Protein AF-A0A8T4TZQ3-F1 (afdb_monomer_lite)

Structure (mmCIF, N/CA/C/O backbone):
data_AF-A0A8T4TZQ3-F1
#
_entry.id   AF-A0A8T4TZQ3-F1
#
loop_
_atom_site.group_PDB
_atom_site.id
_atom_site.type_symbol
_atom_site.label_atom_id
_atom_site.label_alt_id
_atom_site.label_comp_id
_atom_site.label_asym_id
_atom_site.label_entity_id
_atom_site.label_seq_id
_atom_site.pdbx_PDB_ins_code
_atom_site.Cartn_x
_atom_site.Cartn_y
_atom_site.Cartn_z
_atom_site.occupancy
_atom_site.B_iso_or_equiv
_atom_site.auth_seq_id
_atom_site.auth_comp_id
_atom_site.auth_asym_id
_atom_site.auth_atom_id
_atom_site.pdbx_PDB_model_num
ATOM 1 N N . PRO A 1 1 ? 50.669 -21.403 -40.593 1.00 35.91 1 PRO A N 1
ATOM 2 C CA . PRO A 1 1 ? 50.041 -20.097 -40.924 1.00 35.91 1 PRO A CA 1
ATOM 3 C C . PRO A 1 1 ? 48.871 -20.315 -41.895 1.00 35.91 1 PRO A C 1
ATOM 5 O O . PRO A 1 1 ? 49.103 -20.762 -43.007 1.00 35.91 1 PRO A O 1
ATOM 8 N N . ARG A 1 2 ? 47.616 -20.097 -41.473 1.00 33.03 2 ARG A N 1
ATOM 9 C CA . ARG A 1 2 ? 46.496 -20.094 -42.430 1.00 33.03 2 ARG A CA 1
ATOM 10 C C . ARG A 1 2 ? 46.676 -18.881 -43.340 1.00 33.03 2 ARG A C 1
ATOM 12 O O . ARG A 1 2 ? 46.690 -17.764 -42.825 1.00 33.03 2 ARG A O 1
ATOM 19 N N . GLU A 1 3 ? 46.855 -19.112 -44.636 1.00 37.16 3 GLU A N 1
ATOM 20 C CA . GLU A 1 3 ? 46.852 -18.054 -45.644 1.00 37.16 3 GLU A CA 1
ATOM 21 C C . GLU A 1 3 ? 45.552 -17.257 -45.533 1.00 37.16 3 GLU A C 1
ATOM 23 O O . GLU A 1 3 ? 44.443 -17.796 -45.561 1.00 37.16 3 GLU A O 1
ATOM 28 N N . ASP A 1 4 ? 45.695 -15.958 -45.302 1.00 42.22 4 ASP A N 1
ATOM 29 C CA . ASP A 1 4 ? 44.576 -15.045 -45.142 1.00 42.22 4 ASP A CA 1
ATOM 30 C C . ASP A 1 4 ? 44.099 -14.588 -46.526 1.00 42.22 4 ASP A C 1
ATOM 32 O O . ASP A 1 4 ? 44.435 -13.496 -46.980 1.00 42.22 4 ASP A O 1
ATOM 36 N N . ASN A 1 5 ? 43.310 -15.435 -47.194 1.00 44.22 5 ASN A N 1
ATOM 37 C CA . ASN A 1 5 ? 42.717 -15.186 -48.518 1.00 44.22 5 ASN A CA 1
ATOM 38 C C . ASN A 1 5 ? 41.572 -14.149 -48.512 1.00 44.22 5 ASN A C 1
ATOM 40 O O . ASN A 1 5 ? 40.726 -14.134 -49.409 1.00 44.22 5 ASN A O 1
ATOM 44 N N . ARG A 1 6 ? 41.498 -13.266 -47.507 1.00 51.53 6 ARG A N 1
ATOM 45 C CA . ARG A 1 6 ? 40.484 -12.203 -47.459 1.00 51.53 6 ARG A CA 1
ATOM 46 C C . ARG A 1 6 ? 40.785 -11.137 -48.515 1.00 51.53 6 ARG A C 1
ATOM 48 O O . ARG A 1 6 ? 41.588 -10.232 -48.291 1.00 51.53 6 ARG A O 1
ATOM 55 N N . LYS A 1 7 ? 40.104 -11.233 -49.659 1.00 57.78 7 LYS A N 1
ATOM 56 C CA . LYS A 1 7 ? 40.056 -10.193 -50.694 1.00 57.78 7 LYS A CA 1
ATOM 57 C C . LYS A 1 7 ? 39.200 -9.027 -50.185 1.00 57.78 7 LYS A C 1
ATOM 59 O O . LYS A 1 7 ? 38.038 -9.215 -49.836 1.00 57.78 7 LYS A O 1
ATOM 64 N N . GLY A 1 8 ? 39.788 -7.838 -50.087 1.00 58.69 8 GLY A N 1
ATOM 65 C CA . GLY A 1 8 ? 39.043 -6.610 -49.812 1.00 58.69 8 GLY A CA 1
ATOM 66 C C . GLY A 1 8 ? 38.418 -6.094 -51.102 1.00 58.69 8 GLY A C 1
ATOM 67 O O . GLY A 1 8 ? 39.100 -6.039 -52.120 1.00 58.69 8 GLY A O 1
ATOM 68 N N . LEU A 1 9 ? 37.139 -5.727 -51.063 1.00 65.12 9 LEU A N 1
ATOM 69 C CA . LEU A 1 9 ? 36.456 -5.085 -52.182 1.00 65.12 9 LEU A CA 1
ATOM 70 C C . LEU A 1 9 ? 36.387 -3.582 -51.892 1.00 65.12 9 LEU A C 1
ATOM 72 O O . LEU A 1 9 ? 35.891 -3.183 -50.837 1.00 65.12 9 LEU A O 1
ATOM 76 N N . ILE A 1 10 ? 36.916 -2.759 -52.795 1.00 73.69 10 ILE A N 1
ATOM 77 C CA . ILE A 1 10 ? 36.795 -1.299 -52.726 1.00 73.69 10 ILE A CA 1
ATOM 78 C C . ILE A 1 10 ? 35.750 -0.902 -53.763 1.00 73.69 10 ILE A C 1
ATOM 80 O O . ILE A 1 10 ? 35.893 -1.225 -54.937 1.00 73.69 10 ILE A O 1
ATOM 84 N N . TYR A 1 11 ? 34.685 -0.242 -53.314 1.00 71.88 11 TYR A N 1
ATOM 85 C CA . TYR A 1 11 ? 33.579 0.182 -54.166 1.00 71.88 11 TYR A CA 1
ATOM 86 C C . TYR A 1 11 ? 33.310 1.669 -53.951 1.00 71.88 11 TYR A C 1
ATOM 88 O O . TYR A 1 11 ? 33.131 2.112 -52.813 1.00 71.88 11 TYR A O 1
ATOM 96 N N . TYR A 1 12 ? 33.279 2.435 -55.039 1.00 82.88 12 TYR A N 1
ATOM 97 C CA . TYR A 1 12 ? 33.049 3.876 -55.021 1.00 82.88 12 TYR A CA 1
ATOM 98 C C . TYR A 1 12 ? 31.604 4.153 -55.439 1.00 82.88 12 TYR A C 1
ATOM 100 O O . TYR A 1 12 ? 31.274 4.138 -56.618 1.00 82.88 12 TYR A O 1
ATOM 108 N N . SER A 1 13 ? 30.719 4.371 -54.465 1.00 86.75 13 SER A N 1
ATOM 109 C CA . SER A 1 13 ? 29.323 4.724 -54.733 1.00 86.75 13 SER A CA 1
ATOM 110 C C . SER A 1 13 ? 28.786 5.678 -53.681 1.00 86.75 13 SER A C 1
ATOM 112 O O . SER A 1 13 ? 28.643 5.326 -52.507 1.00 86.75 13 SER A O 1
ATOM 114 N N . THR A 1 14 ? 28.454 6.887 -54.128 1.00 85.31 14 THR A N 1
ATOM 115 C CA . THR A 1 14 ? 27.827 7.917 -53.297 1.00 85.31 14 THR A CA 1
ATOM 116 C C . THR A 1 14 ? 26.458 7.458 -52.808 1.00 85.31 14 THR A C 1
ATOM 118 O O . THR A 1 14 ? 26.158 7.611 -51.630 1.00 85.31 14 THR A O 1
ATOM 121 N N . ALA A 1 15 ? 25.665 6.808 -53.667 1.00 87.88 15 ALA A N 1
ATOM 122 C CA . ALA A 1 15 ? 24.360 6.264 -53.297 1.00 87.88 15 ALA A CA 1
ATOM 123 C C . ALA A 1 15 ? 24.472 5.236 -52.158 1.00 87.88 15 ALA A C 1
ATOM 125 O O . ALA A 1 15 ? 23.798 5.369 -51.136 1.00 87.88 15 ALA A O 1
ATOM 126 N N . LEU A 1 16 ? 25.386 4.262 -52.277 1.00 84.38 16 LEU A N 1
ATOM 127 C CA . LEU A 1 16 ? 25.615 3.270 -51.223 1.00 84.38 16 LEU A CA 1
ATOM 128 C C . LEU A 1 16 ? 26.116 3.929 -49.932 1.00 84.38 16 LEU A C 1
ATOM 130 O O . LEU A 1 16 ? 25.643 3.598 -48.848 1.00 84.38 16 LEU A O 1
ATOM 134 N N . ALA A 1 17 ? 27.048 4.879 -50.027 1.00 82.00 17 ALA A N 1
ATOM 135 C CA . ALA A 1 17 ? 27.550 5.601 -48.862 1.00 82.00 17 ALA A CA 1
ATOM 136 C C . ALA A 1 17 ? 26.440 6.389 -48.143 1.00 82.00 17 ALA A C 1
ATOM 138 O O . ALA A 1 17 ? 26.387 6.371 -46.912 1.00 82.00 17 ALA A O 1
ATOM 139 N N . THR A 1 18 ? 25.535 7.027 -48.892 1.00 84.19 18 THR A N 1
ATOM 140 C CA . THR A 1 18 ? 24.366 7.736 -48.354 1.00 84.19 18 THR A CA 1
ATOM 141 C C . THR A 1 18 ? 23.415 6.776 -47.651 1.00 84.19 18 THR A C 1
ATOM 143 O O . THR A 1 18 ? 23.051 7.027 -46.503 1.00 84.19 18 THR A O 1
ATOM 146 N N . VAL A 1 19 ? 23.081 5.640 -48.272 1.00 85.75 19 VAL A N 1
ATOM 147 C CA . VAL A 1 19 ? 22.228 4.608 -47.656 1.00 85.75 19 VAL A CA 1
ATOM 148 C C . VAL A 1 19 ? 22.853 4.077 -46.366 1.00 85.75 19 VAL A C 1
ATOM 150 O O . VAL A 1 19 ? 22.190 4.037 -45.334 1.00 85.75 19 VAL A O 1
ATOM 153 N N . LEU A 1 20 ? 24.143 3.728 -46.371 1.00 83.19 20 LEU A N 1
ATOM 154 C CA . LEU A 1 20 ? 24.830 3.244 -45.169 1.00 83.19 20 LEU A CA 1
ATOM 155 C C . LEU A 1 20 ? 24.836 4.302 -44.052 1.00 83.19 20 LEU A C 1
ATOM 157 O O . LEU A 1 20 ? 24.671 3.958 -42.883 1.00 83.19 20 LEU A O 1
ATOM 161 N N . ASN A 1 21 ? 24.991 5.581 -44.400 1.00 81.25 21 ASN A N 1
ATOM 162 C CA . ASN A 1 21 ? 24.940 6.678 -43.436 1.00 81.25 21 ASN A CA 1
ATOM 163 C C . ASN A 1 21 ? 23.531 6.862 -42.843 1.00 81.25 21 ASN A C 1
ATOM 165 O O . ASN A 1 21 ? 23.400 7.002 -41.629 1.00 81.25 21 ASN A O 1
ATOM 169 N N . LEU A 1 22 ? 22.479 6.791 -43.669 1.00 81.00 22 LEU A N 1
ATOM 170 C CA . LEU A 1 22 ? 21.080 6.813 -43.215 1.00 81.00 22 LEU A CA 1
ATOM 171 C C . LEU A 1 22 ? 20.757 5.621 -42.305 1.00 81.00 22 LEU A C 1
ATOM 173 O O . LEU A 1 22 ? 20.064 5.769 -41.302 1.00 81.00 22 LEU A O 1
ATOM 177 N N . LEU A 1 23 ? 21.348 4.459 -42.589 1.00 80.56 23 LEU A N 1
ATOM 178 C CA . LEU A 1 23 ? 21.296 3.278 -41.727 1.00 80.56 23 LEU A CA 1
ATOM 179 C C . LEU A 1 23 ? 22.177 3.405 -40.470 1.00 80.56 23 LEU A C 1
ATOM 181 O O . LEU A 1 23 ? 22.345 2.430 -39.747 1.00 80.56 23 LEU A O 1
ATOM 185 N N . GLY A 1 24 ? 22.746 4.578 -40.177 1.00 78.38 24 GLY A N 1
ATOM 186 C CA . GLY A 1 24 ? 23.497 4.849 -38.950 1.00 78.38 24 GLY A CA 1
ATOM 187 C C . GLY A 1 24 ? 24.903 4.246 -38.913 1.00 78.38 24 GLY A C 1
ATOM 188 O O . GLY A 1 24 ? 25.486 4.117 -37.834 1.00 78.38 24 GLY A O 1
ATOM 189 N N . ILE A 1 25 ? 25.464 3.859 -40.063 1.00 83.12 25 ILE A N 1
ATOM 190 C CA . ILE A 1 25 ? 26.809 3.287 -40.148 1.00 83.12 25 ILE A CA 1
ATOM 191 C C . ILE A 1 25 ? 27.833 4.432 -40.237 1.00 83.12 25 ILE A C 1
ATOM 193 O O . ILE A 1 25 ? 27.887 5.130 -41.250 1.00 83.12 25 ILE A O 1
ATOM 197 N N . PRO A 1 26 ? 28.696 4.620 -39.220 1.00 78.38 26 PRO A N 1
ATOM 198 C CA . PRO A 1 26 ? 29.586 5.775 -39.157 1.00 78.38 26 PRO A CA 1
ATOM 199 C C . PRO A 1 26 ? 30.719 5.700 -40.191 1.00 78.38 26 PRO A C 1
ATOM 201 O O . PRO A 1 26 ? 31.181 4.613 -40.557 1.00 78.38 26 PRO A O 1
ATOM 204 N N . LYS A 1 27 ? 31.212 6.867 -40.628 1.00 78.31 27 LYS A N 1
ATOM 205 C CA . LYS A 1 27 ? 32.416 6.986 -41.471 1.00 78.31 27 LYS A CA 1
ATOM 206 C C . LYS A 1 27 ? 33.679 6.614 -40.669 1.00 78.31 27 LYS A C 1
ATOM 208 O O . LYS A 1 27 ? 33.751 6.848 -39.465 1.00 78.31 27 LYS A O 1
ATOM 213 N N . GLY A 1 28 ? 34.690 6.047 -41.332 1.00 74.25 28 GLY A N 1
ATOM 214 C CA . GLY A 1 28 ? 35.988 5.718 -40.719 1.00 74.25 28 GLY A CA 1
ATOM 215 C C . GLY A 1 28 ? 36.063 4.338 -40.047 1.00 74.25 28 GLY A C 1
ATOM 216 O O . GLY A 1 28 ? 35.404 3.388 -40.468 1.00 74.25 28 GLY A O 1
ATOM 217 N N . ASN A 1 29 ? 36.912 4.190 -39.019 1.00 69.62 29 ASN A N 1
ATOM 218 C CA . ASN A 1 29 ? 37.154 2.902 -38.353 1.00 69.62 29 ASN A CA 1
ATOM 219 C C . ASN A 1 29 ? 35.990 2.515 -37.420 1.00 69.62 29 ASN A C 1
ATOM 221 O O . ASN A 1 29 ? 35.967 2.835 -36.231 1.00 69.62 29 ASN A O 1
ATOM 225 N N . LYS A 1 30 ? 35.033 1.772 -37.977 1.00 77.06 30 LYS A N 1
ATOM 226 C CA . LYS A 1 30 ? 33.741 1.433 -37.355 1.00 77.06 30 LYS A CA 1
ATOM 227 C C . LYS A 1 30 ? 33.852 0.524 -36.128 1.00 77.06 30 LYS A C 1
ATOM 229 O O . LYS A 1 30 ? 32.970 0.544 -35.273 1.00 77.06 30 LYS A O 1
ATOM 234 N N . SER A 1 31 ? 34.938 -0.243 -36.005 1.00 71.69 31 SER A N 1
ATOM 235 C CA . SER A 1 31 ? 35.091 -1.327 -35.017 1.00 71.69 31 SER A CA 1
ATOM 236 C C . SER A 1 31 ? 34.930 -0.907 -33.545 1.00 71.69 31 SER A C 1
ATOM 238 O O . SER A 1 31 ? 34.678 -1.761 -32.691 1.00 71.69 31 SER A O 1
ATOM 240 N N . LYS A 1 32 ? 35.065 0.391 -33.235 1.00 73.38 32 LYS A N 1
ATOM 241 C CA . LYS A 1 32 ? 34.940 0.951 -31.876 1.00 73.38 32 LYS A CA 1
ATOM 242 C C . LYS A 1 32 ? 33.757 1.899 -31.673 1.00 73.38 32 LYS A C 1
ATOM 244 O O . LYS A 1 32 ? 33.433 2.186 -30.527 1.00 73.38 32 LYS A O 1
ATOM 249 N N . ILE A 1 33 ? 33.142 2.385 -32.750 1.00 82.12 33 ILE A N 1
ATOM 250 C CA . ILE A 1 33 ? 32.121 3.447 -32.699 1.00 82.12 33 ILE A CA 1
ATOM 251 C C . ILE A 1 33 ? 30.751 3.001 -33.214 1.00 82.12 33 ILE A C 1
ATOM 253 O O . ILE A 1 33 ? 29.761 3.672 -32.948 1.00 82.12 33 ILE A O 1
ATOM 257 N N . LEU A 1 34 ? 30.672 1.866 -33.917 1.00 86.38 34 LEU A N 1
ATOM 258 C CA . LEU A 1 34 ? 29.414 1.335 -34.440 1.00 86.38 34 LEU A CA 1
ATOM 259 C C . LEU A 1 34 ? 28.403 1.092 -33.311 1.00 86.38 34 LEU A C 1
ATOM 261 O O . LEU A 1 34 ? 28.714 0.422 -32.328 1.00 86.38 34 LEU A O 1
ATOM 265 N N . ARG A 1 35 ? 27.188 1.605 -33.480 1.00 89.31 35 ARG A N 1
ATOM 266 C CA . ARG A 1 35 ? 26.029 1.345 -32.619 1.00 89.31 35 ARG A CA 1
ATOM 267 C C . ARG A 1 35 ? 24.954 0.642 -33.435 1.00 89.31 35 ARG A C 1
ATOM 269 O O . ARG A 1 35 ? 24.981 0.704 -34.663 1.00 89.31 35 ARG A O 1
ATOM 276 N N . VAL A 1 36 ? 24.022 -0.027 -32.764 1.00 91.00 36 VAL A N 1
ATOM 277 C CA . VAL A 1 36 ? 22.799 -0.463 -33.448 1.00 91.00 36 VAL A CA 1
ATOM 278 C C . VAL A 1 36 ? 22.034 0.794 -33.886 1.00 91.00 36 VAL A C 1
ATOM 280 O O . VAL A 1 36 ? 21.900 1.720 -33.078 1.00 91.00 36 VAL A O 1
ATOM 283 N N . PRO A 1 37 ? 21.539 0.862 -35.133 1.00 89.69 37 PRO A N 1
ATOM 284 C CA . PRO A 1 37 ? 20.762 2.007 -35.596 1.00 89.69 37 PRO A CA 1
ATOM 285 C C . PRO A 1 37 ? 19.535 2.221 -34.708 1.00 89.69 37 PRO A C 1
ATOM 287 O O . PRO A 1 37 ? 18.824 1.272 -34.383 1.00 89.69 37 PRO A O 1
ATOM 290 N N . LYS A 1 38 ? 19.281 3.468 -34.293 1.00 85.75 38 LYS A N 1
ATOM 291 C CA . LYS A 1 38 ? 18.265 3.772 -33.269 1.00 85.75 38 LYS A CA 1
ATOM 292 C C . LYS A 1 38 ? 16.871 3.250 -33.630 1.00 85.75 38 LYS A C 1
ATOM 294 O O . LYS A 1 38 ? 16.188 2.752 -32.743 1.00 85.75 38 LYS A O 1
ATOM 299 N N . PHE A 1 39 ? 16.478 3.331 -34.903 1.00 86.31 39 PHE A N 1
ATOM 300 C CA . PHE A 1 39 ? 15.152 2.903 -35.353 1.00 86.31 39 PHE A CA 1
ATOM 301 C C . PHE A 1 39 ? 14.904 1.407 -35.101 1.00 86.31 39 PHE A C 1
ATOM 303 O O . PHE A 1 39 ? 13.829 1.057 -34.632 1.00 86.31 39 PHE A O 1
ATOM 310 N N . ILE A 1 40 ? 15.929 0.548 -35.228 1.00 91.38 40 ILE A N 1
ATOM 311 C CA . ILE A 1 40 ? 15.830 -0.905 -34.981 1.00 91.38 40 ILE A CA 1
ATOM 312 C C . ILE A 1 40 ? 15.310 -1.217 -33.570 1.00 91.38 40 ILE A C 1
ATOM 314 O O . ILE A 1 40 ? 14.603 -2.201 -33.374 1.00 91.38 40 ILE A O 1
ATOM 318 N N . PHE A 1 41 ? 15.601 -0.377 -32.571 1.00 88.38 41 PHE A N 1
ATOM 319 C CA . PHE A 1 41 ? 15.095 -0.585 -31.210 1.00 88.38 41 PHE A CA 1
ATOM 320 C C . PHE A 1 41 ? 13.580 -0.434 -31.077 1.00 88.38 41 PHE A C 1
ATOM 322 O O . PHE A 1 41 ? 13.040 -0.892 -30.068 1.00 88.38 41 PHE A O 1
ATOM 329 N N . PHE A 1 42 ? 12.907 0.171 -32.055 1.00 86.00 42 PHE A N 1
ATOM 330 C CA . PHE A 1 42 ? 11.467 0.439 -32.065 1.00 86.00 42 PHE A CA 1
ATOM 331 C C . PHE A 1 42 ? 10.697 -0.430 -33.061 1.00 86.00 42 PHE A C 1
ATOM 333 O O . PHE A 1 42 ? 9.473 -0.450 -33.017 1.00 86.00 42 PHE A O 1
ATOM 340 N N . GLU A 1 43 ? 11.401 -1.207 -33.878 1.00 93.19 43 GLU A N 1
ATOM 341 C CA . GLU A 1 43 ? 10.791 -2.078 -34.878 1.00 93.19 43 GLU A CA 1
ATOM 342 C C . GLU A 1 43 ? 10.071 -3.293 -34.267 1.00 93.19 43 GLU A C 1
ATOM 344 O O . GLU A 1 43 ? 10.149 -3.577 -33.057 1.00 93.19 43 GLU A O 1
ATOM 349 N N . SER A 1 44 ? 9.360 -4.018 -35.132 1.00 94.19 44 SER A N 1
ATOM 350 C CA . SER A 1 44 ? 8.701 -5.281 -34.803 1.00 94.19 44 SER A CA 1
ATOM 351 C C . SER A 1 44 ? 9.713 -6.369 -34.405 1.00 94.19 44 SER A C 1
ATOM 353 O O . SER A 1 44 ? 10.921 -6.263 -34.652 1.00 94.19 44 SER A O 1
ATOM 355 N N . LYS A 1 45 ? 9.234 -7.442 -33.761 1.00 93.94 45 LYS A N 1
ATOM 356 C CA . LYS A 1 45 ? 10.109 -8.554 -33.352 1.00 93.94 45 LYS A CA 1
ATOM 357 C C . LYS A 1 45 ? 10.750 -9.237 -34.560 1.00 93.94 45 LYS A C 1
ATOM 359 O O . LYS A 1 45 ? 11.897 -9.659 -34.473 1.00 93.94 45 LYS A O 1
ATOM 364 N N . GLU A 1 46 ? 10.038 -9.294 -35.677 1.00 95.56 46 GLU A N 1
ATOM 365 C CA . GLU A 1 46 ? 10.471 -9.904 -36.932 1.00 95.56 46 GLU A CA 1
ATOM 366 C C . GLU A 1 46 ? 11.654 -9.134 -37.531 1.00 95.56 46 GLU A C 1
ATOM 368 O O . GLU A 1 46 ? 12.674 -9.733 -37.870 1.00 95.56 46 GLU A O 1
ATOM 373 N N . VAL A 1 47 ? 11.573 -7.799 -37.579 1.00 95.69 47 VAL A N 1
ATOM 374 C CA . VAL A 1 47 ? 12.659 -6.941 -38.085 1.00 95.69 47 VAL A CA 1
ATOM 375 C C . VAL A 1 47 ? 13.886 -7.007 -37.172 1.00 95.69 47 VAL A C 1
ATOM 377 O O . VAL A 1 47 ? 15.015 -7.146 -37.648 1.00 95.69 47 VAL A O 1
ATOM 380 N N . ILE A 1 48 ? 13.684 -6.963 -35.850 1.00 96.75 48 ILE A N 1
ATOM 381 C CA . ILE A 1 48 ? 14.775 -7.111 -34.875 1.00 96.75 48 ILE A CA 1
ATOM 382 C C . ILE A 1 48 ? 15.443 -8.483 -35.013 1.00 96.75 48 ILE A C 1
ATOM 384 O O . ILE A 1 48 ? 16.674 -8.578 -35.008 1.00 96.75 48 ILE A O 1
ATOM 388 N N . GLY A 1 49 ? 14.638 -9.536 -35.146 1.00 96.75 49 GLY A N 1
ATOM 389 C CA . GLY A 1 49 ? 15.092 -10.899 -35.379 1.00 96.75 49 GLY A CA 1
ATOM 390 C C . GLY A 1 49 ? 15.940 -11.001 -36.642 1.00 96.75 49 GLY A C 1
ATOM 391 O O . GLY A 1 49 ? 17.080 -11.458 -36.569 1.00 96.75 49 GLY A O 1
ATOM 392 N N . ALA A 1 50 ? 15.451 -10.482 -37.771 1.00 96.12 50 ALA A N 1
ATOM 393 C CA . ALA A 1 50 ? 16.180 -10.461 -39.037 1.00 96.12 50 ALA A CA 1
ATOM 394 C C . ALA A 1 50 ? 17.515 -9.700 -38.939 1.00 96.12 50 ALA A C 1
ATOM 396 O O . ALA A 1 50 ? 18.542 -10.187 -39.416 1.00 96.12 50 ALA A O 1
ATOM 397 N N . PHE A 1 51 ? 17.536 -8.547 -38.259 1.00 95.19 51 PHE A N 1
ATOM 398 C CA . PHE A 1 51 ? 18.759 -7.775 -38.023 1.00 95.19 51 PHE A CA 1
ATOM 399 C C . PHE A 1 51 ? 19.807 -8.580 -37.234 1.00 95.19 51 PHE A C 1
ATOM 401 O O . PHE A 1 51 ? 20.969 -8.678 -37.641 1.00 95.19 51 PHE A O 1
ATOM 408 N N . ILE A 1 52 ? 19.403 -9.197 -36.118 1.00 96.56 52 ILE A N 1
ATOM 409 C CA . ILE A 1 52 ? 20.297 -10.027 -35.297 1.00 96.56 52 ILE A CA 1
ATOM 410 C C . ILE A 1 52 ? 20.727 -11.286 -36.060 1.00 96.56 52 ILE A C 1
ATOM 412 O O . ILE A 1 52 ? 21.891 -11.681 -35.972 1.00 96.56 52 ILE A O 1
ATOM 416 N N . GLY A 1 53 ? 19.817 -11.906 -36.813 1.00 96.06 53 GLY A N 1
ATOM 417 C CA . GLY A 1 53 ? 20.071 -13.073 -37.654 1.00 96.06 53 GLY A CA 1
ATOM 418 C C . GLY A 1 53 ? 21.127 -12.800 -38.718 1.00 96.06 53 GLY A C 1
ATOM 419 O O . GLY A 1 53 ? 22.097 -13.549 -38.827 1.00 96.06 53 GLY A O 1
ATOM 420 N N . GLY A 1 54 ? 21.008 -11.677 -39.432 1.00 94.50 54 GLY A N 1
ATOM 421 C CA . GLY A 1 54 ? 22.011 -11.220 -40.395 1.00 94.50 54 GLY A CA 1
ATOM 422 C C . GLY A 1 54 ? 23.382 -11.008 -39.750 1.00 94.50 54 GLY A C 1
ATOM 423 O O . GLY A 1 54 ? 24.390 -11.518 -40.245 1.00 94.50 54 GLY A O 1
ATOM 424 N N . LEU A 1 55 ? 23.425 -10.345 -38.589 1.00 92.19 55 LEU A N 1
ATOM 425 C CA . LEU A 1 55 ? 24.668 -10.155 -37.838 1.00 92.19 55 LEU A CA 1
ATOM 426 C C . LEU A 1 55 ? 25.281 -11.488 -37.383 1.00 92.19 55 LEU A C 1
ATOM 428 O O . LEU A 1 55 ? 26.494 -11.679 -37.470 1.00 92.19 55 LEU A O 1
ATOM 432 N N . PHE A 1 56 ? 24.462 -12.422 -36.901 1.00 95.06 56 PHE A N 1
ATOM 433 C CA . PHE A 1 56 ? 24.915 -13.754 -36.517 1.00 95.06 56 PHE A CA 1
ATOM 434 C C . PHE A 1 56 ? 25.459 -14.536 -37.724 1.00 95.06 56 PHE A C 1
ATOM 436 O O . PHE A 1 56 ? 26.502 -15.188 -37.636 1.00 95.06 56 PHE A O 1
ATOM 443 N N . ASN A 1 57 ? 24.796 -14.440 -38.873 1.00 92.56 57 ASN A N 1
ATOM 444 C CA . ASN A 1 57 ? 25.238 -15.096 -40.098 1.00 92.56 57 ASN A CA 1
ATOM 445 C C . ASN A 1 57 ? 26.568 -14.529 -40.605 1.00 92.56 57 ASN A C 1
ATOM 447 O O . ASN A 1 57 ? 27.364 -15.295 -41.142 1.00 92.56 57 ASN A O 1
ATOM 451 N N . ALA A 1 58 ? 26.874 -13.260 -40.342 1.00 88.38 58 ALA A N 1
ATOM 452 C CA . ALA A 1 58 ? 28.197 -12.694 -40.590 1.00 88.38 58 ALA A CA 1
ATOM 453 C C . ALA A 1 58 ? 29.218 -13.126 -39.515 1.00 88.38 58 ALA A C 1
ATOM 455 O O . ALA A 1 58 ? 30.088 -13.960 -39.773 1.00 88.38 58 ALA A O 1
ATOM 456 N N . ASP A 1 59 ? 29.059 -12.635 -38.283 1.00 84.75 59 ASP A N 1
ATOM 457 C CA . ASP A 1 59 ? 30.096 -12.644 -37.236 1.00 84.75 59 ASP A CA 1
ATOM 458 C C . ASP A 1 59 ? 29.808 -13.599 -36.062 1.00 84.75 59 ASP A C 1
ATOM 460 O O . ASP A 1 59 ? 30.607 -13.741 -35.128 1.00 84.75 59 ASP A O 1
ATOM 464 N N . GLY A 1 60 ? 28.648 -14.251 -36.076 1.00 90.81 60 GLY A N 1
ATOM 465 C CA . GLY A 1 60 ? 28.217 -15.192 -35.052 1.00 90.81 60 GLY A CA 1
ATOM 466 C C . GLY A 1 60 ? 28.673 -16.630 -35.293 1.00 90.81 60 GLY A C 1
ATOM 467 O O . GLY A 1 60 ? 28.984 -17.054 -36.413 1.00 90.81 60 GLY A O 1
ATOM 468 N N . ASN A 1 61 ? 28.685 -17.398 -34.202 1.00 92.44 61 ASN A N 1
ATOM 469 C CA . ASN A 1 61 ? 28.954 -18.830 -34.189 1.00 92.44 61 ASN A CA 1
ATOM 470 C C . ASN A 1 61 ? 28.039 -19.562 -33.193 1.00 92.44 61 ASN A C 1
ATOM 472 O O . ASN A 1 61 ? 27.769 -19.057 -32.100 1.00 92.44 61 ASN A O 1
ATOM 476 N N . ALA A 1 62 ? 27.610 -20.777 -33.533 1.00 90.81 62 ALA A N 1
ATOM 477 C CA . ALA A 1 62 ? 26.873 -21.657 -32.633 1.00 90.81 62 ALA A CA 1
ATOM 478 C C . ALA A 1 62 ? 27.772 -22.816 -32.177 1.00 90.81 62 ALA A C 1
ATOM 480 O O . ALA A 1 62 ? 28.260 -23.616 -32.970 1.00 90.81 62 ALA A O 1
ATOM 481 N N . GLY A 1 63 ? 28.007 -22.900 -30.868 1.00 85.31 63 GLY A N 1
ATOM 482 C CA . GLY A 1 63 ? 28.687 -24.033 -30.249 1.00 85.31 63 GLY A CA 1
ATOM 483 C C . GLY A 1 63 ? 27.727 -25.186 -29.951 1.00 85.31 63 GLY A C 1
ATOM 484 O O . GLY A 1 63 ? 26.535 -25.124 -30.231 1.00 85.31 63 GLY A O 1
ATOM 485 N N . LYS A 1 64 ? 28.231 -26.231 -29.282 1.00 79.75 64 LYS A N 1
ATOM 486 C CA . LYS A 1 64 ? 27.423 -27.402 -28.883 1.00 79.75 64 LYS A CA 1
ATOM 487 C C . LYS A 1 64 ? 26.200 -27.049 -28.025 1.00 79.75 64 LYS A C 1
ATOM 489 O O . LYS A 1 64 ? 25.212 -27.766 -28.094 1.00 79.75 64 LYS A O 1
ATOM 494 N N . ASN A 1 65 ? 26.296 -25.995 -27.209 1.00 75.75 65 ASN A N 1
ATOM 495 C CA . ASN A 1 65 ? 25.337 -25.691 -26.140 1.00 75.75 65 ASN A CA 1
ATOM 496 C C . ASN A 1 65 ? 24.914 -24.212 -26.082 1.00 75.75 65 ASN A C 1
ATOM 498 O O . ASN A 1 65 ? 24.365 -23.758 -25.078 1.00 75.75 65 ASN A O 1
ATOM 502 N N . GLY A 1 66 ? 25.219 -23.423 -27.110 1.00 86.00 66 GLY A N 1
ATOM 503 C CA . GLY A 1 66 ? 24.891 -22.005 -27.085 1.00 86.00 66 GLY A CA 1
ATOM 504 C C . GLY A 1 66 ? 25.329 -21.250 -28.324 1.00 86.00 66 GLY A C 1
ATOM 505 O O . GLY A 1 66 ? 26.067 -21.758 -29.165 1.00 86.00 66 GLY A O 1
ATOM 506 N N . ILE A 1 67 ? 24.863 -20.012 -28.394 1.00 92.00 67 ILE A N 1
ATOM 507 C CA . ILE A 1 67 ? 25.045 -19.091 -29.511 1.00 92.00 67 ILE A CA 1
ATOM 508 C C . ILE A 1 67 ? 25.932 -17.943 -29.037 1.00 92.00 67 ILE A C 1
ATOM 510 O O . ILE A 1 67 ? 25.818 -17.473 -27.897 1.00 92.00 67 ILE A O 1
ATOM 514 N N . HIS A 1 68 ? 26.880 -17.541 -29.879 1.00 92.69 68 HIS A N 1
ATOM 515 C CA . HIS A 1 68 ? 27.930 -16.591 -29.538 1.00 92.69 68 HIS A CA 1
ATOM 516 C C . HIS A 1 68 ? 28.085 -15.542 -30.636 1.00 92.69 68 HIS A C 1
ATOM 518 O O . HIS A 1 68 ? 28.292 -15.888 -31.796 1.00 92.69 68 HIS A O 1
ATOM 524 N N . ILE A 1 69 ? 28.036 -14.267 -30.256 1.00 94.00 69 ILE A N 1
ATOM 525 C CA . ILE A 1 69 ? 28.373 -13.132 -31.125 1.00 94.00 69 ILE A CA 1
ATOM 526 C C . ILE A 1 69 ? 29.511 -12.372 -30.449 1.00 94.00 69 ILE A C 1
ATOM 528 O O . ILE A 1 69 ? 29.444 -12.092 -29.252 1.00 94.00 69 ILE A O 1
ATOM 532 N N . HIS A 1 70 ? 30.575 -12.061 -31.184 1.00 90.31 70 HIS A N 1
ATOM 533 C CA . HIS A 1 70 ? 31.746 -11.376 -30.643 1.00 90.31 70 HIS A CA 1
ATOM 534 C C . HIS A 1 70 ? 31.940 -10.011 -31.297 1.00 90.31 70 HIS A C 1
ATOM 536 O O . HIS A 1 70 ? 31.838 -9.878 -32.507 1.00 90.31 70 HIS A O 1
ATOM 542 N N . THR A 1 71 ? 32.273 -8.999 -30.498 1.00 89.25 71 THR A N 1
ATOM 543 C CA . THR A 1 71 ? 32.570 -7.647 -30.986 1.00 89.25 71 THR A CA 1
ATOM 544 C C . THR A 1 71 ? 33.682 -6.996 -30.164 1.00 89.25 71 THR A C 1
ATOM 546 O O . THR A 1 71 ? 33.866 -7.302 -28.985 1.00 89.25 71 THR A O 1
ATOM 549 N N . SER A 1 72 ? 34.446 -6.089 -30.771 1.00 86.81 72 SER A N 1
ATOM 550 C CA . SER A 1 72 ? 35.402 -5.224 -30.064 1.00 86.81 72 SER A CA 1
ATOM 551 C C . SER A 1 72 ? 34.740 -4.022 -29.385 1.00 86.81 72 SER A C 1
ATOM 553 O O . SER A 1 72 ? 35.391 -3.328 -28.603 1.00 86.81 72 SER A O 1
ATOM 555 N N . ASN A 1 73 ? 33.460 -3.761 -29.669 1.00 88.81 73 ASN A N 1
ATOM 556 C CA . ASN A 1 73 ? 32.737 -2.607 -29.152 1.00 88.81 73 ASN A CA 1
ATOM 557 C C . ASN A 1 73 ? 31.827 -2.989 -27.973 1.00 88.81 73 ASN A C 1
ATOM 559 O O . ASN A 1 73 ? 30.847 -3.722 -28.122 1.00 88.81 73 ASN A O 1
ATOM 563 N N . LYS A 1 74 ? 32.135 -2.436 -26.795 1.00 89.56 74 LYS A N 1
ATOM 564 C CA . LYS A 1 74 ? 31.361 -2.653 -25.568 1.00 89.56 74 LYS A CA 1
ATOM 565 C C . LYS A 1 74 ? 29.921 -2.171 -25.707 1.00 89.56 74 LYS A C 1
ATOM 567 O O . LYS A 1 74 ? 29.009 -2.894 -25.319 1.00 89.56 74 LYS A O 1
ATOM 572 N N . GLU A 1 75 ? 29.714 -0.976 -26.245 1.00 89.50 75 GLU A N 1
ATOM 573 C CA . GLU A 1 75 ? 28.381 -0.377 -26.328 1.00 89.50 75 GLU A CA 1
ATOM 574 C C . GLU A 1 75 ? 27.518 -1.109 -27.358 1.00 89.50 75 GLU A C 1
ATOM 576 O O . GLU A 1 75 ? 26.380 -1.447 -27.053 1.00 89.50 75 GLU A O 1
ATOM 581 N N . PHE A 1 76 ? 28.095 -1.517 -28.493 1.00 91.75 76 PHE A N 1
ATOM 582 C CA . PHE A 1 76 ? 27.403 -2.384 -29.454 1.00 91.75 76 PHE A CA 1
ATOM 583 C C . PHE A 1 76 ? 26.978 -3.724 -28.833 1.00 91.75 76 PHE A C 1
ATOM 585 O O . PHE A 1 76 ? 25.880 -4.212 -29.081 1.00 91.75 76 PHE A O 1
ATOM 592 N N . SER A 1 77 ? 27.814 -4.318 -27.971 1.00 92.75 77 SER A N 1
ATOM 593 C CA . SER A 1 77 ? 27.435 -5.559 -27.283 1.00 92.75 77 SER A CA 1
ATOM 594 C C . SER A 1 77 ? 26.249 -5.379 -26.330 1.00 92.75 77 SER A C 1
ATOM 596 O O . SER A 1 77 ? 25.421 -6.284 -26.211 1.00 92.75 77 SER A O 1
ATOM 598 N N . LYS A 1 78 ? 26.132 -4.207 -25.689 1.00 91.50 78 LYS A N 1
ATOM 599 C CA . LYS A 1 78 ? 24.970 -3.869 -24.861 1.00 91.50 78 LYS A CA 1
ATOM 600 C C . LYS A 1 78 ? 23.733 -3.658 -25.724 1.00 91.50 78 LYS A C 1
ATOM 602 O O . LYS A 1 78 ? 22.691 -4.202 -25.386 1.00 91.50 78 LYS A O 1
ATOM 607 N N . ASP A 1 79 ? 23.853 -2.931 -26.834 1.00 93.19 79 ASP A N 1
ATOM 608 C CA . ASP A 1 79 ? 22.756 -2.713 -27.784 1.00 93.19 79 ASP A CA 1
ATOM 609 C C . ASP A 1 79 ? 22.135 -4.043 -28.245 1.00 93.19 79 ASP A C 1
ATOM 611 O O . ASP A 1 79 ? 20.921 -4.225 -28.192 1.00 93.19 79 ASP A O 1
ATOM 615 N N . LEU A 1 80 ? 22.972 -5.018 -28.612 1.00 94.50 80 LEU A N 1
ATOM 616 C CA . LEU A 1 80 ? 22.506 -6.351 -29.003 1.00 94.50 80 LEU A CA 1
ATOM 617 C C . LEU A 1 80 ? 21.847 -7.109 -27.850 1.00 94.50 80 LEU A C 1
ATOM 619 O O . LEU A 1 80 ? 20.829 -7.766 -28.052 1.00 94.50 80 LEU A O 1
ATOM 623 N N . GLN A 1 81 ? 22.392 -7.011 -26.633 1.00 92.94 81 GLN A N 1
ATOM 624 C CA . GLN A 1 81 ? 21.757 -7.599 -25.451 1.00 92.94 81 GLN A CA 1
ATOM 625 C C . GLN A 1 81 ? 20.359 -7.005 -25.209 1.00 92.94 81 GLN A C 1
ATOM 627 O O . GLN A 1 81 ? 19.446 -7.739 -24.829 1.00 92.94 81 GLN A O 1
ATOM 632 N N . TRP A 1 82 ? 20.174 -5.706 -25.456 1.00 90.75 82 TRP A N 1
ATOM 633 C CA . TRP A 1 82 ? 18.876 -5.037 -25.363 1.00 90.75 82 TRP A CA 1
ATOM 634 C C . TRP A 1 82 ? 17.883 -5.520 -26.417 1.00 90.75 82 TRP A C 1
ATOM 636 O O . TRP A 1 82 ? 16.744 -5.835 -26.067 1.00 90.75 82 TRP A O 1
ATOM 646 N N . LEU A 1 83 ? 18.307 -5.631 -27.678 1.00 95.25 83 LEU A N 1
ATOM 647 C CA . LEU A 1 83 ? 17.453 -6.161 -28.740 1.00 95.25 83 LEU A CA 1
ATOM 648 C C . LEU A 1 83 ? 17.041 -7.615 -28.471 1.00 95.25 83 LEU A C 1
ATOM 650 O O . LEU A 1 83 ? 15.861 -7.944 -28.553 1.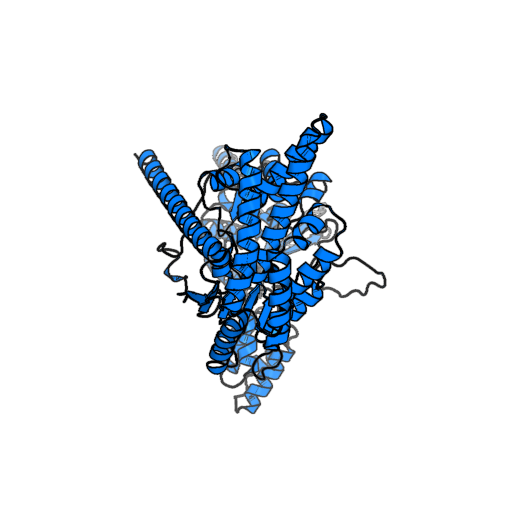00 95.25 83 LEU A O 1
ATOM 654 N N . LEU A 1 84 ? 17.982 -8.468 -28.050 1.00 94.75 84 LEU A N 1
ATOM 655 C CA . LEU A 1 84 ? 17.682 -9.844 -27.634 1.00 94.75 84 LEU A CA 1
ATOM 656 C C . LEU A 1 84 ? 16.645 -9.868 -26.505 1.00 94.75 84 LEU A C 1
ATOM 658 O O . LEU A 1 84 ? 15.701 -10.653 -26.544 1.00 94.75 84 LEU A O 1
ATOM 662 N N . LYS A 1 85 ? 16.750 -8.952 -25.537 1.00 89.62 85 LYS A N 1
ATOM 663 C CA . LYS A 1 85 ? 15.775 -8.845 -24.450 1.00 89.62 85 LYS A CA 1
ATOM 664 C C . LYS A 1 85 ? 14.381 -8.429 -24.939 1.00 89.62 85 LYS A C 1
ATOM 666 O O . LYS A 1 85 ? 13.401 -8.929 -24.392 1.00 89.62 85 LYS A O 1
ATOM 671 N N . ARG A 1 86 ? 14.266 -7.579 -25.972 1.00 91.38 86 ARG A N 1
ATOM 672 C CA . ARG A 1 86 ? 12.974 -7.270 -26.627 1.00 91.38 86 ARG A CA 1
ATOM 673 C C . ARG A 1 86 ? 12.339 -8.499 -27.285 1.00 91.38 86 ARG A C 1
ATOM 675 O O . ARG A 1 86 ? 11.115 -8.606 -27.300 1.00 91.38 86 ARG A O 1
ATOM 682 N N . LEU A 1 87 ? 13.157 -9.435 -27.764 1.00 92.75 87 LEU A N 1
ATOM 683 C CA . LEU A 1 87 ? 12.709 -10.738 -28.268 1.00 92.75 87 LEU A CA 1
ATOM 684 C C . LEU A 1 87 ? 12.387 -11.746 -27.150 1.00 92.75 87 LEU A C 1
ATOM 686 O O . LEU A 1 87 ? 11.999 -12.870 -27.435 1.00 92.75 87 LEU A O 1
ATOM 690 N N . GLY A 1 88 ? 12.546 -11.376 -25.873 1.00 87.00 88 GLY A N 1
ATOM 691 C CA . GLY A 1 88 ? 12.390 -12.303 -24.748 1.00 87.00 88 GLY A CA 1
ATOM 692 C C . GLY A 1 88 ? 13.585 -13.242 -24.543 1.00 87.00 88 GLY A C 1
ATOM 693 O O . GLY A 1 88 ? 13.504 -14.145 -23.713 1.00 87.00 88 GLY A O 1
ATOM 694 N N . ILE A 1 89 ? 14.698 -13.010 -25.249 1.00 90.00 89 ILE A N 1
ATOM 695 C CA . ILE A 1 89 ? 15.915 -13.823 -25.206 1.00 90.00 89 ILE A CA 1
ATOM 696 C C . ILE A 1 89 ? 16.885 -13.241 -24.179 1.00 90.00 89 ILE A C 1
ATOM 698 O O . ILE A 1 89 ? 17.381 -12.116 -24.303 1.00 90.00 89 ILE A O 1
ATOM 702 N N . ILE A 1 90 ? 17.221 -14.028 -23.163 1.00 85.44 90 ILE A N 1
ATOM 703 C CA . ILE A 1 90 ? 18.199 -13.637 -22.152 1.00 85.44 90 ILE A CA 1
ATOM 704 C C . ILE A 1 90 ? 19.607 -13.973 -22.649 1.00 85.44 90 ILE A C 1
ATOM 706 O O . ILE A 1 90 ? 19.937 -15.118 -22.958 1.00 85.44 90 ILE A O 1
ATOM 710 N N . SER A 1 91 ? 20.484 -12.969 -22.659 1.00 88.88 91 SER A N 1
ATOM 711 C CA . SER A 1 91 ? 21.886 -13.121 -23.054 1.00 88.88 91 SER A CA 1
ATOM 712 C C . SER A 1 91 ? 22.852 -12.547 -22.019 1.00 88.88 91 SER A C 1
ATOM 714 O O . SER A 1 91 ? 22.497 -11.694 -21.201 1.00 88.88 91 SER A O 1
ATOM 716 N N . PHE A 1 92 ? 24.100 -13.013 -22.051 1.00 86.50 92 PHE A N 1
ATOM 717 C CA . PHE A 1 92 ? 25.168 -12.588 -21.146 1.00 86.50 92 PHE A CA 1
ATOM 718 C C . PHE A 1 92 ? 26.343 -12.017 -21.921 1.00 86.50 92 PHE A C 1
ATOM 720 O O . PHE A 1 92 ? 26.816 -12.640 -22.867 1.00 86.50 92 PHE A O 1
ATOM 727 N N . ILE A 1 93 ? 26.873 -10.888 -21.461 1.00 88.81 93 ILE A N 1
ATOM 728 C CA . ILE A 1 93 ? 28.099 -10.316 -22.010 1.00 88.81 93 ILE A CA 1
ATOM 729 C C . ILE A 1 93 ? 29.281 -10.804 -21.171 1.00 88.81 93 ILE A C 1
ATOM 731 O O . ILE A 1 93 ? 29.319 -10.599 -19.957 1.00 88.81 93 ILE A O 1
ATOM 735 N N . SER A 1 94 ? 30.250 -11.450 -21.813 1.00 88.50 94 SER A N 1
ATOM 736 C CA . SER A 1 94 ? 31.583 -11.661 -21.250 1.00 88.50 94 SER A CA 1
ATOM 737 C C . SER A 1 94 ? 32.565 -10.667 -21.857 1.00 88.50 94 SER A C 1
ATOM 739 O O . SER A 1 94 ? 32.371 -10.197 -22.978 1.00 88.50 94 SER A O 1
ATOM 741 N N . SER A 1 95 ? 33.633 -10.353 -21.131 1.00 88.69 95 SER A N 1
ATOM 742 C CA . SER A 1 95 ? 34.760 -9.593 -21.660 1.00 88.69 95 SER A CA 1
ATOM 743 C C . SER A 1 95 ? 36.046 -10.383 -21.462 1.00 88.69 95 SER A C 1
ATOM 745 O O . SER A 1 95 ? 36.260 -11.011 -20.425 1.00 88.69 95 SER A O 1
ATOM 747 N N . ARG A 1 96 ? 36.918 -10.362 -22.469 1.00 86.19 96 ARG A N 1
ATOM 748 C CA . ARG A 1 96 ? 38.285 -10.877 -22.363 1.00 86.19 96 ARG A CA 1
ATOM 749 C C . ARG A 1 96 ? 39.253 -9.946 -23.073 1.00 86.19 96 ARG A C 1
ATOM 751 O O . ARG A 1 96 ? 38.935 -9.410 -24.134 1.00 86.19 96 ARG A O 1
ATOM 758 N N . LYS A 1 97 ? 40.440 -9.770 -22.502 1.00 81.00 97 LYS A N 1
ATOM 759 C CA . LYS A 1 97 ? 41.540 -9.067 -23.165 1.00 81.00 97 LYS A CA 1
ATOM 760 C C . LYS A 1 97 ? 42.181 -10.040 -24.153 1.00 81.00 97 LYS A C 1
ATOM 762 O O . LYS A 1 97 ? 42.489 -11.168 -23.778 1.00 81.00 97 LYS A O 1
ATOM 767 N N . GLN A 1 98 ? 42.297 -9.659 -25.422 1.00 72.12 98 GLN A N 1
ATOM 768 C CA . GLN A 1 98 ? 42.943 -10.523 -26.407 1.00 72.12 98 GLN A CA 1
ATOM 769 C C . GLN A 1 98 ? 44.469 -10.429 -26.271 1.00 72.12 98 GLN A C 1
ATOM 771 O O . GLN A 1 98 ? 45.025 -9.344 -26.105 1.00 72.12 98 GLN A O 1
ATOM 776 N N . ASN A 1 99 ? 45.144 -11.576 -26.345 1.00 62.75 99 ASN A N 1
ATOM 777 C CA . ASN A 1 99 ? 46.604 -11.625 -26.369 1.00 62.75 99 ASN A CA 1
ATOM 778 C C . ASN A 1 99 ? 47.134 -11.143 -27.730 1.00 62.75 99 ASN A C 1
ATOM 780 O O . ASN A 1 99 ? 46.405 -11.123 -28.727 1.00 62.75 99 ASN A O 1
ATOM 784 N N . ARG A 1 100 ? 48.404 -10.723 -27.759 1.00 63.81 100 ARG A N 1
ATOM 785 C CA . ARG A 1 100 ? 49.083 -10.251 -28.975 1.00 63.81 100 ARG A CA 1
ATOM 786 C C . ARG A 1 100 ? 49.020 -11.340 -30.050 1.00 63.81 100 ARG A C 1
ATOM 788 O O . ARG A 1 100 ? 49.332 -12.493 -29.776 1.00 63.81 100 ARG A O 1
ATOM 795 N N . SER A 1 101 ? 48.623 -10.965 -31.263 1.00 56.72 101 SER A N 1
ATOM 796 C CA . SER A 1 101 ? 48.660 -11.849 -32.432 1.00 56.72 101 SER A CA 1
ATOM 797 C C . SER A 1 101 ? 49.518 -11.211 -33.512 1.00 56.72 101 SER A C 1
ATOM 799 O O . SER A 1 101 ? 49.345 -10.020 -33.789 1.00 56.72 101 SER A O 1
ATOM 801 N N . ILE A 1 102 ? 50.380 -11.998 -34.145 1.00 52.25 102 ILE A N 1
ATOM 802 C CA . ILE A 1 102 ? 51.132 -11.566 -35.320 1.00 52.25 102 ILE A CA 1
ATOM 803 C C . ILE A 1 102 ? 50.228 -11.763 -36.537 1.00 52.25 102 ILE A C 1
ATOM 805 O O . ILE A 1 102 ? 49.762 -12.869 -36.802 1.00 52.25 102 ILE A O 1
ATOM 809 N N . ILE A 1 103 ? 49.937 -10.675 -37.245 1.00 55.28 103 ILE A N 1
ATOM 810 C CA . ILE A 1 103 ? 49.266 -10.704 -38.549 1.00 55.28 103 ILE A CA 1
ATOM 811 C C . ILE A 1 103 ? 50.188 -9.954 -39.505 1.00 55.28 103 ILE A C 1
ATOM 813 O O . ILE A 1 103 ? 50.529 -8.806 -39.223 1.00 55.28 103 ILE A O 1
ATOM 817 N N . ARG A 1 104 ? 50.606 -10.591 -40.609 1.00 47.47 104 ARG A N 1
ATOM 818 C CA . ARG A 1 104 ? 51.529 -10.003 -41.605 1.00 47.47 104 ARG A CA 1
ATOM 819 C C . ARG A 1 104 ? 52.807 -9.414 -40.972 1.00 47.47 104 ARG A C 1
ATOM 821 O O . ARG A 1 104 ? 53.109 -8.244 -41.178 1.00 47.47 104 ARG A O 1
ATOM 828 N N . ASN A 1 105 ? 53.495 -10.180 -40.119 1.00 52.47 105 ASN A N 1
ATOM 829 C CA . ASN A 1 105 ? 54.697 -9.750 -39.376 1.00 52.47 105 ASN A CA 1
ATOM 830 C C . ASN A 1 105 ? 54.552 -8.474 -38.515 1.00 52.47 105 ASN A C 1
ATOM 832 O O . ASN A 1 105 ? 55.542 -7.966 -37.999 1.00 52.47 105 ASN A O 1
ATOM 836 N N . LYS A 1 106 ? 53.330 -7.976 -38.274 1.00 45.00 106 LYS A N 1
ATOM 837 C CA . LYS A 1 106 ? 53.063 -6.865 -37.350 1.00 45.00 106 LYS A CA 1
ATOM 838 C C . LYS A 1 106 ? 52.381 -7.368 -36.081 1.00 45.00 106 LYS A C 1
ATOM 840 O O . LYS A 1 106 ? 51.404 -8.121 -36.129 1.00 45.00 106 LYS A O 1
ATOM 845 N N . ILE A 1 107 ? 52.884 -6.924 -34.927 1.00 54.56 107 ILE A N 1
ATOM 846 C CA . ILE A 1 107 ? 52.266 -7.181 -33.621 1.00 54.56 107 ILE A CA 1
ATOM 847 C C . ILE A 1 107 ? 50.979 -6.360 -33.538 1.00 54.56 107 ILE A C 1
ATOM 849 O O . ILE A 1 107 ? 51.006 -5.152 -33.306 1.00 54.56 107 ILE A O 1
ATOM 853 N N . VAL A 1 108 ? 49.829 -7.015 -33.683 1.00 59.41 108 VAL A N 1
ATOM 854 C CA . VAL A 1 108 ? 48.537 -6.351 -33.495 1.00 59.41 108 VAL A CA 1
ATOM 855 C C . VAL A 1 108 ? 48.159 -6.445 -32.017 1.00 59.41 108 VAL A C 1
ATOM 857 O O . VAL A 1 108 ? 47.829 -7.522 -31.511 1.00 59.41 108 VAL A O 1
ATOM 860 N N . LYS A 1 109 ? 48.198 -5.309 -31.302 1.00 51.34 109 LYS A N 1
ATOM 861 C CA . LYS A 1 109 ? 47.591 -5.179 -29.966 1.00 51.34 109 LYS A CA 1
ATOM 862 C C . LYS A 1 109 ? 46.081 -5.349 -30.120 1.00 51.34 109 LYS A C 1
ATOM 864 O O . LYS A 1 109 ? 45.392 -4.436 -30.570 1.00 51.34 109 LYS A O 1
ATOM 869 N N . ARG A 1 110 ? 45.551 -6.514 -29.759 1.00 62.59 110 ARG A N 1
ATOM 870 C CA . ARG A 1 110 ? 44.110 -6.742 -29.795 1.00 62.59 110 ARG A CA 1
ATOM 871 C C . ARG A 1 110 ? 43.480 -6.289 -28.474 1.00 62.59 110 ARG A C 1
ATOM 873 O O . ARG A 1 110 ? 43.927 -6.667 -27.397 1.00 62.59 110 ARG A O 1
ATOM 880 N N . GLY A 1 111 ? 42.499 -5.392 -28.566 1.00 72.62 111 GLY A N 1
ATOM 881 C CA . GLY A 1 111 ? 41.837 -4.774 -27.417 1.00 72.62 111 GLY A CA 1
ATOM 882 C C . GLY A 1 111 ? 40.917 -5.727 -26.646 1.00 72.62 111 GLY A C 1
ATOM 883 O O . GLY A 1 111 ? 41.072 -6.949 -26.655 1.00 72.62 111 GLY A O 1
ATOM 884 N N . TRP A 1 112 ? 39.934 -5.152 -25.957 1.00 82.94 112 TRP A N 1
ATOM 885 C CA . TRP A 1 112 ? 38.877 -5.926 -25.312 1.00 82.94 112 TRP A CA 1
ATOM 886 C C . TRP A 1 112 ? 37.962 -6.563 -26.359 1.00 82.94 112 TRP A C 1
ATOM 888 O O . TRP A 1 112 ? 37.500 -5.886 -27.275 1.00 82.94 112 TRP A O 1
ATOM 898 N N . LEU A 1 113 ? 37.685 -7.856 -26.199 1.00 86.75 113 LEU A N 1
ATOM 899 C CA . LEU A 1 113 ? 36.645 -8.561 -26.935 1.00 86.75 113 LEU A CA 1
ATOM 900 C C . LEU A 1 113 ? 35.463 -8.810 -26.004 1.00 86.75 113 LEU A C 1
ATOM 902 O O . LEU A 1 113 ? 35.631 -9.398 -24.932 1.00 86.75 113 LEU A O 1
ATOM 906 N N . TYR A 1 114 ? 34.281 -8.411 -26.449 1.00 90.75 114 TYR A N 1
ATOM 907 C CA . TYR A 1 114 ? 33.015 -8.620 -25.768 1.00 90.75 114 TYR A CA 1
ATOM 908 C C . TYR A 1 114 ? 32.252 -9.738 -26.478 1.00 90.75 114 TYR A C 1
ATOM 910 O O . TYR A 1 114 ? 32.079 -9.705 -27.695 1.00 90.75 114 TYR A O 1
ATOM 918 N N . GLY A 1 115 ? 31.859 -10.772 -25.739 1.00 90.62 115 GLY A N 1
ATOM 919 C CA . GLY A 1 115 ? 31.077 -11.892 -26.259 1.00 90.62 115 GLY A CA 1
ATOM 920 C C . GLY A 1 115 ? 29.660 -11.854 -25.720 1.00 90.62 115 GLY A C 1
ATOM 921 O O . GLY A 1 115 ? 29.486 -11.945 -24.509 1.00 90.62 115 GLY A O 1
ATOM 922 N N . ILE A 1 116 ? 28.667 -11.756 -26.600 1.00 93.75 116 ILE A N 1
ATOM 923 C CA . ILE A 1 116 ? 27.261 -11.983 -26.267 1.00 93.75 116 ILE A CA 1
ATOM 924 C C . ILE A 1 116 ? 27.006 -13.487 -26.347 1.00 93.75 116 ILE A C 1
ATOM 926 O O . ILE A 1 116 ? 27.220 -14.110 -27.386 1.00 93.75 116 ILE A O 1
ATOM 930 N N . HIS A 1 117 ? 26.577 -14.074 -25.236 1.00 91.19 117 HIS A N 1
ATOM 931 C CA . HIS A 1 117 ? 26.314 -15.500 -25.102 1.00 91.19 117 HIS A CA 1
ATOM 932 C C . HIS A 1 117 ? 24.834 -15.740 -24.832 1.00 91.19 117 HIS A C 1
ATOM 934 O O . HIS A 1 117 ? 24.299 -15.239 -23.843 1.00 91.19 117 HIS A O 1
ATOM 940 N N . ILE A 1 118 ? 24.208 -16.560 -25.668 1.00 89.94 118 ILE A N 1
ATOM 941 C CA . ILE A 1 118 ? 22.853 -17.073 -25.468 1.00 89.94 118 ILE A CA 1
ATOM 942 C C . ILE A 1 118 ? 22.984 -18.562 -25.161 1.00 89.94 118 ILE A C 1
ATOM 944 O O . ILE A 1 118 ? 23.686 -19.300 -25.856 1.00 89.94 118 ILE A O 1
ATOM 948 N N . SER A 1 119 ? 22.368 -18.994 -24.069 1.00 81.06 119 SER A N 1
ATOM 949 C CA . SER A 1 119 ? 22.439 -20.372 -23.588 1.00 81.06 119 SER A CA 1
ATOM 950 C C . SER A 1 119 ? 21.191 -20.699 -22.790 1.00 81.06 119 SER A C 1
ATOM 952 O O . SER A 1 119 ? 20.663 -19.816 -22.123 1.00 81.06 119 SER A O 1
ATOM 954 N N . GLY A 1 120 ? 20.816 -21.973 -22.747 1.00 75.19 120 GLY A N 1
ATOM 955 C CA . GLY A 1 120 ? 19.534 -22.394 -22.193 1.00 75.19 120 GLY A CA 1
ATOM 956 C C . GLY A 1 120 ? 18.538 -22.636 -23.318 1.00 75.19 120 GLY A C 1
ATOM 957 O O . GLY A 1 120 ? 18.500 -21.894 -24.293 1.00 75.19 120 GLY A O 1
ATOM 958 N N . ARG A 1 121 ? 17.777 -23.725 -23.203 1.00 75.94 121 ARG A N 1
ATOM 959 C CA . ARG A 1 121 ? 16.959 -24.243 -24.302 1.00 75.94 121 ARG A CA 1
ATOM 960 C C . ARG A 1 121 ? 15.932 -23.229 -24.803 1.00 75.94 121 ARG A C 1
ATOM 962 O O . ARG A 1 121 ? 15.957 -22.926 -25.984 1.00 75.94 121 ARG A O 1
ATOM 969 N N . LYS A 1 122 ? 15.151 -22.640 -23.892 1.00 78.50 122 LYS A N 1
ATOM 970 C CA . LYS A 1 122 ? 14.159 -21.607 -24.223 1.00 78.50 122 LYS A CA 1
ATOM 971 C C . LYS A 1 122 ? 14.781 -20.442 -24.998 1.00 78.50 122 LYS A C 1
ATOM 973 O O . LYS A 1 122 ? 14.317 -20.112 -26.075 1.00 78.50 122 LYS A O 1
ATOM 978 N N . ASP A 1 123 ? 15.853 -19.850 -24.472 1.00 85.75 123 ASP A N 1
ATOM 979 C CA . ASP A 1 123 ? 16.508 -18.696 -25.101 1.00 85.75 123 ASP A CA 1
ATOM 980 C C . ASP A 1 123 ? 17.105 -19.043 -26.479 1.00 85.75 123 ASP A C 1
ATOM 982 O O . ASP A 1 123 ? 17.111 -18.215 -27.386 1.00 85.75 123 ASP A O 1
ATOM 986 N N . ILE A 1 124 ? 17.609 -20.273 -26.645 1.00 87.94 124 ILE A N 1
ATOM 987 C CA . ILE A 1 124 ? 18.114 -20.774 -27.928 1.00 87.94 124 ILE A CA 1
ATOM 988 C C . ILE A 1 124 ? 16.964 -20.998 -28.918 1.00 87.94 124 ILE A C 1
ATOM 990 O O . ILE A 1 124 ? 17.097 -20.615 -30.073 1.00 87.94 124 ILE A O 1
ATOM 994 N N . GLU A 1 125 ? 15.856 -21.604 -28.493 1.00 87.31 125 GLU A N 1
ATOM 995 C CA . GLU A 1 125 ? 14.675 -21.841 -29.335 1.00 87.31 125 GLU A CA 1
ATOM 996 C C . GLU A 1 125 ? 14.050 -20.518 -29.798 1.00 87.31 125 GLU A C 1
ATOM 998 O O . GLU A 1 125 ? 13.822 -20.347 -30.992 1.00 87.31 125 GLU A O 1
ATOM 1003 N N . GLU A 1 126 ? 13.893 -19.547 -28.895 1.00 91.56 126 GLU A N 1
ATOM 1004 C CA . GLU A 1 126 ? 13.452 -18.184 -29.228 1.00 91.56 126 GLU A CA 1
ATOM 1005 C C . GLU A 1 126 ? 14.409 -17.515 -30.227 1.00 91.56 126 GLU A C 1
ATOM 1007 O O . GLU A 1 126 ? 13.968 -16.900 -31.194 1.00 91.56 126 GLU A O 1
ATOM 1012 N N . PHE A 1 127 ? 15.729 -17.675 -30.059 1.00 95.00 127 PHE A N 1
ATOM 1013 C CA . PHE A 1 127 ? 16.694 -17.158 -31.033 1.00 95.00 127 PHE A CA 1
ATOM 1014 C C . PHE A 1 127 ? 16.554 -17.826 -32.404 1.00 95.00 127 PHE A C 1
ATOM 1016 O O . PHE A 1 127 ? 16.596 -17.143 -33.420 1.00 95.00 127 PHE A O 1
ATOM 1023 N N . LEU A 1 128 ? 16.408 -19.151 -32.457 1.00 93.38 128 LEU A N 1
ATOM 1024 C CA . LEU A 1 128 ? 16.238 -19.873 -33.720 1.00 93.38 128 LEU A CA 1
ATOM 1025 C C . LEU A 1 128 ? 14.947 -19.457 -34.433 1.00 93.38 128 LEU A C 1
ATOM 1027 O O . LEU A 1 128 ? 14.952 -19.334 -35.654 1.00 93.38 128 LEU A O 1
ATOM 1031 N N . MET A 1 129 ? 13.880 -19.218 -33.669 1.00 94.75 129 MET A N 1
ATOM 1032 C CA . MET A 1 129 ? 12.579 -18.793 -34.175 1.00 94.75 129 MET A CA 1
ATOM 1033 C C . MET A 1 129 ? 12.619 -17.363 -34.721 1.00 94.75 129 MET A C 1
ATOM 1035 O O . MET A 1 129 ? 12.297 -17.151 -35.885 1.00 94.75 129 MET A O 1
ATOM 1039 N N . TRP A 1 130 ? 13.047 -16.389 -33.911 1.00 96.81 130 TRP A N 1
ATOM 1040 C CA . TRP A 1 130 ? 13.025 -14.978 -34.307 1.00 96.81 130 TRP A CA 1
ATOM 1041 C C . TRP A 1 130 ? 14.150 -14.609 -35.274 1.00 96.81 130 TRP A C 1
ATOM 1043 O O . TRP A 1 130 ? 13.932 -13.834 -36.200 1.00 96.81 130 TRP A O 1
ATOM 1053 N N . CYS A 1 131 ? 15.361 -15.133 -35.068 1.00 95.88 131 CYS A N 1
ATOM 1054 C CA . CYS A 1 131 ? 16.532 -14.727 -35.847 1.00 95.88 131 CYS A CA 1
ATOM 1055 C C . CYS A 1 131 ? 16.766 -15.582 -37.097 1.00 95.88 131 CYS A C 1
ATOM 1057 O O . CYS A 1 131 ? 17.609 -15.208 -37.908 1.00 95.88 131 CYS A O 1
ATOM 1059 N N . ASN A 1 132 ? 16.086 -16.730 -37.226 1.00 93.50 132 ASN A N 1
ATOM 1060 C CA . ASN A 1 132 ? 16.207 -17.682 -38.339 1.00 93.50 132 ASN A CA 1
ATOM 1061 C C . ASN A 1 132 ? 17.649 -17.811 -38.895 1.00 93.50 132 ASN A C 1
ATOM 1063 O O . ASN A 1 132 ? 17.905 -17.509 -40.066 1.00 93.50 132 ASN A O 1
ATOM 1067 N N . PRO A 1 133 ? 18.632 -18.177 -38.049 1.00 93.00 133 PRO A N 1
ATOM 1068 C CA . PRO A 1 133 ? 20.035 -18.186 -38.443 1.00 93.00 133 PRO A CA 1
ATOM 1069 C C . PRO A 1 133 ? 20.332 -19.282 -39.472 1.00 93.00 133 PRO A C 1
ATOM 1071 O O . PRO A 1 133 ? 19.599 -20.267 -39.588 1.00 93.00 133 PRO A O 1
ATOM 1074 N N . ASP A 1 134 ? 21.466 -19.162 -40.165 1.00 92.12 134 ASP A N 1
ATOM 1075 C CA . ASP A 1 134 ? 21.932 -20.188 -41.098 1.00 92.12 134 ASP A CA 1
ATOM 1076 C C . ASP A 1 134 ? 22.033 -21.558 -40.401 1.00 92.12 134 ASP A C 1
ATOM 1078 O O . ASP A 1 134 ? 22.847 -21.792 -39.496 1.00 92.12 134 ASP A O 1
ATOM 1082 N N . LYS A 1 135 ? 21.204 -22.496 -40.871 1.00 88.62 135 LYS A N 1
ATOM 1083 C CA . LYS A 1 135 ? 21.108 -23.861 -40.348 1.00 88.62 135 LYS A CA 1
ATOM 1084 C C . LYS A 1 135 ? 22.445 -24.601 -40.410 1.00 88.62 135 LYS A C 1
ATOM 1086 O O . LYS A 1 135 ? 22.691 -25.438 -39.541 1.00 88.62 135 LYS A O 1
ATOM 1091 N N . LYS A 1 136 ? 23.324 -24.291 -41.374 1.00 89.12 136 LYS A N 1
ATOM 1092 C CA . LYS A 1 136 ? 24.665 -24.894 -41.470 1.00 89.12 136 LYS A CA 1
ATOM 1093 C C . LYS A 1 136 ? 25.539 -24.475 -40.289 1.00 89.12 136 LYS A C 1
ATOM 1095 O O . LYS A 1 136 ? 26.129 -25.336 -39.638 1.00 89.12 136 LYS A O 1
ATOM 1100 N N . LYS A 1 137 ? 25.549 -23.181 -39.938 1.00 89.12 137 LYS A N 1
ATOM 1101 C CA . LYS A 1 137 ? 26.257 -22.671 -38.748 1.00 89.12 137 LYS A CA 1
ATOM 1102 C C . LYS A 1 137 ? 25.711 -23.263 -37.448 1.00 89.12 137 LYS A C 1
ATOM 1104 O O . LYS A 1 137 ? 26.473 -23.481 -36.510 1.00 89.12 137 LYS A O 1
ATOM 1109 N N . CYS A 1 138 ? 24.412 -23.552 -37.390 1.00 89.56 138 CYS A N 1
ATOM 1110 C CA . CYS A 1 138 ? 23.744 -24.091 -36.204 1.00 89.56 138 CYS A CA 1
ATOM 1111 C C . CYS A 1 138 ? 23.634 -25.625 -36.164 1.00 89.56 138 CYS A C 1
ATOM 1113 O O . CYS A 1 138 ? 23.044 -26.150 -35.221 1.00 89.56 138 CYS A O 1
ATOM 1115 N N . HIS A 1 139 ? 24.201 -26.364 -37.123 1.00 87.94 139 HIS A N 1
ATOM 1116 C CA . HIS A 1 139 ? 23.960 -27.804 -37.284 1.00 87.94 139 HIS A CA 1
ATOM 1117 C C . HIS A 1 139 ? 24.214 -28.621 -36.004 1.00 87.94 139 HIS A C 1
ATOM 1119 O O . HIS A 1 139 ? 23.326 -29.323 -35.517 1.00 87.94 139 HIS A O 1
ATOM 1125 N N . THR A 1 140 ? 25.397 -28.469 -35.402 1.00 84.75 140 THR A N 1
ATOM 1126 C CA . THR A 1 140 ? 25.781 -29.162 -34.160 1.00 84.75 140 THR A CA 1
ATOM 1127 C C . THR A 1 140 ? 24.868 -28.800 -32.987 1.00 84.75 140 THR A C 1
ATOM 1129 O O . THR A 1 140 ? 24.542 -29.653 -32.161 1.00 84.75 140 THR A O 1
ATOM 1132 N N . LEU A 1 141 ? 24.440 -27.537 -32.906 1.00 85.88 141 LEU A N 1
ATOM 1133 C CA . LEU A 1 141 ? 23.522 -27.066 -31.871 1.00 85.88 141 LEU A CA 1
ATOM 1134 C C . LEU A 1 141 ? 22.139 -27.705 -32.045 1.00 85.88 141 LEU A C 1
ATOM 1136 O O . LEU A 1 141 ? 21.599 -28.248 -31.087 1.00 85.88 141 LEU A O 1
ATOM 1140 N N . LEU A 1 142 ? 21.603 -27.708 -33.269 1.00 85.75 142 LEU A N 1
ATOM 1141 C CA . LEU A 1 142 ? 20.308 -28.307 -33.604 1.00 85.75 142 LEU A CA 1
ATOM 1142 C C . LEU A 1 142 ? 20.289 -29.816 -33.328 1.00 85.75 142 LEU A C 1
ATOM 1144 O O . LEU A 1 142 ? 19.331 -30.324 -32.750 1.00 85.75 142 LEU A O 1
ATOM 1148 N N . GLN A 1 143 ? 21.359 -30.535 -33.681 1.00 82.25 143 GLN A N 1
ATOM 1149 C CA . GLN A 1 143 ? 21.493 -31.956 -33.347 1.00 82.25 143 GLN A CA 1
ATOM 1150 C C . GLN A 1 143 ? 21.505 -32.198 -31.834 1.00 82.25 143 GLN A C 1
ATOM 1152 O O . GLN A 1 143 ? 20.897 -33.156 -31.360 1.00 82.25 143 GLN A O 1
ATOM 1157 N N . ASN A 1 144 ? 22.173 -31.336 -31.065 1.00 74.62 144 ASN A N 1
ATOM 1158 C CA . ASN A 1 144 ? 22.192 -31.458 -29.610 1.00 74.62 144 ASN A CA 1
ATOM 1159 C C . ASN A 1 144 ? 20.848 -31.091 -28.971 1.00 74.62 144 ASN A C 1
ATOM 1161 O O . ASN A 1 144 ? 20.467 -31.741 -28.007 1.00 74.62 144 ASN A O 1
ATOM 1165 N N . LEU A 1 145 ? 20.097 -30.131 -29.519 1.00 73.94 145 LEU A N 1
ATOM 1166 C CA . LEU A 1 145 ? 18.745 -29.802 -29.042 1.00 73.94 145 LEU A CA 1
ATOM 1167 C C . LEU A 1 145 ? 17.754 -30.965 -29.218 1.00 73.94 145 LEU A C 1
ATOM 1169 O O . LEU A 1 145 ? 16.835 -31.109 -28.411 1.00 73.94 145 LEU A O 1
ATOM 1173 N N . LYS A 1 146 ? 17.958 -31.815 -30.237 1.00 72.06 146 LYS A N 1
ATOM 1174 C CA . LYS A 1 146 ? 17.178 -33.050 -30.446 1.00 72.06 146 LYS A CA 1
ATOM 1175 C C . LYS A 1 146 ? 17.483 -34.134 -29.409 1.00 72.06 146 LYS A C 1
ATOM 1177 O O . LYS A 1 146 ? 16.643 -34.994 -29.160 1.00 72.06 146 LYS A O 1
ATOM 1182 N N . LYS A 1 147 ? 18.671 -34.122 -28.798 1.00 64.38 147 LYS A N 1
ATOM 1183 C CA . LYS A 1 147 ? 19.040 -35.090 -27.759 1.00 64.38 147 LYS A CA 1
ATOM 1184 C C . LYS A 1 147 ? 18.427 -34.644 -26.428 1.00 64.38 147 LYS A C 1
ATOM 1186 O O . LYS A 1 147 ? 18.638 -33.525 -25.978 1.00 64.38 147 LYS A O 1
ATOM 1191 N N . VAL A 1 148 ? 17.730 -35.552 -25.741 1.00 51.62 148 VAL A N 1
ATOM 1192 C CA . VAL A 1 148 ? 17.175 -35.320 -24.385 1.00 51.62 148 VAL A CA 1
ATOM 1193 C C . VAL A 1 148 ? 18.289 -35.111 -23.332 1.00 51.62 148 VAL A C 1
ATOM 1195 O O . VAL A 1 148 ? 18.036 -34.687 -22.205 1.00 51.62 148 VAL A O 1
ATOM 1198 N N . ARG A 1 149 ? 19.565 -35.332 -23.690 1.00 49.75 149 ARG A N 1
ATOM 1199 C CA . ARG A 1 149 ? 20.716 -34.970 -22.851 1.00 49.75 149 ARG A CA 1
ATOM 1200 C C . ARG A 1 149 ? 20.992 -33.464 -22.912 1.00 49.75 149 ARG A C 1
ATOM 1202 O O . ARG A 1 149 ? 21.579 -32.956 -23.858 1.00 49.75 149 ARG A O 1
ATOM 1209 N N . ILE A 1 150 ? 20.554 -32.818 -21.835 1.00 51.34 150 ILE A N 1
ATOM 1210 C CA . ILE A 1 150 ? 20.730 -31.433 -21.383 1.00 51.34 150 ILE A CA 1
ATOM 1211 C C . ILE A 1 150 ? 21.832 -30.639 -22.119 1.00 51.34 150 ILE A C 1
ATOM 1213 O O . ILE A 1 150 ? 23.014 -30.974 -21.989 1.00 51.34 150 ILE A O 1
ATOM 1217 N N . PRO A 1 151 ? 21.496 -29.504 -22.764 1.00 46.41 151 PRO A N 1
ATOM 1218 C CA . PRO A 1 151 ? 22.503 -28.540 -23.181 1.00 46.41 151 PRO A CA 1
ATOM 1219 C C . PRO A 1 151 ? 23.128 -27.872 -21.949 1.00 46.41 151 PRO A C 1
ATOM 1221 O O . PRO A 1 151 ? 22.428 -27.360 -21.071 1.00 46.41 151 PRO A O 1
ATOM 1224 N N . TYR A 1 152 ? 24.460 -27.851 -21.885 1.00 48.19 152 TYR A N 1
ATOM 1225 C CA . TYR A 1 152 ? 25.212 -27.093 -20.880 1.00 48.19 152 TYR A CA 1
ATOM 1226 C C . TYR A 1 152 ? 24.746 -25.630 -20.867 1.00 48.19 152 TYR A C 1
ATOM 1228 O O . TYR A 1 152 ? 24.865 -24.926 -21.869 1.00 48.19 152 TYR A O 1
ATOM 1236 N N . THR A 1 153 ? 24.228 -25.149 -19.737 1.00 51.50 153 THR A N 1
ATOM 1237 C CA . THR A 1 153 ? 23.743 -23.772 -19.627 1.00 51.50 153 THR A CA 1
ATOM 1238 C C . THR A 1 153 ? 24.698 -22.914 -18.809 1.00 51.50 153 THR A C 1
ATOM 1240 O O . THR A 1 153 ? 25.120 -23.291 -17.719 1.00 51.50 153 THR A O 1
ATOM 1243 N N . LYS A 1 154 ? 25.023 -21.724 -19.327 1.00 52.06 154 LYS A N 1
ATOM 1244 C CA . LYS A 1 154 ? 25.597 -20.633 -18.523 1.00 52.06 154 LYS A CA 1
ATOM 1245 C C . LYS A 1 154 ? 24.500 -19.753 -17.918 1.00 52.06 154 LYS A C 1
ATOM 1247 O O . LYS A 1 154 ? 24.816 -18.780 -17.230 1.00 52.06 154 LYS A O 1
ATOM 1252 N N . SER A 1 155 ? 23.224 -20.064 -18.181 1.00 54.00 155 SER A N 1
ATOM 1253 C CA . SER A 1 155 ? 22.104 -19.338 -17.598 1.00 54.00 155 SER A CA 1
ATOM 1254 C C . SER A 1 155 ? 22.163 -19.464 -16.087 1.00 54.00 155 SER A C 1
ATOM 1256 O O . SER A 1 155 ? 22.178 -20.556 -15.528 1.00 54.00 155 SER A O 1
ATOM 1258 N N . LYS A 1 156 ? 22.189 -18.312 -15.420 1.00 53.50 156 LYS A N 1
ATOM 1259 C CA . LYS A 1 156 ? 22.221 -18.222 -13.961 1.00 53.50 156 LYS A CA 1
ATOM 1260 C C . LYS A 1 156 ? 20.889 -18.581 -13.299 1.00 53.50 156 LYS A C 1
ATOM 1262 O O . LYS A 1 156 ? 20.810 -18.437 -12.094 1.00 53.50 156 LYS A O 1
ATOM 1267 N N . ASP A 1 157 ? 19.858 -18.973 -14.058 1.00 59.47 157 ASP A N 1
ATOM 1268 C CA . ASP A 1 157 ? 18.558 -19.379 -13.500 1.00 59.47 157 ASP A CA 1
ATOM 1269 C C . ASP A 1 157 ? 18.618 -20.827 -12.990 1.00 59.47 157 ASP A C 1
ATOM 1271 O O . ASP A 1 157 ? 18.160 -21.777 -13.629 1.00 59.47 157 ASP A O 1
ATOM 1275 N N . ILE A 1 158 ? 19.332 -20.975 -11.879 1.00 61.84 158 ILE A N 1
ATOM 1276 C CA . ILE A 1 158 ? 19.717 -22.239 -11.267 1.00 61.84 158 ILE A CA 1
ATOM 1277 C C . ILE A 1 158 ? 18.939 -22.391 -9.968 1.00 61.84 158 ILE A C 1
ATOM 1279 O O . ILE A 1 158 ? 19.132 -21.598 -9.048 1.00 61.84 158 ILE A O 1
ATOM 1283 N N . LEU A 1 159 ? 18.119 -23.434 -9.867 1.00 66.75 159 LEU A N 1
ATOM 1284 C CA . LEU A 1 159 ? 17.401 -23.740 -8.635 1.00 66.75 159 LEU A CA 1
ATOM 1285 C C . LEU A 1 159 ? 18.273 -24.634 -7.733 1.00 66.75 159 LEU A C 1
ATOM 1287 O O . LEU A 1 159 ? 18.703 -25.701 -8.187 1.00 66.75 159 LEU A O 1
ATOM 1291 N N . PRO A 1 160 ? 18.524 -24.257 -6.462 1.00 66.38 160 PRO A N 1
ATOM 1292 C CA . PRO A 1 160 ? 19.290 -25.063 -5.509 1.00 66.38 160 PRO A CA 1
ATOM 1293 C C . PRO A 1 160 ? 18.422 -26.181 -4.911 1.00 66.38 160 PRO A C 1
ATOM 1295 O O . PRO A 1 160 ? 18.282 -26.301 -3.699 1.00 66.38 160 PRO A O 1
ATOM 1298 N N . ILE A 1 161 ? 17.789 -26.988 -5.763 1.00 70.56 161 ILE A N 1
ATOM 1299 C CA . ILE A 1 161 ? 16.823 -28.006 -5.332 1.00 70.56 161 ILE A CA 1
ATOM 1300 C C . ILE A 1 161 ? 17.391 -29.422 -5.367 1.00 70.56 161 ILE A C 1
ATOM 1302 O O . ILE A 1 161 ? 16.623 -30.372 -5.365 1.00 70.56 161 ILE A O 1
ATOM 1306 N N . GLU A 1 162 ? 18.714 -29.587 -5.396 1.00 73.00 162 GLU A N 1
ATOM 1307 C CA . GLU A 1 162 ? 19.380 -30.898 -5.417 1.00 73.00 162 GLU A CA 1
ATOM 1308 C C . GLU A 1 162 ? 18.854 -31.813 -4.299 1.00 73.00 162 GLU A C 1
ATOM 1310 O O . GLU A 1 162 ? 18.331 -32.903 -4.546 1.00 73.00 162 GLU A O 1
ATOM 1315 N N . GLN A 1 163 ? 18.902 -31.316 -3.061 1.00 78.75 163 GLN A N 1
ATOM 1316 C CA . GLN A 1 163 ? 18.444 -32.049 -1.886 1.00 78.75 163 GLN A CA 1
ATOM 1317 C C . GLN A 1 163 ? 16.927 -32.264 -1.905 1.00 78.75 163 GLN A C 1
ATOM 1319 O O . GLN A 1 163 ? 16.464 -33.369 -1.626 1.00 78.75 163 GLN A O 1
ATOM 1324 N N . GLY A 1 164 ? 16.158 -31.249 -2.311 1.00 84.50 164 GLY A N 1
ATOM 1325 C CA . GLY A 1 164 ? 14.706 -31.356 -2.465 1.00 84.50 164 GLY A CA 1
ATOM 1326 C C . GLY A 1 164 ? 14.306 -32.411 -3.499 1.00 84.50 164 GLY A C 1
ATOM 1327 O O . GLY A 1 164 ? 13.435 -33.232 -3.235 1.00 84.50 164 GLY A O 1
ATOM 1328 N N . LEU A 1 165 ? 14.981 -32.450 -4.648 1.00 84.00 165 LEU A N 1
ATOM 1329 C CA . LEU A 1 165 ? 14.743 -33.408 -5.725 1.00 84.00 165 LEU A CA 1
ATOM 1330 C C . LEU A 1 165 ? 15.113 -34.832 -5.294 1.00 84.00 165 LEU A C 1
ATOM 1332 O O . LEU A 1 165 ? 14.380 -35.772 -5.594 1.00 84.00 165 LEU A O 1
ATOM 1336 N N . LYS A 1 166 ? 16.210 -34.993 -4.542 1.00 86.81 166 LYS A N 1
ATOM 1337 C CA . LYS A 1 166 ? 16.599 -36.278 -3.945 1.00 86.81 166 LYS A CA 1
ATOM 1338 C C . LYS A 1 166 ? 15.538 -36.782 -2.965 1.00 86.81 166 LYS A C 1
ATOM 1340 O O . LYS A 1 166 ? 15.190 -37.961 -3.004 1.00 86.81 166 LYS A O 1
ATOM 1345 N N . LEU A 1 167 ? 15.012 -35.906 -2.107 1.00 89.38 167 LEU A N 1
ATOM 1346 C CA . LEU A 1 167 ? 13.940 -36.247 -1.166 1.00 89.38 167 LEU A CA 1
ATOM 1347 C C . LEU A 1 167 ? 12.632 -36.579 -1.896 1.00 89.38 167 LEU A C 1
ATOM 1349 O O . LEU A 1 167 ? 12.029 -37.608 -1.603 1.00 89.38 167 LEU A O 1
ATOM 1353 N N . ALA A 1 168 ? 12.252 -35.784 -2.900 1.00 90.44 168 ALA A N 1
ATOM 1354 C CA . ALA A 1 168 ? 11.075 -36.036 -3.730 1.00 90.44 168 ALA A CA 1
ATOM 1355 C C . ALA A 1 168 ? 11.158 -37.385 -4.453 1.00 90.44 168 ALA A C 1
ATOM 1357 O O . ALA A 1 168 ? 10.190 -38.139 -4.492 1.00 90.44 168 ALA A O 1
ATOM 1358 N N . TYR A 1 169 ? 12.329 -37.734 -4.993 1.00 91.19 169 TYR A N 1
ATOM 1359 C CA . TYR A 1 169 ? 12.516 -39.019 -5.659 1.00 91.19 169 TYR A CA 1
ATOM 1360 C C . TYR A 1 169 ? 12.486 -40.202 -4.683 1.00 91.19 169 TYR A C 1
ATOM 1362 O O . TYR A 1 169 ? 11.900 -41.237 -4.998 1.00 91.19 169 TYR A O 1
ATOM 1370 N N . LYS A 1 170 ? 13.066 -40.053 -3.483 1.00 91.50 170 LYS A N 1
ATOM 1371 C CA . LYS A 1 170 ? 12.962 -41.065 -2.419 1.00 91.50 170 LYS A CA 1
ATOM 1372 C C . LYS A 1 170 ? 11.506 -41.308 -2.015 1.00 91.50 170 LYS A C 1
ATOM 1374 O O . LYS A 1 170 ? 11.089 -42.459 -1.936 1.00 91.50 170 LYS A O 1
ATOM 1379 N N . GLU A 1 171 ? 10.737 -40.241 -1.806 1.00 93.56 171 GLU A N 1
ATOM 1380 C CA . GLU A 1 171 ? 9.307 -40.311 -1.482 1.00 93.56 171 GLU A CA 1
ATOM 1381 C C . GLU A 1 171 ? 8.507 -40.979 -2.614 1.00 93.56 171 GLU A C 1
ATOM 1383 O O . GLU A 1 171 ? 7.755 -41.919 -2.374 1.00 93.56 171 GLU A O 1
ATOM 1388 N N . TYR A 1 172 ? 8.751 -40.572 -3.863 1.00 94.69 172 TYR A N 1
ATOM 1389 C CA . TYR A 1 172 ? 8.140 -41.165 -5.054 1.00 94.69 172 TYR A CA 1
ATOM 1390 C C . TYR A 1 172 ? 8.385 -42.681 -5.152 1.00 94.69 172 TYR A C 1
ATOM 1392 O O . TYR A 1 172 ? 7.458 -43.445 -5.424 1.00 94.69 172 TYR A O 1
ATOM 1400 N N . ARG A 1 173 ? 9.624 -43.133 -4.906 1.00 92.69 173 ARG A N 1
ATOM 1401 C CA . ARG A 1 173 ? 9.986 -44.561 -4.902 1.00 92.69 173 ARG A CA 1
ATOM 1402 C C . ARG A 1 173 ? 9.326 -45.314 -3.747 1.00 92.69 173 ARG A C 1
ATOM 1404 O O . ARG A 1 173 ? 8.835 -46.414 -3.976 1.00 92.69 173 ARG A O 1
ATOM 1411 N N . LYS A 1 174 ? 9.264 -44.716 -2.549 1.00 94.00 174 LYS A N 1
ATOM 1412 C CA . LYS A 1 174 ? 8.573 -45.293 -1.381 1.00 94.00 174 LYS A CA 1
ATOM 1413 C C . LYS A 1 174 ? 7.084 -45.528 -1.663 1.00 94.00 174 LYS A C 1
ATOM 1415 O O . LYS A 1 174 ? 6.544 -46.546 -1.256 1.00 94.00 174 LYS A O 1
ATOM 1420 N N . ASN A 1 175 ? 6.459 -44.651 -2.443 1.00 94.12 175 ASN A N 1
ATOM 1421 C CA . ASN A 1 175 ? 5.047 -44.740 -2.827 1.00 94.12 175 ASN A CA 1
ATOM 1422 C C . ASN A 1 175 ? 4.811 -45.596 -4.101 1.00 94.12 175 ASN A C 1
ATOM 1424 O O . ASN A 1 175 ? 3.851 -45.391 -4.853 1.00 94.12 175 ASN A O 1
ATOM 1428 N N . GLY A 1 176 ? 5.708 -46.548 -4.391 1.00 89.81 176 GLY A N 1
ATOM 1429 C CA . GLY A 1 176 ? 5.582 -47.500 -5.503 1.00 89.81 176 GLY A CA 1
ATOM 1430 C C . GLY A 1 176 ? 5.844 -46.902 -6.891 1.00 89.81 176 GLY A C 1
ATOM 1431 O O . GLY A 1 176 ? 5.260 -47.342 -7.881 1.00 89.81 176 GLY A O 1
ATOM 1432 N N . GLY A 1 177 ? 6.626 -45.827 -6.994 1.00 89.19 177 GLY A N 1
ATOM 1433 C CA . GLY A 1 177 ? 7.046 -45.252 -8.275 1.00 89.19 177 GLY A CA 1
ATOM 1434 C C . GLY A 1 177 ? 8.124 -46.086 -8.982 1.00 89.19 177 GLY A C 1
ATOM 1435 O O . GLY A 1 177 ? 8.980 -46.682 -8.328 1.00 89.19 177 GLY A O 1
ATOM 1436 N N . ILE A 1 178 ? 8.133 -46.112 -10.319 1.00 91.38 178 ILE A N 1
ATOM 1437 C CA . ILE A 1 178 ? 9.140 -46.840 -11.122 1.00 91.38 178 ILE A CA 1
ATOM 1438 C C . ILE A 1 178 ? 10.518 -46.155 -11.093 1.00 91.38 178 ILE A C 1
ATOM 1440 O O . ILE A 1 178 ? 10.663 -45.034 -10.619 1.00 91.38 178 ILE A O 1
ATOM 1444 N N . SER A 1 179 ? 11.579 -46.826 -11.542 1.00 87.56 179 SER A N 1
ATOM 1445 C CA . SER A 1 179 ? 12.912 -46.209 -11.536 1.00 87.56 179 SER A CA 1
ATOM 1446 C C . SER A 1 179 ? 13.027 -45.194 -12.673 1.00 87.56 179 SER A C 1
ATOM 1448 O O . SER A 1 179 ? 12.821 -45.533 -13.836 1.00 87.56 179 SER A O 1
ATOM 1450 N N . LEU A 1 180 ? 13.378 -43.950 -12.348 1.00 83.94 180 LEU A N 1
ATOM 1451 C CA . LEU A 1 180 ? 13.526 -42.858 -13.307 1.00 83.94 180 LEU A CA 1
ATOM 1452 C C . LEU A 1 180 ? 15.002 -42.446 -13.394 1.00 83.94 180 LEU A C 1
ATOM 1454 O O . LEU A 1 180 ? 15.475 -41.599 -12.632 1.00 83.94 180 LEU A O 1
ATOM 1458 N N . LYS A 1 181 ? 15.739 -43.026 -14.356 1.00 78.12 181 LYS A N 1
ATOM 1459 C CA . LYS A 1 181 ? 17.171 -42.730 -14.592 1.00 78.12 181 LYS A CA 1
ATOM 1460 C C . LYS A 1 181 ? 17.442 -41.231 -14.770 1.00 78.12 181 LYS A C 1
ATOM 1462 O O . LYS A 1 181 ? 18.457 -40.722 -14.310 1.00 78.12 181 LYS A O 1
ATOM 1467 N N . GLU A 1 182 ? 16.523 -40.515 -15.409 1.00 71.88 182 GLU A N 1
ATOM 1468 C CA . GLU A 1 182 ? 16.607 -39.067 -15.630 1.00 71.88 182 GLU A CA 1
ATOM 1469 C C . GLU A 1 182 ? 16.603 -38.273 -14.316 1.00 71.88 182 GLU A C 1
ATOM 1471 O O . GLU A 1 182 ? 17.405 -37.358 -14.154 1.00 71.88 182 GLU A O 1
ATOM 1476 N N . VAL A 1 183 ? 15.752 -38.662 -13.358 1.00 75.31 183 VAL A N 1
ATOM 1477 C CA . VAL A 1 183 ? 15.674 -38.039 -12.026 1.00 75.31 183 VAL A CA 1
ATOM 1478 C C . VAL A 1 183 ? 16.937 -38.359 -11.228 1.00 75.31 183 VAL A C 1
ATOM 1480 O O . VAL A 1 183 ? 17.520 -37.469 -10.611 1.00 75.31 183 VAL A O 1
ATOM 1483 N N . SER A 1 184 ? 17.390 -39.618 -11.292 1.00 73.81 184 SER A N 1
ATOM 1484 C CA . SER A 1 184 ? 18.601 -40.078 -10.606 1.00 73.81 184 SER A CA 1
ATOM 1485 C C . SER A 1 184 ? 19.858 -39.343 -11.071 1.00 73.81 184 SER A C 1
ATOM 1487 O O . SER A 1 184 ? 20.648 -38.869 -10.257 1.00 73.81 184 SER A O 1
ATOM 1489 N N . ASN A 1 185 ? 19.995 -39.145 -12.380 1.00 72.25 185 ASN A N 1
ATOM 1490 C CA . ASN A 1 185 ? 21.088 -38.367 -12.956 1.00 72.25 185 ASN A CA 1
ATOM 1491 C C . ASN A 1 185 ? 20.985 -36.868 -12.647 1.00 72.25 185 ASN A C 1
ATOM 1493 O O . ASN A 1 185 ? 21.999 -36.171 -12.673 1.00 72.25 185 ASN A O 1
ATOM 1497 N N . ALA A 1 186 ? 19.778 -36.355 -12.404 1.00 70.88 186 ALA A N 1
ATOM 1498 C CA . ALA A 1 186 ? 19.543 -34.937 -12.179 1.00 70.88 186 ALA A CA 1
ATOM 1499 C C . ALA A 1 186 ? 19.883 -34.504 -10.750 1.00 70.88 186 ALA A C 1
ATOM 1501 O O . ALA A 1 186 ? 20.592 -33.516 -10.597 1.00 70.88 186 ALA A O 1
ATOM 1502 N N . TYR A 1 187 ? 19.459 -35.230 -9.706 1.00 70.75 187 TYR A N 1
ATOM 1503 C CA . TYR A 1 187 ? 19.793 -34.822 -8.329 1.00 70.75 187 TYR A CA 1
ATOM 1504 C C . TYR A 1 187 ? 21.267 -35.045 -7.961 1.00 70.75 187 TYR A C 1
ATOM 1506 O O . TYR A 1 187 ? 21.687 -34.594 -6.909 1.00 70.75 187 TYR A O 1
ATOM 1514 N N . ASN A 1 188 ? 22.065 -35.722 -8.791 1.00 66.06 188 ASN A N 1
ATOM 1515 C CA . ASN A 1 188 ? 23.525 -35.770 -8.624 1.00 66.06 188 ASN A CA 1
ATOM 1516 C C . ASN A 1 188 ? 24.224 -34.530 -9.221 1.00 66.06 188 ASN A C 1
ATOM 1518 O O . ASN A 1 188 ? 25.449 -34.410 -9.173 1.00 66.06 188 ASN A O 1
ATOM 1522 N N . GLN A 1 189 ? 23.465 -33.610 -9.824 1.00 65.19 189 GLN A N 1
ATOM 1523 C CA . GLN A 1 189 ? 23.977 -32.347 -10.341 1.00 65.19 189 GLN A CA 1
ATOM 1524 C C . GLN A 1 189 ? 23.757 -31.251 -9.302 1.00 65.19 189 GLN A C 1
ATOM 1526 O O . GLN A 1 189 ? 22.629 -30.990 -8.894 1.00 65.19 189 GLN A O 1
ATOM 1531 N N . LYS A 1 190 ? 24.832 -30.528 -8.966 1.00 58.62 190 LYS A N 1
ATOM 1532 C CA . LYS A 1 190 ? 24.807 -29.419 -7.993 1.00 58.62 190 LYS A CA 1
ATOM 1533 C C . LYS A 1 190 ? 23.803 -28.308 -8.331 1.00 58.62 190 LYS A C 1
ATOM 1535 O O . LYS A 1 190 ? 23.449 -27.504 -7.475 1.00 58.62 190 LYS A O 1
ATOM 1540 N N . THR A 1 191 ? 23.410 -28.190 -9.601 1.00 57.91 191 THR A N 1
ATOM 1541 C CA . THR A 1 191 ? 22.620 -27.072 -10.127 1.00 57.91 191 THR A CA 1
ATOM 1542 C C . THR A 1 191 ? 21.804 -27.502 -11.341 1.00 57.91 191 THR A C 1
ATOM 1544 O O . THR A 1 191 ? 22.386 -27.980 -12.316 1.00 57.91 191 THR A O 1
ATOM 1547 N N . LEU A 1 192 ? 20.489 -27.265 -11.329 1.00 65.75 192 LEU A N 1
ATOM 1548 C CA . LEU A 1 192 ? 19.592 -27.575 -12.448 1.00 65.75 192 LEU A CA 1
ATOM 1549 C C . LEU A 1 192 ? 18.847 -26.324 -12.923 1.00 65.75 192 LEU A C 1
ATOM 1551 O O . LEU A 1 192 ? 18.485 -25.455 -12.128 1.00 65.75 192 LEU A O 1
ATOM 1555 N N . SER A 1 193 ? 18.619 -26.239 -14.236 1.00 66.75 193 SER A N 1
ATOM 1556 C CA . SER A 1 193 ? 17.823 -25.168 -14.835 1.00 66.75 193 SER A CA 1
ATOM 1557 C C . SER A 1 193 ? 16.329 -25.406 -14.612 1.00 66.75 193 SER A C 1
ATOM 1559 O O . SER A 1 193 ? 15.869 -26.551 -14.586 1.00 66.75 193 SER A O 1
ATOM 1561 N N . LYS A 1 194 ? 15.556 -24.318 -14.536 1.00 71.00 194 LYS A N 1
ATOM 1562 C CA . LYS A 1 194 ? 14.087 -24.344 -14.436 1.00 71.00 194 LYS A CA 1
ATOM 1563 C C . LYS A 1 194 ? 13.430 -25.239 -15.504 1.00 71.00 194 LYS A C 1
ATOM 1565 O O . LYS A 1 194 ? 12.537 -26.016 -15.188 1.00 71.00 194 LYS A O 1
ATOM 1570 N N . HIS A 1 195 ? 13.934 -25.196 -16.739 1.00 69.69 195 HIS A N 1
ATOM 1571 C CA . HIS A 1 195 ? 13.432 -26.007 -17.855 1.00 69.69 195 HIS A CA 1
ATOM 1572 C C . HIS A 1 195 ? 13.676 -27.518 -17.682 1.00 69.69 195 HIS A C 1
ATOM 1574 O O . HIS A 1 195 ? 12.784 -28.326 -17.923 1.00 69.69 195 HIS A O 1
ATOM 1580 N N . ASN A 1 196 ? 14.866 -27.936 -17.240 1.00 70.19 196 ASN A N 1
ATOM 1581 C CA . ASN A 1 196 ? 15.118 -29.366 -17.016 1.00 70.19 196 ASN A CA 1
ATOM 1582 C C . ASN A 1 196 ? 14.220 -29.903 -15.903 1.00 70.19 196 ASN A C 1
ATOM 1584 O O . ASN A 1 196 ? 13.668 -30.994 -15.997 1.00 70.19 196 ASN A O 1
ATOM 1588 N N . LEU A 1 197 ? 14.048 -29.104 -14.855 1.00 75.38 197 LEU A N 1
ATOM 1589 C CA . LEU A 1 197 ? 13.192 -29.461 -13.740 1.00 75.38 197 LEU A CA 1
ATOM 1590 C C . LEU A 1 197 ? 11.719 -29.549 -14.153 1.00 75.38 197 LEU A C 1
ATOM 1592 O O . LEU A 1 197 ? 11.031 -30.446 -13.674 1.00 75.38 197 LEU A O 1
ATOM 1596 N N . SER A 1 198 ? 11.252 -28.716 -15.092 1.00 76.75 198 SER A N 1
ATOM 1597 C CA . SER A 1 198 ? 9.884 -28.821 -15.619 1.00 76.75 198 SER A CA 1
ATOM 1598 C C . SER A 1 198 ? 9.632 -30.096 -16.425 1.00 76.75 198 SER A C 1
ATOM 1600 O O . SER A 1 198 ? 8.484 -30.493 -16.555 1.00 76.75 198 SER A O 1
ATOM 1602 N N . LEU A 1 199 ? 10.671 -30.768 -16.933 1.00 74.44 199 LEU A N 1
ATOM 1603 C CA . LEU A 1 199 ? 10.531 -32.074 -17.597 1.00 74.44 199 LEU A CA 1
ATOM 1604 C C . LEU A 1 199 ? 10.538 -33.244 -16.599 1.00 74.44 199 LEU A C 1
ATOM 1606 O O . LEU A 1 199 ? 9.945 -34.292 -16.850 1.00 74.44 199 LEU A O 1
ATOM 1610 N N . ILE A 1 200 ? 11.230 -33.072 -15.470 1.00 80.00 200 ILE A N 1
ATOM 1611 C CA . ILE A 1 200 ? 11.494 -34.135 -14.492 1.00 80.00 200 ILE A CA 1
ATOM 1612 C C . ILE A 1 200 ? 10.427 -34.161 -13.396 1.00 80.00 200 ILE A C 1
ATOM 1614 O O . ILE A 1 200 ? 9.890 -35.223 -13.084 1.00 80.00 200 ILE A O 1
ATOM 1618 N N . LEU A 1 201 ? 10.109 -33.007 -12.805 1.00 84.06 201 LEU A N 1
ATOM 1619 C CA . LEU A 1 201 ? 9.219 -32.930 -11.649 1.00 84.06 201 LEU A CA 1
ATOM 1620 C C . LEU A 1 201 ? 7.790 -33.427 -11.910 1.00 84.06 201 LEU A C 1
ATOM 1622 O O . LEU A 1 201 ? 7.267 -34.090 -11.013 1.00 84.06 201 LEU A O 1
ATOM 1626 N N . PRO A 1 202 ? 7.151 -33.203 -13.082 1.00 88.06 202 PRO A N 1
ATOM 1627 C CA . PRO A 1 202 ? 5.805 -33.727 -13.332 1.00 88.06 202 PRO A CA 1
ATOM 1628 C C . PRO A 1 202 ? 5.706 -35.245 -13.169 1.00 88.06 202 PRO A C 1
ATOM 1630 O O . PRO A 1 202 ? 4.693 -35.746 -12.692 1.00 88.06 202 PRO A O 1
ATOM 1633 N N . LYS A 1 203 ? 6.790 -35.978 -13.465 1.00 86.56 203 LYS A N 1
ATOM 1634 C CA . LYS A 1 203 ? 6.856 -37.437 -13.295 1.00 86.56 203 LYS A CA 1
ATOM 1635 C C . LYS A 1 203 ? 6.823 -37.870 -11.822 1.00 86.56 203 LYS A C 1
ATOM 1637 O O . LYS A 1 203 ? 6.493 -39.017 -11.540 1.00 86.56 203 LYS A O 1
ATOM 1642 N N . LEU A 1 204 ? 7.164 -36.970 -10.894 1.00 87.88 204 LEU A N 1
ATOM 1643 C CA . LEU A 1 204 ? 7.205 -37.232 -9.450 1.00 87.88 204 LEU A CA 1
ATOM 1644 C C . LEU A 1 204 ? 5.903 -36.848 -8.733 1.00 87.88 204 LEU A C 1
ATOM 1646 O O . LEU A 1 204 ? 5.587 -37.423 -7.695 1.00 87.88 204 LEU A O 1
ATOM 1650 N N . VAL A 1 205 ? 5.138 -35.902 -9.285 1.00 89.25 205 VAL A N 1
ATOM 1651 C CA . VAL A 1 205 ? 3.937 -35.297 -8.672 1.00 89.25 205 VAL A CA 1
ATOM 1652 C C . VAL A 1 205 ? 2.902 -36.310 -8.215 1.00 89.25 205 VAL A C 1
ATOM 1654 O O . VAL A 1 205 ? 2.310 -36.137 -7.152 1.00 89.25 205 VAL A O 1
ATOM 1657 N N . SER A 1 206 ? 2.661 -37.348 -9.015 1.00 89.31 206 SER A N 1
ATOM 1658 C CA . SER A 1 206 ? 1.606 -38.327 -8.743 1.00 89.31 206 SER A CA 1
ATOM 1659 C C . SER A 1 206 ? 1.825 -39.072 -7.428 1.00 89.31 206 SER A C 1
ATOM 1661 O O . SER A 1 206 ? 0.856 -39.480 -6.796 1.00 89.31 206 SER A O 1
ATOM 1663 N N . LYS A 1 207 ? 3.085 -39.218 -6.997 1.00 90.12 207 LYS A N 1
ATOM 1664 C CA . LYS A 1 207 ? 3.468 -40.045 -5.845 1.00 90.12 207 LYS A CA 1
ATOM 1665 C C . LYS A 1 207 ? 4.427 -39.353 -4.867 1.00 90.12 207 LYS A C 1
ATOM 1667 O O . LYS A 1 207 ? 4.949 -40.013 -3.977 1.00 90.12 207 LYS A O 1
ATOM 1672 N N . SER A 1 208 ? 4.677 -38.048 -4.993 1.00 92.38 208 SER A N 1
ATOM 1673 C CA . SER A 1 208 ? 5.514 -37.281 -4.057 1.00 92.38 208 SER A CA 1
ATOM 1674 C C . SER A 1 208 ? 4.896 -35.920 -3.746 1.00 92.38 208 SER A C 1
ATOM 1676 O O . SER A 1 208 ? 4.724 -35.079 -4.636 1.00 92.38 208 SER A O 1
ATOM 1678 N N . LYS A 1 209 ? 4.602 -35.678 -2.461 1.00 91.31 209 LYS A N 1
ATOM 1679 C CA . LYS A 1 209 ? 4.147 -34.372 -1.970 1.00 91.31 209 LYS A CA 1
ATOM 1680 C C . LYS A 1 209 ? 5.258 -33.333 -2.111 1.00 91.31 209 LYS A C 1
ATOM 1682 O O . LYS A 1 209 ? 4.990 -32.209 -2.527 1.00 91.31 209 LYS A O 1
ATOM 1687 N N . ILE A 1 210 ? 6.512 -33.720 -1.870 1.00 88.25 210 ILE A N 1
ATOM 1688 C CA . ILE A 1 210 ? 7.674 -32.843 -2.074 1.00 88.25 210 ILE A CA 1
ATOM 1689 C C . ILE A 1 210 ? 7.798 -32.465 -3.558 1.00 88.25 210 ILE A C 1
ATOM 1691 O O . ILE A 1 210 ? 8.030 -31.303 -3.884 1.00 88.25 210 ILE A O 1
ATOM 1695 N N . GLY A 1 211 ? 7.566 -33.410 -4.475 1.00 88.19 211 GLY A N 1
ATOM 1696 C CA . GLY A 1 211 ? 7.519 -33.154 -5.916 1.00 88.19 211 GLY A CA 1
ATOM 1697 C C . GLY A 1 211 ? 6.468 -32.107 -6.298 1.00 88.19 211 GLY A C 1
ATOM 1698 O O . GLY A 1 211 ? 6.765 -31.213 -7.092 1.00 88.19 211 GLY A O 1
ATOM 1699 N N . LYS A 1 212 ? 5.275 -32.163 -5.685 1.00 88.69 212 LYS A N 1
ATOM 1700 C CA . LYS A 1 212 ? 4.219 -31.146 -5.858 1.00 88.69 212 LYS A CA 1
ATOM 1701 C C . LYS A 1 212 ? 4.678 -29.754 -5.417 1.00 88.69 212 LYS A C 1
ATOM 1703 O O . LYS A 1 212 ? 4.482 -28.795 -6.161 1.00 88.69 212 LYS A O 1
ATOM 1708 N N . GLU A 1 213 ? 5.319 -29.636 -4.256 1.00 86.62 213 GLU A N 1
ATOM 1709 C CA . GLU A 1 213 ? 5.828 -28.346 -3.764 1.00 86.62 213 GLU A CA 1
ATOM 1710 C C . GLU A 1 213 ? 6.956 -27.790 -4.645 1.00 86.62 213 GLU A C 1
ATOM 1712 O O . GLU A 1 213 ? 6.967 -26.604 -4.979 1.00 86.62 213 GLU A O 1
ATOM 1717 N N . LEU A 1 214 ? 7.868 -28.646 -5.114 1.00 84.56 214 LEU A N 1
ATOM 1718 C CA . LEU A 1 214 ? 8.954 -28.227 -6.002 1.00 84.56 214 LEU A CA 1
ATOM 1719 C C . LEU A 1 214 ? 8.443 -27.688 -7.349 1.00 84.56 214 LEU A C 1
ATOM 1721 O O . LEU A 1 214 ? 9.043 -26.760 -7.894 1.00 84.56 214 LEU A O 1
ATOM 1725 N N . ILE A 1 215 ? 7.329 -28.209 -7.882 1.00 85.56 215 ILE A N 1
ATOM 1726 C CA . ILE A 1 215 ? 6.719 -27.657 -9.106 1.00 85.56 215 ILE A CA 1
ATOM 1727 C C . ILE A 1 215 ? 6.228 -26.232 -8.896 1.00 85.56 215 ILE A C 1
ATOM 1729 O O . ILE A 1 215 ? 6.415 -25.392 -9.780 1.00 85.56 215 ILE A O 1
ATOM 1733 N N . LYS A 1 216 ? 5.639 -25.927 -7.735 1.00 83.00 216 LYS A N 1
ATOM 1734 C CA . LYS A 1 216 ? 5.192 -24.560 -7.439 1.00 83.00 216 LYS A CA 1
ATOM 1735 C C . LYS A 1 216 ? 6.362 -23.584 -7.536 1.00 83.00 216 LYS A C 1
ATOM 1737 O O . LYS A 1 216 ? 6.217 -22.535 -8.154 1.00 83.00 216 LYS A O 1
ATOM 1742 N N . LEU A 1 217 ? 7.537 -23.966 -7.022 1.00 76.94 217 LEU A N 1
ATOM 1743 C CA . LEU A 1 217 ? 8.755 -23.148 -7.074 1.00 76.94 217 LEU A CA 1
ATOM 1744 C C . LEU A 1 217 ? 9.255 -22.891 -8.498 1.00 76.94 217 LEU A C 1
ATOM 1746 O O . LEU A 1 217 ? 9.732 -21.792 -8.781 1.00 76.94 217 LEU A O 1
ATOM 1750 N N . ILE A 1 218 ? 9.136 -23.873 -9.399 1.00 73.06 218 ILE A N 1
ATOM 1751 C CA . ILE A 1 218 ? 9.429 -23.666 -10.822 1.00 73.06 218 ILE A CA 1
ATOM 1752 C C . ILE A 1 218 ? 8.486 -22.615 -11.382 1.00 73.06 218 ILE A C 1
ATOM 1754 O O . ILE A 1 218 ? 8.947 -21.721 -12.071 1.00 73.06 218 ILE A O 1
ATOM 1758 N N . ASN A 1 219 ? 7.192 -22.676 -11.093 1.00 73.81 219 ASN A N 1
ATOM 1759 C CA . ASN A 1 219 ? 6.214 -21.788 -11.723 1.00 73.81 219 ASN A CA 1
ATOM 1760 C C . ASN A 1 219 ? 6.258 -20.343 -11.211 1.00 73.81 219 ASN A C 1
ATOM 1762 O O . ASN A 1 219 ? 5.694 -19.458 -11.852 1.00 73.81 219 ASN A O 1
ATOM 1766 N N . LEU A 1 220 ? 6.977 -20.069 -10.120 1.00 70.38 220 LEU A N 1
ATOM 1767 C CA . LEU A 1 220 ? 7.144 -18.705 -9.631 1.00 70.38 220 LEU A CA 1
ATOM 1768 C C . LEU A 1 220 ? 7.841 -17.81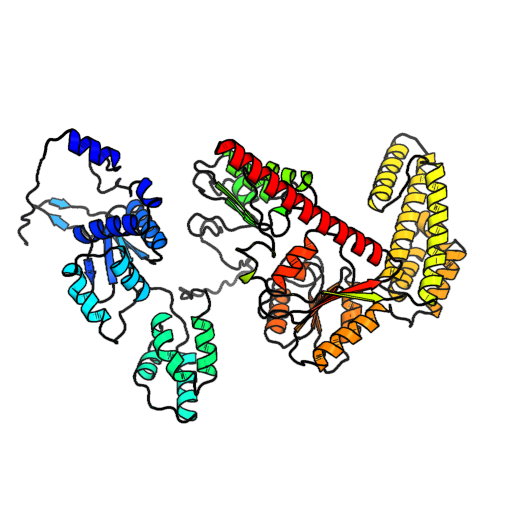4 -10.684 1.00 70.38 220 LEU A C 1
ATOM 1770 O O . LEU A 1 220 ? 8.817 -18.241 -11.319 1.00 70.38 220 LEU A O 1
ATOM 1774 N N . PRO A 1 221 ? 7.403 -16.551 -10.850 1.00 66.69 221 PRO A N 1
ATOM 1775 C CA . PRO A 1 221 ? 8.009 -15.584 -11.768 1.00 66.69 221 PRO A CA 1
ATOM 1776 C C . PRO A 1 221 ? 9.298 -14.973 -11.186 1.00 66.69 221 PRO A C 1
ATOM 1778 O O . PRO A 1 221 ? 9.580 -13.792 -11.367 1.00 66.69 221 PRO A O 1
ATOM 1781 N N . ILE A 1 222 ? 10.082 -15.767 -10.454 1.00 64.31 222 ILE A N 1
ATOM 1782 C CA . ILE A 1 222 ? 11.312 -15.338 -9.785 1.00 64.31 222 ILE A CA 1
ATOM 1783 C C . ILE A 1 222 ? 12.515 -16.052 -10.387 1.00 64.31 222 ILE A C 1
ATOM 1785 O O . ILE A 1 222 ? 12.410 -17.169 -10.896 1.00 64.31 222 ILE A O 1
ATOM 1789 N N . ARG A 1 223 ? 13.672 -15.395 -10.311 1.00 64.06 223 ARG A N 1
ATOM 1790 C CA . ARG A 1 223 ? 14.946 -15.944 -10.762 1.00 64.06 223 ARG A CA 1
ATOM 1791 C C . ARG A 1 223 ? 15.834 -16.217 -9.563 1.00 64.06 223 ARG A C 1
ATOM 1793 O O . ARG A 1 223 ? 16.023 -15.347 -8.716 1.00 64.06 223 ARG A O 1
ATOM 1800 N N . TRP A 1 224 ? 16.442 -17.390 -9.545 1.00 68.75 224 TRP A N 1
ATOM 1801 C CA . TRP A 1 224 ? 17.419 -17.747 -8.527 1.00 68.75 224 TRP A CA 1
ATOM 1802 C C . TRP A 1 224 ? 18.809 -17.298 -8.966 1.00 68.75 224 TRP A C 1
ATOM 1804 O O . TRP A 1 224 ? 19.159 -17.405 -10.139 1.00 68.75 224 TRP A O 1
ATOM 1814 N N . VAL A 1 225 ? 19.604 -16.761 -8.042 1.00 66.25 225 VAL A N 1
ATOM 1815 C CA . VAL A 1 225 ? 20.971 -16.308 -8.321 1.00 66.25 225 VAL A CA 1
ATOM 1816 C C . VAL A 1 225 ? 21.911 -16.954 -7.313 1.00 66.25 225 VAL A C 1
ATOM 1818 O O . VAL A 1 225 ? 21.665 -16.923 -6.111 1.00 66.25 225 VAL A O 1
ATOM 1821 N N . ARG A 1 226 ? 23.010 -17.539 -7.798 1.00 67.31 226 ARG A N 1
ATOM 1822 C CA . ARG A 1 226 ? 24.022 -18.151 -6.931 1.00 67.31 226 ARG A CA 1
ATOM 1823 C C . ARG A 1 226 ? 24.717 -17.089 -6.073 1.00 67.31 226 ARG A C 1
ATOM 1825 O O . ARG A 1 226 ? 25.257 -16.120 -6.610 1.00 67.31 226 ARG A O 1
ATOM 1832 N N . ILE A 1 227 ? 24.795 -17.341 -4.767 1.00 71.81 227 ILE A N 1
ATOM 1833 C CA . ILE A 1 227 ? 25.633 -16.573 -3.840 1.00 71.81 227 ILE A CA 1
ATOM 1834 C C . ILE A 1 227 ? 27.101 -16.738 -4.259 1.00 71.81 227 ILE A C 1
ATOM 1836 O O . ILE A 1 227 ? 27.615 -17.856 -4.334 1.00 71.81 227 ILE A O 1
ATOM 1840 N N . LYS A 1 228 ? 27.772 -15.624 -4.578 1.00 72.75 228 LYS A N 1
ATOM 1841 C CA . LYS A 1 228 ? 29.176 -15.632 -5.027 1.00 72.75 228 LYS A CA 1
ATOM 1842 C C . LYS A 1 228 ? 30.146 -15.857 -3.864 1.00 72.75 228 LYS A C 1
ATOM 1844 O O . LYS A 1 228 ? 31.125 -16.575 -4.025 1.00 72.75 228 LYS A O 1
ATOM 1849 N N . SER A 1 229 ? 29.879 -15.227 -2.726 1.00 83.00 229 SER A N 1
ATOM 1850 C CA . SER A 1 229 ? 30.686 -15.312 -1.508 1.00 83.00 229 SER A CA 1
ATOM 1851 C C . SER A 1 229 ? 29.860 -14.842 -0.317 1.00 83.00 229 SER A C 1
ATOM 1853 O O . SER A 1 229 ? 29.073 -13.908 -0.468 1.00 83.00 229 SER A O 1
ATOM 1855 N N . ILE A 1 230 ? 30.097 -15.428 0.852 1.00 86.00 230 ILE A N 1
ATOM 1856 C CA . ILE A 1 230 ? 29.579 -14.958 2.141 1.00 86.00 230 ILE A CA 1
ATOM 1857 C C . ILE A 1 230 ? 30.777 -14.411 2.921 1.00 86.00 230 ILE A C 1
ATOM 1859 O O . ILE A 1 230 ? 31.841 -15.029 2.912 1.00 86.00 230 ILE A O 1
ATOM 1863 N N . LYS A 1 231 ? 30.635 -13.234 3.535 1.00 84.38 231 LYS A N 1
ATOM 1864 C CA . LYS A 1 231 ? 31.677 -12.605 4.354 1.00 84.38 231 LYS A CA 1
ATOM 1865 C C . LYS A 1 231 ? 31.084 -12.217 5.702 1.00 84.38 231 LYS A C 1
ATOM 1867 O O . LYS A 1 231 ? 30.059 -11.540 5.730 1.00 84.38 231 LYS A O 1
ATOM 1872 N N . ASN A 1 232 ? 31.752 -12.598 6.784 1.00 86.69 232 ASN A N 1
ATOM 1873 C CA . ASN A 1 232 ? 31.415 -12.126 8.123 1.00 86.69 232 ASN A CA 1
ATOM 1874 C C . ASN A 1 232 ? 32.064 -10.760 8.358 1.00 86.69 232 ASN A C 1
ATOM 1876 O O . ASN A 1 232 ? 33.235 -10.563 8.034 1.00 86.69 232 ASN A O 1
ATOM 1880 N N . ILE A 1 233 ? 31.295 -9.814 8.894 1.00 83.50 233 ILE A N 1
ATOM 1881 C CA . ILE A 1 233 ? 31.768 -8.465 9.218 1.00 83.50 233 ILE A CA 1
ATOM 1882 C C . ILE A 1 233 ? 31.691 -8.300 10.736 1.00 83.50 233 ILE A C 1
ATOM 1884 O O . ILE A 1 233 ? 30.609 -8.128 11.290 1.00 83.50 233 ILE A O 1
ATOM 1888 N N . ASN A 1 234 ? 32.847 -8.309 11.403 1.00 84.75 234 ASN A N 1
ATOM 1889 C CA . ASN A 1 234 ? 32.962 -8.167 12.861 1.00 84.75 234 ASN A CA 1
ATOM 1890 C C . ASN A 1 234 ? 32.946 -6.690 13.294 1.00 84.75 234 ASN A C 1
ATOM 1892 O O . ASN A 1 234 ? 33.811 -6.226 14.031 1.00 84.75 234 ASN A O 1
ATOM 1896 N N . LYS A 1 235 ? 31.985 -5.913 12.787 1.00 90.25 235 LYS A N 1
ATOM 1897 C CA . LYS A 1 235 ? 31.768 -4.515 13.177 1.00 90.25 235 LYS A CA 1
ATOM 1898 C C . LYS A 1 235 ? 30.288 -4.185 13.077 1.00 90.25 235 LYS A C 1
ATOM 1900 O O . LYS A 1 235 ? 29.641 -4.526 12.085 1.00 90.25 235 LYS A O 1
ATOM 1905 N N . LYS A 1 236 ? 29.769 -3.448 14.063 1.00 82.62 236 LYS A N 1
ATOM 1906 C CA . LYS A 1 236 ? 28.405 -2.908 14.034 1.00 82.62 236 LYS A CA 1
ATOM 1907 C C . LYS A 1 236 ? 28.253 -1.998 12.808 1.00 82.62 236 LYS A C 1
ATOM 1909 O O . LYS A 1 236 ? 28.819 -0.909 12.761 1.00 82.62 236 LYS A O 1
ATOM 1914 N N . THR A 1 237 ? 27.531 -2.478 11.799 1.00 76.44 237 THR A N 1
ATOM 1915 C CA . THR A 1 237 ? 27.393 -1.825 10.490 1.00 76.44 237 THR A CA 1
ATOM 1916 C C . THR A 1 237 ? 25.915 -1.745 10.127 1.00 76.44 237 THR A C 1
ATOM 1918 O O . THR A 1 237 ? 25.155 -2.665 10.421 1.00 76.44 237 THR A O 1
ATOM 1921 N N . LYS A 1 238 ? 25.492 -0.645 9.493 1.00 73.44 238 LYS A N 1
ATOM 1922 C CA . LYS A 1 238 ? 24.138 -0.541 8.933 1.00 73.44 238 LYS A CA 1
ATOM 1923 C C . LYS A 1 238 ? 23.986 -1.551 7.793 1.00 73.44 238 LYS A C 1
ATOM 1925 O O . LYS A 1 238 ? 24.816 -1.578 6.886 1.00 73.44 238 LYS A O 1
ATOM 1930 N N . VAL A 1 239 ? 22.938 -2.365 7.851 1.00 62.09 239 VAL A N 1
ATOM 1931 C CA . VAL A 1 239 ? 22.595 -3.348 6.816 1.00 62.09 239 VAL A CA 1
ATOM 1932 C C . VAL A 1 239 ? 21.484 -2.810 5.915 1.00 62.09 239 VAL A C 1
ATOM 1934 O O . VAL A 1 239 ? 20.681 -1.984 6.341 1.00 62.09 239 VAL A O 1
ATOM 1937 N N . TYR A 1 240 ? 21.455 -3.289 4.675 1.00 63.78 240 TYR A N 1
ATOM 1938 C CA . TYR A 1 240 ? 20.423 -3.011 3.675 1.00 63.78 240 TYR A CA 1
ATOM 1939 C C . TYR A 1 240 ? 20.029 -4.341 3.020 1.00 63.78 240 TYR A C 1
ATOM 1941 O O . TYR A 1 240 ? 20.873 -5.236 2.943 1.00 63.78 240 TYR A O 1
ATOM 1949 N N . ASP A 1 241 ? 18.796 -4.466 2.520 1.00 57.66 241 ASP A N 1
ATOM 1950 C CA . ASP A 1 241 ? 18.315 -5.709 1.888 1.00 57.66 241 ASP A CA 1
ATOM 1951 C C . ASP A 1 241 ? 19.141 -6.092 0.646 1.00 57.66 241 ASP A C 1
ATOM 1953 O O . ASP A 1 241 ? 19.455 -7.262 0.423 1.00 57.66 241 ASP A O 1
ATOM 1957 N N . LEU A 1 242 ? 19.535 -5.096 -0.155 1.00 63.16 242 LEU A N 1
ATOM 1958 C CA . LEU A 1 242 ? 20.435 -5.223 -1.300 1.00 63.16 242 LEU A CA 1
ATOM 1959 C C . LEU A 1 242 ? 21.302 -3.965 -1.401 1.00 63.16 242 LEU A C 1
ATOM 1961 O O . LEU A 1 242 ? 20.816 -2.850 -1.224 1.00 63.16 242 LEU A O 1
ATOM 1965 N N . THR A 1 243 ? 22.574 -4.131 -1.755 1.00 60.06 243 THR A N 1
ATOM 1966 C CA . THR A 1 243 ? 23.500 -3.017 -1.998 1.00 60.06 243 THR A CA 1
ATOM 1967 C C . THR A 1 243 ? 24.267 -3.226 -3.294 1.00 60.06 243 THR A C 1
ATOM 1969 O O . THR A 1 243 ? 24.761 -4.315 -3.586 1.00 60.06 243 THR A O 1
ATOM 1972 N N . VAL A 1 244 ? 24.374 -2.158 -4.083 1.00 61.69 244 VAL A N 1
ATOM 1973 C CA . VAL A 1 244 ? 25.250 -2.100 -5.256 1.00 61.69 244 VAL A CA 1
ATOM 1974 C C . VAL A 1 244 ? 26.500 -1.328 -4.863 1.00 61.69 244 VAL A C 1
ATOM 1976 O O . VAL A 1 244 ? 26.407 -0.192 -4.404 1.00 61.69 244 VAL A O 1
ATOM 1979 N N . ASP A 1 245 ? 27.662 -1.953 -5.024 1.00 53.78 245 ASP A N 1
ATOM 1980 C CA . ASP A 1 245 ? 28.943 -1.363 -4.637 1.00 53.78 245 ASP A CA 1
ATOM 1981 C C . ASP A 1 245 ? 29.187 -0.015 -5.339 1.00 53.78 245 ASP A C 1
ATOM 1983 O O . ASP A 1 245 ? 28.696 0.218 -6.449 1.00 53.78 245 ASP A O 1
ATOM 1987 N N . LYS A 1 246 ? 29.960 0.865 -4.691 1.00 53.94 246 LYS A N 1
ATOM 1988 C CA . LYS A 1 246 ? 30.314 2.236 -5.122 1.00 53.94 246 LYS A CA 1
ATOM 1989 C C . LYS A 1 246 ? 29.198 3.284 -5.047 1.00 53.94 246 LYS A C 1
ATOM 1991 O O . LYS A 1 246 ? 29.490 4.421 -4.696 1.00 53.94 246 LYS A O 1
ATOM 1996 N N . TYR A 1 247 ? 27.954 2.932 -5.370 1.00 59.16 247 TYR A N 1
ATOM 1997 C CA . TYR A 1 247 ? 26.864 3.917 -5.477 1.00 59.16 247 TYR A CA 1
ATOM 1998 C C . TYR A 1 247 ? 25.689 3.659 -4.536 1.00 59.16 247 TYR A C 1
ATOM 2000 O O . TYR A 1 247 ? 24.869 4.547 -4.357 1.00 59.16 247 TYR A O 1
ATOM 2008 N N . HIS A 1 248 ? 25.587 2.458 -3.958 1.00 59.66 248 HIS A N 1
ATOM 2009 C CA . HIS A 1 248 ? 24.494 2.030 -3.076 1.00 59.66 248 HIS A CA 1
ATOM 2010 C C . HIS A 1 248 ? 23.080 2.184 -3.678 1.00 59.66 248 HIS A C 1
ATOM 2012 O O . HIS A 1 248 ? 22.094 2.125 -2.954 1.00 59.66 248 HIS A O 1
ATOM 2018 N N . ASN A 1 249 ? 22.976 2.301 -5.007 1.00 56.66 249 ASN A N 1
ATOM 2019 C CA . ASN A 1 249 ? 21.731 2.543 -5.737 1.00 56.66 249 ASN A CA 1
ATOM 2020 C C . ASN A 1 249 ? 21.293 1.311 -6.535 1.00 56.66 249 ASN A C 1
ATOM 2022 O O . ASN A 1 249 ? 22.106 0.678 -7.211 1.00 56.66 249 ASN A O 1
ATOM 2026 N N . PHE A 1 250 ? 19.993 1.007 -6.528 1.00 57.59 250 PHE A N 1
ATOM 2027 C CA . PHE A 1 250 ? 19.414 -0.092 -7.303 1.00 57.59 250 PHE A CA 1
ATOM 2028 C C . PHE A 1 250 ? 18.878 0.410 -8.656 1.00 57.59 250 PHE A C 1
ATOM 2030 O O . PHE A 1 250 ? 17.718 0.798 -8.791 1.00 57.59 250 PHE A O 1
ATOM 2037 N N . ILE A 1 251 ? 19.747 0.429 -9.673 1.00 56.47 251 ILE A N 1
ATOM 2038 C CA . ILE A 1 251 ? 19.370 0.729 -11.064 1.00 56.47 251 ILE A CA 1
ATOM 2039 C C . ILE A 1 251 ? 19.206 -0.595 -11.809 1.00 56.47 251 ILE A C 1
ATOM 2041 O O . ILE A 1 251 ? 20.172 -1.337 -11.999 1.00 56.47 251 ILE A O 1
ATOM 2045 N N . THR A 1 252 ? 17.990 -0.893 -12.263 1.00 55.47 252 THR A N 1
ATOM 2046 C CA . THR A 1 252 ? 17.692 -2.129 -12.995 1.00 55.47 252 THR A CA 1
ATOM 2047 C C . THR A 1 252 ? 17.371 -1.814 -14.443 1.00 55.47 252 THR A C 1
ATOM 2049 O O . THR A 1 252 ? 16.328 -1.259 -14.747 1.00 55.47 252 THR A O 1
ATOM 2052 N N . ASN A 1 253 ? 18.255 -2.179 -15.378 1.00 53.44 253 ASN A N 1
ATOM 2053 C CA . ASN A 1 253 ? 18.010 -1.959 -16.811 1.00 53.44 253 ASN A CA 1
ATOM 2054 C C . ASN A 1 253 ? 17.640 -0.491 -17.123 1.00 53.44 253 ASN A C 1
ATOM 2056 O O . ASN A 1 253 ? 16.641 -0.239 -17.782 1.00 53.44 253 ASN A O 1
ATOM 2060 N N . GLN A 1 254 ? 18.406 0.472 -16.603 1.00 59.81 254 GLN A N 1
ATOM 2061 C CA . GLN A 1 254 ? 18.123 1.913 -16.740 1.00 59.81 254 GLN A CA 1
ATOM 2062 C C . GLN A 1 254 ? 16.806 2.396 -16.097 1.00 59.81 254 GLN A C 1
ATOM 2064 O O . GLN A 1 254 ? 16.502 3.581 -16.170 1.00 59.81 254 GLN A O 1
ATOM 2069 N N . ILE A 1 255 ? 16.062 1.519 -15.419 1.00 52.78 255 ILE A N 1
ATOM 2070 C CA . ILE A 1 255 ? 14.927 1.882 -14.573 1.00 52.78 255 ILE A CA 1
ATOM 2071 C C . ILE A 1 255 ? 15.471 2.127 -13.174 1.00 52.78 255 ILE A C 1
ATOM 2073 O O . ILE A 1 255 ? 16.077 1.241 -12.555 1.00 52.78 255 ILE A O 1
ATOM 2077 N N . ILE A 1 256 ? 15.267 3.342 -12.679 1.00 55.81 256 ILE A N 1
ATOM 2078 C CA . ILE A 1 256 ? 15.590 3.673 -11.300 1.00 55.81 256 ILE A CA 1
ATOM 2079 C C . ILE A 1 256 ? 14.428 3.211 -10.421 1.00 55.81 256 ILE A C 1
ATOM 2081 O O . ILE A 1 256 ? 13.293 3.639 -10.605 1.00 55.81 256 ILE A O 1
ATOM 2085 N N . SER A 1 257 ? 14.719 2.332 -9.465 1.00 54.41 257 SER A N 1
ATOM 2086 C CA . SER A 1 257 ? 13.724 1.753 -8.563 1.00 54.41 257 SER A CA 1
ATOM 2087 C C . SER A 1 257 ? 14.027 2.182 -7.128 1.00 54.41 257 SER A C 1
ATOM 2089 O O . SER A 1 257 ? 14.685 1.429 -6.410 1.00 54.41 257 SER A O 1
ATOM 2091 N N . HIS A 1 258 ? 13.614 3.388 -6.698 1.00 52.31 258 HIS A N 1
ATOM 2092 C CA . HIS A 1 258 ? 13.758 3.765 -5.280 1.00 52.31 258 HIS A CA 1
ATOM 2093 C C . HIS A 1 258 ? 12.929 4.976 -4.782 1.00 52.31 258 HIS A C 1
ATOM 2095 O O . HIS A 1 258 ? 12.711 5.943 -5.502 1.00 52.31 258 HIS A O 1
ATOM 2101 N N . ASN A 1 259 ? 12.601 4.969 -3.478 1.00 49.09 259 ASN A N 1
ATOM 2102 C CA . ASN A 1 259 ? 11.903 6.011 -2.693 1.00 49.09 259 ASN A CA 1
ATOM 2103 C C . ASN A 1 259 ? 12.812 7.102 -2.069 1.00 49.09 259 ASN A C 1
ATOM 2105 O O . ASN A 1 259 ? 12.359 7.881 -1.235 1.00 49.09 259 ASN A O 1
ATOM 2109 N N . THR A 1 260 ? 14.111 7.156 -2.384 1.00 55.50 260 THR A N 1
ATOM 2110 C CA . THR A 1 260 ? 15.091 7.906 -1.550 1.00 55.50 260 THR A CA 1
ATOM 2111 C C . THR A 1 260 ? 16.185 8.623 -2.354 1.00 55.50 260 THR A C 1
ATOM 2113 O O . THR A 1 260 ? 17.132 9.171 -1.804 1.00 55.50 260 THR A O 1
ATOM 2116 N N . ILE A 1 261 ? 15.982 8.699 -3.667 1.00 66.94 261 ILE A N 1
ATOM 2117 C CA . ILE A 1 261 ? 16.854 9.329 -4.670 1.00 66.94 261 ILE A CA 1
ATOM 2118 C C . ILE A 1 261 ? 16.996 10.837 -4.459 1.00 66.94 261 ILE A C 1
ATOM 2120 O O . ILE A 1 261 ? 17.984 11.424 -4.889 1.00 66.94 261 ILE A O 1
ATOM 2124 N N . LYS A 1 262 ? 16.024 11.480 -3.793 1.00 73.12 262 LYS A N 1
ATOM 2125 C CA . LYS A 1 262 ? 16.017 12.935 -3.593 1.00 73.12 262 LYS A CA 1
ATOM 2126 C C . LYS A 1 262 ? 17.348 13.433 -3.025 1.00 73.12 262 LYS A C 1
ATOM 2128 O O . LYS A 1 262 ? 17.901 14.390 -3.553 1.00 73.12 262 LYS A O 1
ATOM 2133 N N . GLN A 1 263 ? 17.869 12.783 -1.984 1.00 70.31 263 GLN A N 1
ATOM 2134 C CA . GLN A 1 263 ? 19.106 13.232 -1.348 1.00 70.31 263 GLN A CA 1
ATOM 2135 C C . GLN A 1 263 ? 20.335 12.985 -2.231 1.00 70.31 263 GLN A C 1
ATOM 2137 O O . GLN A 1 263 ? 21.260 13.788 -2.219 1.00 70.31 263 GLN A O 1
ATOM 2142 N N . ASP A 1 264 ? 20.344 11.912 -3.021 1.00 70.75 264 ASP A N 1
ATOM 2143 C CA . ASP A 1 264 ? 21.459 11.601 -3.919 1.00 70.75 264 ASP A CA 1
ATOM 2144 C C . ASP A 1 264 ? 21.480 12.498 -5.163 1.00 70.75 264 ASP A C 1
ATOM 2146 O O . ASP A 1 264 ? 22.565 12.841 -5.628 1.00 70.75 264 ASP A O 1
ATOM 2150 N N . ILE A 1 265 ? 20.312 12.942 -5.646 1.00 74.06 265 ILE A N 1
ATOM 2151 C CA . ILE A 1 265 ? 20.198 14.028 -6.632 1.00 74.06 265 ILE A CA 1
ATOM 2152 C C . ILE A 1 265 ? 20.763 15.327 -6.049 1.00 74.06 265 ILE A C 1
ATOM 2154 O O . ILE A 1 265 ? 21.621 15.946 -6.671 1.00 74.06 265 ILE A O 1
ATOM 2158 N N . ILE A 1 266 ? 20.322 15.720 -4.845 1.00 76.56 266 ILE A N 1
ATOM 2159 C CA . ILE A 1 266 ? 20.782 16.955 -4.180 1.00 76.56 266 ILE A CA 1
ATOM 2160 C C . ILE A 1 266 ? 22.301 16.929 -3.979 1.00 76.56 266 ILE A C 1
ATOM 2162 O O . ILE A 1 266 ? 22.979 17.918 -4.234 1.00 76.56 266 ILE A O 1
ATOM 2166 N N . ASN A 1 267 ? 22.843 15.781 -3.573 1.00 74.75 267 ASN A N 1
ATOM 2167 C CA . ASN A 1 267 ? 24.274 15.590 -3.350 1.00 74.75 267 ASN A CA 1
ATOM 2168 C C . ASN A 1 267 ? 25.064 15.308 -4.647 1.00 74.75 267 ASN A C 1
ATOM 2170 O O . ASN A 1 267 ? 26.229 14.927 -4.555 1.00 74.75 267 ASN A O 1
ATOM 2174 N N . GLN A 1 268 ? 24.440 15.415 -5.829 1.00 75.12 268 GLN A N 1
ATOM 2175 C CA . GLN A 1 268 ? 25.050 15.177 -7.148 1.00 75.12 268 GLN A CA 1
ATOM 2176 C C . GLN A 1 268 ? 25.741 13.807 -7.300 1.00 75.12 268 GLN A C 1
ATOM 2178 O O . GLN A 1 268 ? 26.681 13.634 -8.074 1.00 75.12 268 GLN A O 1
ATOM 2183 N N . ARG A 1 269 ? 25.269 12.790 -6.574 1.00 63.72 269 ARG A N 1
ATOM 2184 C CA . ARG A 1 269 ? 25.819 11.422 -6.635 1.00 63.72 269 ARG A CA 1
ATOM 2185 C C . ARG A 1 269 ? 25.315 10.639 -7.843 1.00 63.72 269 ARG A C 1
ATOM 2187 O O . ARG A 1 269 ? 25.894 9.612 -8.198 1.00 63.72 269 ARG A O 1
ATOM 2194 N N . ILE A 1 270 ? 24.221 11.099 -8.444 1.00 69.44 270 ILE A N 1
ATOM 2195 C CA . ILE A 1 270 ? 23.570 10.494 -9.602 1.00 69.44 270 ILE A CA 1
ATOM 2196 C C . ILE A 1 270 ? 23.199 11.572 -10.615 1.00 69.44 270 ILE A C 1
ATOM 2198 O O . ILE A 1 270 ? 22.586 12.578 -10.266 1.00 69.44 270 ILE A O 1
ATOM 2202 N N . SER A 1 271 ? 23.539 11.325 -11.879 1.00 76.19 271 SER A N 1
ATOM 2203 C CA . SER A 1 271 ? 22.968 12.067 -13.000 1.00 76.19 271 SER A CA 1
ATOM 2204 C C . SER A 1 271 ? 21.718 11.343 -13.493 1.00 76.19 271 SER A C 1
ATOM 2206 O O . SER A 1 271 ? 21.713 10.122 -13.656 1.00 76.19 271 SER A O 1
ATOM 2208 N N . ILE A 1 272 ? 20.658 12.110 -13.717 1.00 78.75 272 ILE A N 1
ATOM 2209 C CA . ILE A 1 272 ? 19.385 11.653 -14.290 1.00 78.75 272 ILE A CA 1
ATOM 2210 C C . ILE A 1 272 ? 19.256 11.988 -15.783 1.00 78.75 272 ILE A C 1
ATOM 2212 O O . ILE A 1 272 ? 18.234 11.692 -16.396 1.00 78.75 272 ILE A O 1
ATOM 2216 N N . GLU A 1 273 ? 20.286 12.599 -16.366 1.00 83.19 273 GLU A N 1
ATOM 2217 C CA . GLU A 1 273 ? 20.301 13.103 -17.742 1.00 83.19 273 GLU A CA 1
ATOM 2218 C C . GLU A 1 273 ? 19.985 12.004 -18.770 1.00 83.19 273 GLU A C 1
ATOM 2220 O O . GLU A 1 273 ? 19.190 12.208 -19.690 1.00 83.19 273 GLU A O 1
ATOM 2225 N N . ASP A 1 274 ? 20.541 10.809 -18.559 1.00 76.56 274 ASP A N 1
ATOM 2226 C CA . ASP A 1 274 ? 20.371 9.647 -19.438 1.00 76.56 274 ASP A CA 1
ATOM 2227 C C . ASP A 1 274 ? 19.222 8.713 -19.010 1.00 76.56 274 ASP A C 1
ATOM 2229 O O . ASP A 1 274 ? 19.024 7.644 -19.593 1.00 76.56 274 ASP A O 1
ATOM 2233 N N . VAL A 1 275 ? 18.440 9.087 -17.992 1.00 77.69 275 VAL A N 1
ATOM 2234 C CA . VAL A 1 275 ? 17.279 8.295 -17.567 1.00 77.69 275 VAL A CA 1
ATOM 2235 C C . VAL A 1 275 ? 16.173 8.451 -18.607 1.00 77.69 275 VAL A C 1
ATOM 2237 O O . VAL A 1 275 ? 15.683 9.547 -18.866 1.00 77.69 275 VAL A O 1
ATOM 2240 N N . SER A 1 276 ? 15.758 7.339 -19.207 1.00 80.75 276 SER A N 1
ATOM 2241 C CA . SER A 1 276 ? 14.750 7.332 -20.278 1.00 80.75 276 SER A CA 1
ATOM 2242 C C . SER A 1 276 ? 13.310 7.185 -19.783 1.00 80.75 276 SER A C 1
ATOM 2244 O O . SER A 1 276 ? 12.376 7.445 -20.536 1.00 80.75 276 SER A O 1
ATOM 2246 N N . LEU A 1 277 ? 13.120 6.735 -18.538 1.00 82.50 277 LEU A N 1
ATOM 2247 C CA . LEU A 1 277 ? 11.808 6.527 -17.938 1.00 82.50 277 LEU A CA 1
ATOM 2248 C C . LEU A 1 277 ? 11.871 6.689 -16.415 1.00 82.50 277 LEU A C 1
ATOM 2250 O O . LEU A 1 277 ? 12.572 5.937 -15.734 1.00 82.50 277 LEU A O 1
ATOM 2254 N N . LEU A 1 278 ? 11.078 7.616 -15.883 1.00 83.44 278 LEU A N 1
ATOM 2255 C CA . LEU A 1 278 ? 10.791 7.742 -14.459 1.00 83.44 278 LEU A CA 1
ATOM 2256 C C . LEU A 1 278 ? 9.447 7.069 -14.152 1.00 83.44 278 LEU A C 1
ATOM 2258 O O . LEU A 1 278 ? 8.406 7.533 -14.608 1.00 83.44 278 LEU A O 1
ATOM 2262 N N . CYS A 1 279 ? 9.469 5.983 -13.378 1.00 83.81 279 CYS A N 1
ATOM 2263 C CA . CYS A 1 279 ? 8.258 5.328 -12.877 1.00 83.81 279 CYS A CA 1
ATOM 2264 C C . CYS A 1 279 ? 7.985 5.761 -11.433 1.00 83.81 279 CYS A C 1
ATOM 2266 O O . CYS A 1 279 ? 8.853 5.623 -10.572 1.00 83.81 279 CYS A O 1
ATOM 2268 N N . LEU A 1 280 ? 6.780 6.255 -11.168 1.00 80.94 280 LEU A N 1
ATOM 2269 C CA . LEU A 1 280 ? 6.323 6.701 -9.857 1.00 80.94 280 LEU A CA 1
ATOM 2270 C C . LEU A 1 280 ? 5.200 5.783 -9.393 1.00 80.94 280 LEU A C 1
ATOM 2272 O O . LEU A 1 280 ? 4.107 5.809 -9.956 1.00 80.94 280 LEU A O 1
ATOM 2276 N N . ASP A 1 281 ? 5.471 4.985 -8.369 1.00 77.19 281 ASP A N 1
ATOM 2277 C CA . ASP A 1 281 ? 4.441 4.183 -7.716 1.00 77.19 281 ASP A CA 1
ATOM 2278 C C . ASP A 1 281 ? 3.697 5.013 -6.658 1.00 77.19 281 ASP A C 1
ATOM 2280 O O . ASP A 1 281 ? 4.244 5.966 -6.095 1.00 77.19 281 ASP A O 1
ATOM 2284 N N . GLU A 1 282 ? 2.438 4.668 -6.399 1.00 75.25 282 GLU A N 1
ATOM 2285 C CA . GLU A 1 282 ? 1.547 5.371 -5.468 1.00 75.25 282 GLU A CA 1
ATOM 2286 C C . GLU A 1 282 ? 1.476 6.896 -5.717 1.00 75.25 282 GLU A C 1
ATOM 2288 O O . GLU A 1 282 ? 1.508 7.723 -4.798 1.00 75.25 282 GLU A O 1
ATOM 2293 N N . ALA A 1 283 ? 1.341 7.279 -6.991 1.00 82.25 283 ALA A N 1
ATOM 2294 C CA . ALA A 1 283 ? 1.424 8.661 -7.468 1.00 82.25 283 ALA A CA 1
ATOM 2295 C C . ALA A 1 283 ? 0.442 9.637 -6.793 1.00 82.25 283 ALA A C 1
ATOM 2297 O O . ALA A 1 283 ? 0.709 10.838 -6.739 1.00 82.25 283 ALA A O 1
ATOM 2298 N N . HIS A 1 284 ? -0.647 9.136 -6.202 1.00 78.56 284 HIS A N 1
ATOM 2299 C CA . HIS A 1 284 ? -1.597 9.930 -5.417 1.00 78.56 284 HIS A CA 1
ATOM 2300 C C . HIS A 1 284 ? -0.972 10.645 -4.205 1.00 78.56 284 HIS A C 1
ATOM 2302 O O . HIS A 1 284 ? -1.553 11.602 -3.693 1.00 78.56 284 HIS A O 1
ATOM 2308 N N . ARG A 1 285 ? 0.212 10.215 -3.742 1.00 75.00 285 ARG A N 1
ATOM 2309 C CA . ARG A 1 285 ? 0.972 10.888 -2.672 1.00 75.00 285 ARG A CA 1
ATOM 2310 C C . ARG A 1 285 ? 1.598 12.211 -3.122 1.00 75.00 285 ARG A C 1
ATOM 2312 O O . ARG A 1 285 ? 1.973 13.030 -2.283 1.00 75.00 285 ARG A O 1
ATOM 2319 N N . SER A 1 286 ? 1.667 12.451 -4.429 1.00 75.88 286 SER A N 1
ATOM 2320 C CA . SER A 1 286 ? 2.357 13.590 -5.042 1.00 75.88 286 SER A CA 1
ATOM 2321 C C . SER A 1 286 ? 1.533 14.885 -5.089 1.00 75.88 286 SER A C 1
ATOM 2323 O O . SER A 1 286 ? 1.831 15.766 -5.883 1.00 75.88 286 SER A O 1
ATOM 2325 N N . ARG A 1 287 ? 0.511 15.030 -4.235 1.00 68.50 287 ARG A N 1
ATOM 2326 C CA . ARG A 1 287 ? -0.190 16.313 -4.013 1.00 68.50 287 ARG A CA 1
ATOM 2327 C C . ARG A 1 287 ? 0.547 17.246 -3.051 1.00 68.50 287 ARG A C 1
ATOM 2329 O O . ARG A 1 287 ? 0.376 18.450 -3.070 1.00 68.50 287 ARG A O 1
ATOM 2336 N N . MET A 1 288 ? 1.393 16.694 -2.182 1.00 61.53 288 MET A N 1
ATOM 2337 C CA . MET A 1 288 ? 2.190 17.488 -1.241 1.00 61.53 288 MET A CA 1
ATOM 2338 C C . MET A 1 288 ? 3.630 17.670 -1.745 1.00 61.53 288 MET A C 1
ATOM 2340 O O . MET A 1 288 ? 4.047 17.037 -2.716 1.00 61.53 288 MET A O 1
ATOM 2344 N N . LYS A 1 289 ? 4.432 18.487 -1.042 1.00 59.19 289 LYS A N 1
ATOM 2345 C CA . LYS A 1 289 ? 5.895 18.606 -1.235 1.00 59.19 289 LYS A CA 1
ATOM 2346 C C . LYS A 1 289 ? 6.625 17.309 -0.831 1.00 59.19 289 LYS A C 1
ATOM 2348 O O . LYS A 1 289 ? 7.387 17.280 0.134 1.00 59.19 289 LYS A O 1
ATOM 2353 N N . TYR A 1 290 ? 6.343 16.218 -1.534 1.00 67.81 290 TYR A N 1
ATOM 2354 C CA . TYR A 1 290 ? 6.904 14.896 -1.295 1.00 67.81 290 TYR A CA 1
ATOM 2355 C C . TYR A 1 290 ? 8.225 14.703 -2.054 1.00 67.81 290 TYR A C 1
ATOM 2357 O O . TYR A 1 290 ? 8.624 15.517 -2.886 1.00 67.81 290 TYR A O 1
ATOM 2365 N N . ALA A 1 291 ? 8.940 13.614 -1.771 1.00 67.94 291 ALA A N 1
ATOM 2366 C CA . ALA A 1 291 ? 10.168 13.298 -2.500 1.00 67.94 291 ALA A CA 1
ATOM 2367 C C . ALA A 1 291 ? 9.907 13.061 -4.002 1.00 67.94 291 ALA A C 1
ATOM 2369 O O . ALA A 1 291 ? 10.731 13.450 -4.824 1.00 67.94 291 ALA A O 1
ATOM 2370 N N . SER A 1 292 ? 8.749 12.489 -4.354 1.00 75.38 292 SER A N 1
ATOM 2371 C CA . SER A 1 292 ? 8.337 12.223 -5.737 1.00 75.38 292 SER A CA 1
ATOM 2372 C C . SER A 1 292 ? 8.186 13.498 -6.564 1.00 75.38 292 SER A C 1
ATOM 2374 O O . SER A 1 292 ? 8.698 13.546 -7.678 1.00 75.38 292 SER A O 1
ATOM 2376 N N . THR A 1 293 ? 7.564 14.552 -6.026 1.00 82.19 293 THR A N 1
ATOM 2377 C CA . THR A 1 293 ? 7.388 15.822 -6.754 1.00 82.19 293 THR A CA 1
ATOM 2378 C C . THR A 1 293 ? 8.727 16.498 -7.036 1.00 82.19 293 THR A C 1
ATOM 2380 O O . THR A 1 293 ? 8.965 16.951 -8.151 1.00 82.19 293 THR A O 1
ATOM 2383 N N . PHE A 1 294 ? 9.662 16.463 -6.078 1.00 83.31 294 PHE A N 1
ATOM 2384 C CA . PHE A 1 294 ? 11.030 16.948 -6.293 1.00 83.31 294 PHE A CA 1
ATOM 2385 C C . PHE A 1 294 ? 11.767 16.165 -7.387 1.00 83.31 294 PHE A C 1
ATOM 2387 O O . PHE A 1 294 ? 12.318 16.766 -8.304 1.00 83.31 294 PHE A O 1
ATOM 2394 N N . VAL A 1 295 ? 11.781 14.829 -7.298 1.00 83.69 295 VAL A N 1
ATOM 2395 C CA . VAL A 1 295 ? 12.488 13.975 -8.270 1.00 83.69 295 VAL A CA 1
ATOM 2396 C C . VAL A 1 295 ? 11.908 14.160 -9.670 1.00 83.69 295 VAL A C 1
ATOM 2398 O O . VAL A 1 295 ? 12.662 14.240 -10.634 1.00 83.69 295 VAL A O 1
ATOM 2401 N N . THR A 1 296 ? 10.584 14.279 -9.779 1.00 86.94 296 THR A N 1
ATOM 2402 C CA . THR A 1 296 ? 9.897 14.453 -11.065 1.00 86.94 296 THR A CA 1
ATOM 2403 C C . THR A 1 296 ? 10.190 15.812 -11.681 1.00 86.94 296 THR A C 1
ATOM 2405 O O . THR A 1 296 ? 10.510 15.875 -12.864 1.00 86.94 296 THR A O 1
ATOM 2408 N N . LYS A 1 297 ? 10.180 16.885 -10.879 1.00 88.50 297 LYS A N 1
ATOM 2409 C CA . LYS A 1 297 ? 10.598 18.217 -11.330 1.00 88.50 297 LYS A CA 1
ATOM 2410 C C . LYS A 1 297 ? 12.042 18.211 -11.830 1.00 88.50 297 LYS A C 1
ATOM 2412 O O . LYS A 1 297 ? 12.292 18.615 -12.960 1.00 88.50 297 LYS A O 1
ATOM 2417 N N . PHE A 1 298 ? 12.968 17.671 -11.037 1.00 86.69 298 PHE A N 1
ATOM 2418 C CA . PHE A 1 298 ? 14.376 17.591 -11.424 1.00 86.69 298 PHE A CA 1
ATOM 2419 C C . PHE A 1 298 ? 14.565 16.766 -12.709 1.00 86.69 298 PHE A C 1
ATOM 2421 O O . PHE A 1 298 ? 15.312 17.171 -13.597 1.00 86.69 298 PHE A O 1
ATOM 2428 N N . TYR A 1 299 ? 13.840 15.646 -12.842 1.00 87.56 299 TYR A N 1
ATOM 2429 C CA . TYR A 1 299 ? 13.802 14.825 -14.055 1.00 87.56 299 TYR A CA 1
ATOM 2430 C C . TYR A 1 299 ? 13.283 15.569 -15.275 1.00 87.56 299 TYR A C 1
ATOM 2432 O O . TYR A 1 299 ? 13.876 15.475 -16.351 1.00 87.56 299 TYR A O 1
ATOM 2440 N N . ASN A 1 300 ? 12.220 16.347 -15.101 1.00 89.12 300 ASN A N 1
ATOM 2441 C CA . ASN A 1 300 ? 11.670 17.134 -16.183 1.00 89.12 300 ASN A CA 1
ATOM 2442 C C . ASN A 1 300 ? 12.628 18.249 -16.647 1.00 89.12 300 ASN A C 1
ATOM 2444 O O . ASN A 1 300 ? 12.684 18.553 -17.837 1.00 89.12 300 ASN A O 1
ATOM 2448 N N . GLU A 1 301 ? 13.402 18.830 -15.732 1.00 90.00 301 GLU A N 1
ATOM 2449 C CA . GLU A 1 301 ? 14.352 19.907 -16.036 1.00 90.00 301 GLU A CA 1
ATOM 2450 C C . GLU A 1 301 ? 15.660 19.398 -16.666 1.00 90.00 301 GLU A C 1
ATOM 2452 O O . GLU A 1 301 ? 16.186 20.046 -17.565 1.00 90.00 301 GLU A O 1
ATOM 2457 N N . ASN A 1 302 ? 16.176 18.238 -16.240 1.00 87.69 302 ASN A N 1
ATOM 2458 C CA . ASN A 1 302 ? 17.542 17.808 -16.588 1.00 87.69 302 ASN A CA 1
ATOM 2459 C C . ASN A 1 302 ? 17.619 16.537 -17.458 1.00 87.69 302 ASN A C 1
ATOM 2461 O O . ASN A 1 302 ? 18.702 16.173 -17.913 1.00 87.69 302 ASN A O 1
ATOM 2465 N N . GLY A 1 303 ? 16.514 15.815 -17.677 1.00 85.62 303 GLY A N 1
ATOM 2466 C CA . GLY A 1 303 ? 16.504 14.607 -18.510 1.00 85.62 303 GLY A CA 1
ATOM 2467 C C . GLY A 1 303 ? 16.550 14.915 -20.013 1.00 85.62 303 GLY A C 1
ATOM 2468 O O . GLY A 1 303 ? 15.822 15.784 -20.490 1.00 85.62 303 GLY A O 1
ATOM 2469 N N . LYS A 1 304 ? 17.341 14.159 -20.791 1.00 84.81 304 LYS A N 1
ATOM 2470 C CA . LYS A 1 304 ? 17.406 14.293 -22.263 1.00 84.81 304 LYS A CA 1
ATOM 2471 C C . LYS A 1 304 ? 16.221 13.652 -22.985 1.00 84.81 304 LYS A C 1
ATOM 2473 O O . LYS A 1 304 ? 15.634 14.257 -23.872 1.00 84.81 304 LYS A O 1
ATOM 2478 N N . ASN A 1 305 ? 15.887 12.409 -22.630 1.00 82.94 305 ASN A N 1
ATOM 2479 C CA . ASN A 1 305 ? 14.830 11.619 -23.276 1.00 82.94 305 ASN A CA 1
ATOM 2480 C C . ASN A 1 305 ? 13.735 11.311 -22.255 1.00 82.94 305 ASN A C 1
ATOM 2482 O O . ASN A 1 305 ? 13.685 10.219 -21.694 1.00 82.94 305 ASN A O 1
ATOM 2486 N N . LYS A 1 306 ? 12.910 12.314 -21.959 1.00 85.19 306 LYS A N 1
ATOM 2487 C CA . LYS A 1 306 ? 12.016 12.298 -20.801 1.00 85.19 306 LYS A CA 1
ATOM 2488 C C . LYS A 1 306 ? 10.770 11.456 -21.049 1.00 85.19 306 LYS A C 1
ATOM 2490 O O . LYS A 1 306 ? 10.026 11.707 -21.995 1.00 85.19 306 LYS A O 1
ATOM 2495 N N . ARG A 1 307 ? 10.501 10.499 -20.161 1.00 88.19 307 ARG A N 1
ATOM 2496 C CA . ARG A 1 307 ? 9.197 9.831 -20.063 1.00 88.19 307 ARG A CA 1
ATOM 2497 C C . ARG A 1 307 ? 8.840 9.606 -18.605 1.00 88.19 307 ARG A C 1
ATOM 2499 O O . ARG A 1 307 ? 9.656 9.091 -17.846 1.00 88.19 307 ARG A O 1
ATOM 2506 N N . ILE A 1 308 ? 7.624 9.971 -18.221 1.00 88.81 308 ILE A N 1
ATOM 2507 C CA . ILE A 1 308 ? 7.126 9.809 -16.854 1.00 88.81 308 ILE A CA 1
ATOM 2508 C C . ILE A 1 308 ? 5.941 8.846 -16.901 1.00 88.81 308 ILE A C 1
ATOM 2510 O O . ILE A 1 308 ? 5.028 9.012 -17.705 1.00 88.81 308 ILE A O 1
ATOM 2514 N N . LEU A 1 309 ? 5.976 7.819 -16.056 1.00 89.38 309 LEU A N 1
ATOM 2515 C CA . LEU A 1 309 ? 4.876 6.886 -15.842 1.00 89.38 309 LEU A CA 1
ATOM 2516 C C . LEU A 1 309 ? 4.485 6.935 -14.369 1.00 89.38 309 LEU A C 1
ATOM 2518 O O . LEU A 1 309 ? 5.281 6.585 -13.502 1.00 89.38 309 LEU A O 1
ATOM 2522 N N . ALA A 1 310 ? 3.257 7.349 -14.089 1.00 87.25 310 ALA A N 1
ATOM 2523 C CA . ALA A 1 310 ? 2.715 7.428 -12.742 1.00 87.25 310 ALA A CA 1
ATOM 2524 C C . ALA A 1 310 ? 1.634 6.359 -12.550 1.00 87.25 310 ALA A C 1
ATOM 2526 O O . ALA A 1 310 ? 0.699 6.269 -13.342 1.00 87.25 310 ALA A O 1
ATOM 2527 N N . LEU A 1 311 ? 1.766 5.552 -11.500 1.00 85.19 311 LEU A N 1
ATOM 2528 C CA . LEU A 1 311 ? 0.858 4.458 -11.174 1.00 85.19 311 LEU A CA 1
ATOM 2529 C C . LEU A 1 311 ? 0.128 4.779 -9.870 1.00 85.19 311 LEU A C 1
ATOM 2531 O O . LEU A 1 311 ? 0.735 5.183 -8.880 1.00 85.19 311 LEU A O 1
ATOM 2535 N N . THR A 1 312 ? -1.195 4.628 -9.860 1.00 80.50 312 THR A N 1
ATOM 2536 C CA . THR A 1 312 ? -1.996 4.752 -8.639 1.00 80.50 312 THR A CA 1
ATOM 2537 C C . THR A 1 312 ? -3.324 4.026 -8.793 1.00 80.50 312 THR A C 1
ATOM 2539 O O . THR A 1 312 ? -3.953 4.092 -9.845 1.00 80.50 312 THR A O 1
ATOM 2542 N N . ALA A 1 313 ? -3.778 3.365 -7.727 1.00 73.12 313 ALA A N 1
ATOM 2543 C CA . ALA A 1 313 ? -5.109 2.760 -7.685 1.00 73.12 313 ALA A CA 1
ATOM 2544 C C . ALA A 1 313 ? -6.222 3.800 -7.450 1.00 73.12 313 ALA A C 1
ATOM 2546 O O . ALA A 1 313 ? -7.386 3.541 -7.735 1.00 73.12 313 ALA A O 1
ATOM 2547 N N . SER A 1 314 ? -5.885 4.975 -6.910 1.00 72.94 314 SER A N 1
ATOM 2548 C CA . SER A 1 314 ? -6.869 6.009 -6.576 1.00 72.94 314 SER A CA 1
ATOM 2549 C C . SER A 1 314 ? -6.251 7.409 -6.655 1.00 72.94 314 SER A C 1
ATOM 2551 O O . SER A 1 314 ? -5.582 7.850 -5.713 1.00 72.94 314 SER A O 1
ATOM 2553 N N . PRO A 1 315 ? -6.455 8.141 -7.757 1.00 73.88 315 PRO A N 1
ATOM 2554 C CA . PRO A 1 315 ? -5.861 9.455 -7.960 1.00 73.88 315 PRO A CA 1
ATOM 2555 C C . PRO A 1 315 ? -6.620 10.584 -7.249 1.00 73.88 315 PRO A C 1
ATOM 2557 O O . PRO A 1 315 ? -6.182 11.719 -7.359 1.00 73.88 315 PRO A O 1
ATOM 2560 N N . GLY A 1 316 ? -7.694 10.316 -6.482 1.00 73.06 316 GLY A N 1
ATOM 2561 C CA . GLY A 1 316 ? -8.487 11.307 -5.719 1.00 73.06 316 GLY A CA 1
ATOM 2562 C C . GLY A 1 316 ? -9.954 11.395 -6.121 1.00 73.06 316 GLY A C 1
ATOM 2563 O O . GLY A 1 316 ? -10.304 10.937 -7.194 1.00 73.06 316 GLY A O 1
ATOM 2564 N N . SER A 1 317 ? -10.810 11.990 -5.275 1.00 70.81 317 SER A N 1
ATOM 2565 C CA . SER A 1 317 ? -12.253 12.097 -5.563 1.00 70.81 317 SER A CA 1
ATOM 2566 C C . SER A 1 317 ? -12.727 13.247 -6.432 1.00 70.81 317 SER A C 1
ATOM 2568 O O . SER A 1 317 ? -13.924 13.299 -6.690 1.00 70.81 317 SER A O 1
ATOM 2570 N N . THR A 1 318 ? -11.874 14.205 -6.780 1.00 78.94 318 THR A N 1
ATOM 2571 C CA . THR A 1 318 ? -12.299 15.404 -7.516 1.00 78.94 318 THR A CA 1
ATOM 2572 C C . THR A 1 318 ? -11.329 15.700 -8.649 1.00 78.94 318 THR A C 1
ATOM 2574 O O . THR A 1 318 ? -10.169 15.280 -8.579 1.00 78.94 318 THR A O 1
ATOM 2577 N N . LYS A 1 319 ? -11.802 16.410 -9.680 1.00 83.31 319 LYS A N 1
ATOM 2578 C CA . LYS A 1 319 ? -11.017 16.743 -10.876 1.00 83.31 319 LYS A CA 1
ATOM 2579 C C . LYS A 1 319 ? -9.794 17.575 -10.494 1.00 83.31 319 LYS A C 1
ATOM 2581 O O . LYS A 1 319 ? -8.681 17.209 -10.844 1.00 83.31 319 LYS A O 1
ATOM 2586 N N . GLU A 1 320 ? -9.970 18.551 -9.604 1.00 84.88 320 GLU A N 1
ATOM 2587 C CA . GLU A 1 320 ? -8.901 19.437 -9.121 1.00 84.88 320 GLU A CA 1
ATOM 2588 C C . GLU A 1 320 ? -7.775 18.655 -8.434 1.00 84.88 320 GLU A C 1
ATOM 2590 O O . GLU A 1 320 ? -6.600 18.935 -8.635 1.00 84.88 320 GLU A O 1
ATOM 2595 N N . LYS A 1 321 ? -8.113 17.626 -7.646 1.00 81.75 321 LYS A N 1
ATOM 2596 C CA . LYS A 1 321 ? -7.120 16.764 -6.980 1.00 81.75 321 LYS A CA 1
ATOM 2597 C C . LYS A 1 321 ? -6.328 15.897 -7.959 1.00 81.75 321 LYS A C 1
ATOM 2599 O O . LYS A 1 321 ? -5.216 15.477 -7.629 1.00 81.75 321 LYS A O 1
ATOM 2604 N N . ILE A 1 322 ? -6.946 15.510 -9.073 1.00 83.56 322 ILE A N 1
ATOM 2605 C CA . ILE A 1 322 ? -6.314 14.703 -10.120 1.00 83.56 322 ILE A CA 1
ATOM 2606 C C . ILE A 1 322 ? -5.433 15.615 -10.975 1.00 83.56 322 ILE A C 1
ATOM 2608 O O . ILE A 1 322 ? -4.283 15.266 -11.238 1.00 83.56 322 ILE A O 1
ATOM 2612 N N . ASP A 1 323 ? -5.935 16.798 -11.321 1.00 86.06 323 ASP A N 1
ATOM 2613 C CA . ASP A 1 323 ? -5.198 17.831 -12.043 1.00 86.06 323 ASP A CA 1
ATOM 2614 C C . ASP A 1 323 ? -3.987 18.321 -11.240 1.00 86.06 323 ASP A C 1
ATOM 2616 O O . ASP A 1 323 ? -2.898 18.401 -11.794 1.00 86.06 323 ASP A O 1
ATOM 2620 N N . GLU A 1 324 ? -4.104 18.488 -9.920 1.00 87.19 324 GLU A N 1
ATOM 2621 C CA . GLU A 1 324 ? -2.966 18.797 -9.042 1.00 87.19 324 GLU A CA 1
ATOM 2622 C C . GLU A 1 324 ? -1.854 17.735 -9.147 1.00 87.19 324 GLU A C 1
ATOM 2624 O O . GLU A 1 324 ? -0.669 18.062 -9.197 1.00 87.19 324 GLU A O 1
ATOM 2629 N N . ILE A 1 325 ? -2.204 16.441 -9.209 1.00 86.94 325 ILE A N 1
ATOM 2630 C CA . ILE A 1 325 ? -1.213 15.369 -9.417 1.00 86.94 325 ILE A CA 1
ATOM 2631 C C . ILE A 1 325 ? -0.619 15.466 -10.822 1.00 86.94 325 ILE A C 1
ATOM 2633 O O . ILE A 1 325 ? 0.591 15.299 -10.980 1.00 86.94 325 ILE A O 1
ATOM 2637 N N . ARG A 1 326 ? -1.463 15.710 -11.830 1.00 88.25 326 ARG A N 1
ATOM 2638 C CA . ARG A 1 326 ? -1.060 15.845 -13.232 1.00 88.25 326 ARG A CA 1
ATOM 2639 C C . ARG A 1 326 ? -0.037 16.967 -13.400 1.00 88.25 326 ARG A C 1
ATOM 2641 O O . ARG A 1 326 ? 1.000 16.747 -14.017 1.00 88.25 326 ARG A O 1
ATOM 2648 N N . GLU A 1 327 ? -0.294 18.116 -12.790 1.00 88.69 327 GLU A N 1
ATOM 2649 C CA . GLU A 1 327 ? 0.588 19.282 -12.784 1.00 88.69 327 GLU A CA 1
ATOM 2650 C C . GLU A 1 327 ? 1.878 19.010 -12.008 1.00 88.69 327 GLU A C 1
ATOM 2652 O O . GLU A 1 327 ? 2.971 19.164 -12.550 1.00 88.69 327 GLU A O 1
ATOM 2657 N N . ASN A 1 328 ? 1.773 18.516 -10.770 1.00 87.88 328 ASN A N 1
ATOM 2658 C CA . ASN A 1 328 ? 2.939 18.248 -9.924 1.00 87.88 328 ASN A CA 1
ATOM 2659 C C . ASN A 1 328 ? 3.895 17.201 -10.516 1.00 87.88 328 ASN A C 1
ATOM 2661 O O . ASN A 1 328 ? 5.082 17.187 -10.177 1.00 87.88 328 ASN A O 1
ATOM 2665 N N . LEU A 1 329 ? 3.376 16.290 -11.343 1.00 89.44 329 LEU A N 1
ATOM 2666 C CA . LEU A 1 329 ? 4.139 15.212 -11.964 1.00 89.44 329 LEU A CA 1
ATOM 2667 C C . LEU A 1 329 ? 4.397 15.418 -13.462 1.00 89.44 329 LEU A C 1
ATOM 2669 O O . LEU A 1 329 ? 4.976 14.527 -14.079 1.00 89.44 329 LEU A O 1
ATOM 2673 N N . PHE A 1 330 ? 4.017 16.566 -14.034 1.00 90.12 330 PHE A N 1
ATOM 2674 C CA . PHE A 1 330 ? 4.194 16.883 -15.458 1.00 90.12 330 PHE A CA 1
ATOM 2675 C C . PHE A 1 330 ? 3.631 15.788 -16.384 1.00 90.12 330 PHE A C 1
ATOM 2677 O O . PHE A 1 330 ? 4.302 15.322 -17.304 1.00 90.12 330 PHE A O 1
ATOM 2684 N N . LEU A 1 331 ? 2.419 15.313 -16.090 1.00 89.06 331 LEU A N 1
ATOM 2685 C CA . LEU A 1 331 ? 1.774 14.239 -16.841 1.00 89.06 331 LEU A CA 1
ATOM 2686 C C . LEU A 1 331 ? 0.913 14.819 -17.966 1.00 89.06 331 LEU A C 1
ATOM 2688 O O . LEU A 1 331 ? -0.040 15.546 -17.711 1.00 89.06 331 LEU A O 1
ATOM 2692 N N . ASP A 1 332 ? 1.178 14.421 -19.206 1.00 86.69 332 ASP A N 1
ATOM 2693 C CA . ASP A 1 332 ? 0.391 14.895 -20.354 1.00 86.69 332 ASP A CA 1
ATOM 2694 C C . ASP A 1 332 ? -0.980 14.215 -20.454 1.00 86.69 332 ASP A C 1
ATOM 2696 O O . ASP A 1 332 ? -1.931 14.757 -21.015 1.00 86.69 332 ASP A O 1
ATOM 2700 N N . ARG A 1 333 ? -1.077 12.972 -19.969 1.00 83.69 333 ARG A N 1
ATOM 2701 C CA . ARG A 1 333 ? -2.262 12.127 -20.134 1.00 83.69 333 ARG A CA 1
ATOM 2702 C C . ARG A 1 333 ? -2.531 11.311 -18.882 1.00 83.69 333 ARG A C 1
ATOM 2704 O O . ARG A 1 333 ? -1.616 10.757 -18.277 1.00 83.69 333 ARG A O 1
ATOM 2711 N N . VAL A 1 334 ? -3.814 11.180 -18.563 1.00 83.75 334 VAL A N 1
ATOM 2712 C CA . VAL A 1 334 ? -4.323 10.238 -17.565 1.00 83.75 334 VAL A CA 1
ATOM 2713 C C . VAL A 1 334 ? -5.023 9.106 -18.314 1.00 83.75 334 VAL A C 1
ATOM 2715 O O . VAL A 1 334 ? -5.822 9.349 -19.224 1.00 83.75 334 VAL A O 1
ATOM 2718 N N . GLU A 1 335 ? -4.676 7.870 -17.970 1.00 85.12 335 GLU A N 1
ATOM 2719 C CA . GLU A 1 335 ? -5.333 6.666 -18.473 1.00 85.12 335 GLU A CA 1
ATOM 2720 C C . GLU A 1 335 ? -6.018 5.973 -17.302 1.00 85.12 335 GLU A C 1
ATOM 2722 O O . GLU A 1 335 ? -5.395 5.723 -16.270 1.00 85.12 335 GLU A O 1
ATOM 2727 N N . ILE A 1 336 ? -7.313 5.705 -17.448 1.00 81.44 336 ILE A N 1
ATOM 2728 C CA . ILE A 1 336 ? -8.148 5.176 -16.373 1.00 81.44 336 ILE A CA 1
ATOM 2729 C C . ILE A 1 336 ? -8.712 3.834 -16.821 1.00 81.44 336 ILE A C 1
ATOM 2731 O O . ILE A 1 336 ? -9.221 3.702 -17.938 1.00 81.44 336 ILE A O 1
ATOM 2735 N N . ARG A 1 337 ? -8.629 2.850 -15.926 1.00 80.75 337 ARG A N 1
ATOM 2736 C CA . ARG A 1 337 ? -9.321 1.571 -16.046 1.00 80.75 337 ARG A CA 1
ATOM 2737 C C . ARG A 1 337 ? -10.089 1.267 -14.768 1.00 80.75 337 ARG A C 1
ATOM 2739 O O . ARG A 1 337 ? -9.553 1.441 -13.673 1.00 80.75 337 ARG A O 1
ATOM 2746 N N . THR A 1 338 ? -11.337 0.839 -14.900 1.00 75.38 338 THR A N 1
ATOM 2747 C CA . THR A 1 338 ? -12.207 0.425 -13.794 1.00 75.38 338 THR A CA 1
ATOM 2748 C C . THR A 1 338 ? -12.458 -1.082 -13.841 1.00 75.38 338 THR A C 1
ATOM 2750 O O . THR A 1 338 ? -12.206 -1.743 -14.843 1.00 75.38 338 THR A O 1
ATOM 2753 N N . GLU A 1 339 ? -12.980 -1.648 -12.749 1.00 72.62 339 GLU A N 1
ATOM 2754 C CA . GLU A 1 339 ? -13.312 -3.081 -12.662 1.00 72.62 339 GLU A CA 1
ATOM 2755 C C . GLU A 1 339 ? -14.404 -3.518 -13.667 1.00 72.62 339 GLU A C 1
ATOM 2757 O O . GLU A 1 339 ? -14.589 -4.711 -13.891 1.00 72.62 339 GLU A O 1
ATOM 2762 N N . THR A 1 340 ? -15.126 -2.569 -14.271 1.00 75.56 340 THR A N 1
ATOM 2763 C CA . THR A 1 340 ? -16.190 -2.829 -15.251 1.00 75.56 340 THR A CA 1
ATOM 2764 C C . THR A 1 340 ? -15.725 -2.725 -16.702 1.00 75.56 340 THR A C 1
ATOM 2766 O O . THR A 1 340 ? -16.481 -3.121 -17.587 1.00 75.56 340 THR A O 1
ATOM 2769 N N . ASP A 1 341 ? -14.518 -2.208 -16.961 1.00 81.81 341 ASP A N 1
ATOM 2770 C CA . ASP A 1 341 ? -13.972 -2.108 -18.318 1.00 81.81 341 ASP A CA 1
ATOM 2771 C C . ASP A 1 341 ? -13.726 -3.502 -18.918 1.00 81.81 341 ASP A C 1
ATOM 2773 O O . ASP A 1 341 ? -13.315 -4.429 -18.220 1.00 81.81 341 ASP A O 1
ATOM 2777 N N . SER A 1 342 ? -13.973 -3.671 -20.219 1.00 84.88 342 SER A N 1
ATOM 2778 C CA . SER A 1 342 ? -13.944 -4.980 -20.891 1.00 84.88 342 SER A CA 1
ATOM 2779 C C . SER A 1 342 ? -12.578 -5.674 -20.856 1.00 84.88 342 SER A C 1
ATOM 2781 O O . SER A 1 342 ? -12.521 -6.900 -20.837 1.00 84.88 342 SER A O 1
ATOM 2783 N N . ASP A 1 343 ? -11.487 -4.906 -20.831 1.00 83.50 343 ASP A N 1
ATOM 2784 C CA . ASP A 1 343 ? -10.108 -5.400 -20.735 1.00 83.50 343 ASP A CA 1
ATOM 2785 C C . ASP A 1 343 ? -9.678 -5.733 -19.293 1.00 83.50 343 ASP A C 1
ATOM 2787 O O . ASP A 1 343 ? -8.641 -6.362 -19.093 1.00 83.50 343 ASP A O 1
ATOM 2791 N N . VAL A 1 344 ? -10.479 -5.358 -18.288 1.00 82.62 344 VAL A N 1
ATOM 2792 C CA . VAL A 1 344 ? -10.201 -5.599 -16.862 1.00 82.62 344 VAL A CA 1
ATOM 2793 C C . VAL A 1 344 ? -11.170 -6.604 -16.247 1.00 82.62 344 VAL A C 1
ATOM 2795 O O . VAL A 1 344 ? -10.735 -7.492 -15.515 1.00 82.62 344 VAL A O 1
ATOM 2798 N N . LYS A 1 345 ? -12.464 -6.509 -16.568 1.00 80.25 345 LYS A N 1
ATOM 2799 C CA . LYS A 1 345 ? -13.557 -7.321 -16.011 1.00 80.25 345 LYS A CA 1
ATOM 2800 C C . LYS A 1 345 ? -13.268 -8.833 -15.974 1.00 80.25 345 LYS A C 1
ATOM 2802 O O . LYS A 1 345 ? -13.545 -9.426 -14.935 1.00 80.25 345 LYS A O 1
ATOM 2807 N N . PRO A 1 346 ? -12.665 -9.471 -17.003 1.00 80.75 346 PRO A N 1
ATOM 2808 C CA . PRO A 1 346 ? -12.358 -10.908 -16.968 1.00 80.75 346 PRO A CA 1
ATOM 2809 C C . PRO A 1 346 ? -11.363 -11.320 -15.872 1.00 80.75 346 PRO A C 1
ATOM 2811 O O . PRO A 1 346 ? -11.287 -12.491 -15.511 1.00 80.75 346 PRO A O 1
ATOM 2814 N N . TYR A 1 347 ? -10.582 -10.368 -15.357 1.00 76.19 347 TYR A N 1
ATOM 2815 C CA . TYR A 1 347 ? -9.531 -10.597 -14.367 1.00 76.19 347 TYR A CA 1
ATOM 2816 C C . TYR A 1 347 ? -9.935 -10.162 -12.951 1.00 76.19 347 TYR A C 1
ATOM 2818 O O . TYR A 1 347 ? -9.183 -10.392 -12.002 1.00 76.19 347 TYR A O 1
ATOM 2826 N N . VAL A 1 348 ? -11.101 -9.526 -12.789 1.00 68.12 348 VAL A N 1
ATOM 2827 C CA . VAL A 1 348 ? -11.606 -9.079 -11.486 1.00 68.12 348 VAL A CA 1
ATOM 2828 C C . VAL A 1 348 ? -12.412 -10.201 -10.847 1.00 68.12 348 VAL A C 1
ATOM 2830 O O . VAL A 1 348 ? -13.412 -10.651 -11.396 1.00 68.12 348 VAL A O 1
ATOM 2833 N N . GLN A 1 349 ? -11.999 -10.637 -9.658 1.00 64.88 349 GLN A N 1
ATOM 2834 C CA . GLN A 1 349 ? -12.800 -11.560 -8.854 1.00 64.88 349 GLN A CA 1
ATOM 2835 C C . GLN A 1 349 ? -13.920 -10.818 -8.114 1.00 64.88 349 GLN A C 1
ATOM 2837 O O . GLN A 1 349 ? -13.710 -9.705 -7.620 1.00 64.88 349 GLN A O 1
ATOM 2842 N N . GLU A 1 350 ? -15.090 -11.453 -8.012 1.00 60.09 350 GLU A N 1
ATOM 2843 C CA . GLU A 1 350 ? -16.222 -10.945 -7.232 1.00 60.09 350 GLU A CA 1
ATOM 2844 C C . GLU A 1 350 ? -15.882 -10.871 -5.738 1.00 60.09 350 GLU A C 1
ATOM 2846 O O . GLU A 1 350 ? -15.219 -11.749 -5.180 1.00 60.09 350 GLU A O 1
ATOM 2851 N N . LYS A 1 351 ? -16.330 -9.789 -5.095 1.00 66.44 351 LYS A N 1
ATOM 2852 C CA . LYS A 1 351 ? -16.070 -9.479 -3.684 1.00 66.44 351 LYS A CA 1
ATOM 2853 C C . LYS A 1 351 ? -17.404 -9.332 -2.972 1.00 66.44 351 LYS A C 1
ATOM 2855 O O . LYS A 1 351 ? -18.219 -8.505 -3.377 1.00 66.44 351 LYS A O 1
ATOM 2860 N N . GLU A 1 352 ? -17.592 -10.073 -1.889 1.00 72.81 352 GLU A N 1
ATOM 2861 C CA . GLU A 1 352 ? -18.737 -9.887 -1.002 1.00 72.81 352 GLU A CA 1
ATOM 2862 C C . GLU A 1 352 ? -18.387 -8.812 0.034 1.00 72.81 352 GLU A C 1
ATOM 2864 O O . GLU A 1 352 ? -17.448 -8.971 0.819 1.00 72.81 352 GLU A O 1
ATOM 2869 N N . ILE A 1 353 ? -19.097 -7.682 -0.006 1.00 75.25 353 ILE A N 1
ATOM 2870 C CA . ILE A 1 353 ? -18.938 -6.592 0.961 1.00 75.25 353 ILE A CA 1
ATOM 2871 C C . ILE A 1 353 ? -20.172 -6.566 1.855 1.00 75.25 353 ILE A C 1
ATOM 2873 O O . ILE A 1 353 ? -21.275 -6.312 1.374 1.00 75.25 353 ILE A O 1
ATOM 2877 N N . GLU A 1 354 ? -19.965 -6.743 3.154 1.00 82.94 354 GLU A N 1
ATOM 2878 C CA . GLU A 1 354 ? -21.007 -6.680 4.170 1.00 82.94 354 GLU A CA 1
ATOM 2879 C C . GLU A 1 354 ? -20.812 -5.454 5.073 1.00 82.94 354 GLU A C 1
ATOM 2881 O O . GLU A 1 354 ? -19.708 -5.148 5.537 1.00 82.94 354 GLU A O 1
ATOM 2886 N N . TRP A 1 355 ? -21.907 -4.744 5.336 1.00 84.25 355 TRP A N 1
ATOM 2887 C CA . TRP A 1 355 ? -21.943 -3.592 6.232 1.00 84.25 355 TRP A CA 1
ATOM 2888 C C . TRP A 1 355 ? -22.753 -3.965 7.465 1.00 84.25 355 TRP A C 1
ATOM 2890 O O . TRP A 1 355 ? -23.970 -4.117 7.393 1.00 84.25 355 TRP A O 1
ATOM 2900 N N . VAL A 1 356 ? -22.076 -4.109 8.598 1.00 90.44 356 VAL A N 1
ATOM 2901 C CA . VAL A 1 356 ? -22.695 -4.551 9.843 1.00 90.44 356 VAL A CA 1
ATOM 2902 C C . VAL A 1 356 ? -22.898 -3.342 10.741 1.00 90.44 356 VAL A C 1
ATOM 2904 O O . VAL A 1 356 ? -21.952 -2.763 11.282 1.00 90.44 356 VAL A O 1
ATOM 2907 N N . HIS A 1 357 ? -24.159 -2.950 10.883 1.00 91.00 357 HIS A N 1
ATOM 2908 C CA . HIS A 1 357 ? -24.555 -1.854 11.751 1.00 91.00 357 HIS A CA 1
ATOM 2909 C C . HIS A 1 357 ? -24.715 -2.335 13.196 1.00 91.00 357 HIS A C 1
ATOM 2911 O O . HIS A 1 357 ? -25.391 -3.324 13.464 1.00 91.00 357 HIS A O 1
ATOM 2917 N N . VAL A 1 358 ? -24.118 -1.601 14.130 1.00 92.38 358 VAL A N 1
ATOM 2918 C CA . VAL A 1 358 ? -24.115 -1.896 15.563 1.00 92.38 358 VAL A CA 1
ATOM 2919 C C . VAL A 1 358 ? -24.766 -0.732 16.307 1.00 92.38 358 VAL A C 1
ATOM 2921 O O . VAL A 1 358 ? -24.419 0.428 16.081 1.00 92.38 358 VAL A O 1
ATOM 2924 N N . LYS A 1 359 ? -25.725 -1.025 17.187 1.00 92.81 359 LYS A N 1
ATOM 2925 C CA . LYS A 1 359 ? -26.376 -0.022 18.040 1.00 92.81 359 LYS A CA 1
ATOM 2926 C C . LYS A 1 359 ? -25.585 0.158 19.331 1.00 92.81 359 LYS A C 1
ATOM 2928 O O . LYS A 1 359 ? -25.126 -0.827 19.903 1.00 92.81 359 LYS A O 1
ATOM 2933 N N . LEU A 1 360 ? -25.441 1.404 19.784 1.00 91.25 360 LEU A N 1
ATOM 2934 C CA . LEU A 1 360 ? -24.953 1.674 21.136 1.00 91.25 360 LEU A CA 1
ATOM 2935 C C . LEU A 1 360 ? -26.029 1.271 22.157 1.00 91.25 360 LEU A C 1
ATOM 2937 O O . LEU A 1 360 ? -27.186 1.649 21.946 1.00 91.25 360 LEU A O 1
ATOM 2941 N N . PRO A 1 361 ? -25.663 0.561 23.238 1.00 92.88 361 PRO A N 1
ATOM 2942 C CA . PRO A 1 361 ? -26.540 0.319 24.381 1.00 92.88 361 PRO A CA 1
ATOM 2943 C C . PRO A 1 361 ? -27.046 1.621 25.023 1.00 92.88 361 PRO A C 1
ATOM 2945 O O . PRO A 1 361 ? -26.493 2.704 24.786 1.00 92.88 361 PRO A O 1
ATOM 2948 N N . GLU A 1 362 ? -28.106 1.543 25.827 1.00 92.38 362 GLU A N 1
ATOM 2949 C CA . GLU A 1 362 ? -28.706 2.725 26.464 1.00 92.38 362 GLU A CA 1
ATOM 2950 C C . GLU A 1 362 ? -27.732 3.433 27.409 1.00 92.38 362 GLU A C 1
ATOM 2952 O O . GLU A 1 362 ? -27.671 4.662 27.426 1.00 92.38 362 GLU A O 1
ATOM 2957 N N . GLU A 1 363 ? -26.889 2.674 28.104 1.00 93.12 363 GLU A N 1
ATOM 2958 C CA . GLU A 1 363 ? -25.859 3.161 29.020 1.00 93.12 363 GLU A CA 1
ATOM 2959 C C . GLU A 1 363 ? -24.855 4.064 28.289 1.00 93.12 363 GLU A C 1
ATOM 2961 O O . GLU A 1 363 ? -24.566 5.185 28.717 1.00 93.12 363 GLU A O 1
ATOM 2966 N N . PHE A 1 364 ? -24.389 3.618 27.117 1.00 94.19 364 PHE A N 1
ATOM 2967 C CA . PHE A 1 364 ? -23.489 4.387 26.255 1.00 94.19 364 PHE A CA 1
ATOM 2968 C C . PHE A 1 364 ? -24.164 5.656 25.735 1.00 94.19 364 PHE A C 1
ATOM 2970 O O . PHE A 1 364 ? -23.546 6.722 25.715 1.00 94.19 364 PHE A O 1
ATOM 2977 N N . ASN A 1 365 ? -25.431 5.561 25.316 1.00 94.38 365 ASN A N 1
ATOM 2978 C CA . ASN A 1 365 ? -26.177 6.721 24.829 1.00 94.38 365 ASN A CA 1
ATOM 2979 C C . ASN A 1 365 ? -26.411 7.750 25.939 1.00 94.38 365 ASN A C 1
ATOM 2981 O O . ASN A 1 365 ? -26.276 8.943 25.681 1.00 94.38 365 ASN A O 1
ATOM 2985 N N . ARG A 1 366 ? -26.686 7.314 27.172 1.00 95.06 366 ARG A N 1
ATOM 2986 C CA . ARG A 1 366 ? -26.863 8.205 28.324 1.00 95.06 366 ARG A CA 1
ATOM 2987 C C . ARG A 1 366 ? -25.592 9.003 28.618 1.00 95.06 366 ARG A C 1
ATOM 2989 O O . ARG A 1 366 ? -25.656 10.226 28.725 1.00 95.06 366 ARG A O 1
ATOM 2996 N N . ILE A 1 367 ? -24.436 8.337 28.671 1.00 96.50 367 ILE A N 1
ATOM 2997 C CA . ILE A 1 367 ? -23.126 8.990 28.855 1.00 96.50 367 ILE A CA 1
ATOM 2998 C C . ILE A 1 367 ? -22.841 9.957 27.696 1.00 96.50 367 ILE A C 1
ATOM 3000 O O . ILE A 1 367 ? -22.471 11.114 27.908 1.00 96.50 367 ILE A O 1
ATOM 3004 N N . LYS A 1 368 ? -23.048 9.500 26.458 1.00 95.62 368 LYS A N 1
ATOM 3005 C CA . LYS A 1 368 ? -22.833 10.288 25.239 1.00 95.62 368 LYS A CA 1
ATOM 3006 C C . LYS A 1 368 ? -23.681 11.561 25.212 1.00 95.62 368 LYS A C 1
ATOM 3008 O O . LYS A 1 368 ? -23.148 12.617 24.872 1.00 95.62 368 LYS A O 1
ATOM 3013 N N . GLU A 1 369 ? -24.971 11.485 25.538 1.00 96.12 369 GLU A N 1
ATOM 3014 C CA . GLU A 1 369 ? -25.863 12.650 25.494 1.00 96.12 369 GLU A CA 1
ATOM 3015 C C . GLU A 1 369 ? -25.487 13.702 26.549 1.00 96.12 369 GLU A C 1
ATOM 3017 O O . GLU A 1 369 ? -25.480 14.885 26.220 1.00 96.12 369 GLU A O 1
ATOM 3022 N N . LEU A 1 370 ? -25.045 13.307 27.752 1.00 97.38 370 LEU A N 1
ATOM 3023 C CA . LEU A 1 370 ? -24.532 14.255 28.758 1.00 97.38 370 LEU A CA 1
ATOM 3024 C C . LEU A 1 370 ? -23.331 15.058 28.232 1.00 97.38 370 LEU A C 1
ATOM 3026 O O . LEU A 1 370 ? -23.309 16.287 28.303 1.00 97.38 370 LEU A O 1
ATOM 3030 N N . ILE A 1 371 ? -22.345 14.375 27.640 1.00 97.25 371 ILE A N 1
ATOM 3031 C CA . ILE A 1 371 ? -21.152 15.027 27.073 1.00 97.25 371 ILE A CA 1
ATOM 3032 C C . ILE A 1 371 ? -21.538 15.910 25.876 1.00 97.25 371 ILE A C 1
ATOM 3034 O O . ILE A 1 371 ? -20.985 16.997 25.679 1.00 97.25 371 ILE A O 1
ATOM 3038 N N . LYS A 1 372 ? -22.487 15.446 25.055 1.00 95.56 372 LYS A N 1
ATOM 3039 C CA . LYS A 1 372 ? -22.968 16.161 23.871 1.00 95.56 372 LYS A CA 1
ATOM 3040 C C . LYS A 1 372 ? -23.694 17.454 24.235 1.00 95.56 372 LYS A C 1
ATOM 3042 O O . LYS A 1 372 ? -23.377 18.469 23.625 1.00 95.56 372 LYS A O 1
ATOM 3047 N N . GLN A 1 373 ? -24.558 17.448 25.248 1.00 96.50 373 GLN A N 1
ATOM 3048 C CA . GLN A 1 373 ? -25.240 18.652 25.736 1.00 96.50 373 GLN A CA 1
ATOM 3049 C C . GLN A 1 373 ? -24.243 19.737 26.160 1.00 96.50 373 GLN A C 1
ATOM 3051 O O . GLN A 1 373 ? -24.335 20.879 25.714 1.00 96.50 373 GLN A O 1
ATOM 3056 N N . VAL A 1 374 ? -23.228 19.364 26.948 1.00 97.06 374 VAL A N 1
ATOM 3057 C CA . VAL A 1 374 ? -22.167 20.294 27.374 1.00 97.06 374 VAL A CA 1
ATOM 3058 C C . VAL A 1 374 ? -21.418 20.838 26.158 1.00 97.06 374 VAL A C 1
ATOM 3060 O O . VAL A 1 374 ? -21.142 22.032 26.058 1.00 97.06 374 VAL A O 1
ATOM 3063 N N . LYS A 1 375 ? -21.100 19.977 25.186 1.00 94.94 375 LYS A N 1
ATOM 3064 C CA . LYS A 1 375 ? -20.429 20.401 23.954 1.00 94.94 375 LYS A CA 1
ATOM 3065 C C . LYS A 1 375 ? -21.281 21.369 23.127 1.00 94.94 375 LYS A C 1
ATOM 3067 O O . LYS A 1 375 ? -20.721 22.318 22.584 1.00 94.94 375 LYS A O 1
ATOM 3072 N N . GLU A 1 376 ? -22.579 21.122 22.991 1.00 93.75 376 GLU A N 1
ATOM 3073 C CA . GLU A 1 376 ? -23.504 21.979 22.239 1.00 93.75 376 GLU A CA 1
ATOM 3074 C C . GLU A 1 376 ? -23.619 23.366 22.879 1.00 93.75 376 GLU A C 1
ATOM 3076 O O . GLU A 1 376 ? -23.460 24.367 22.182 1.00 93.75 376 GLU A O 1
ATOM 3081 N N . GLU A 1 377 ? -23.712 23.435 24.207 1.00 94.81 377 GLU A N 1
ATOM 3082 C CA . GLU A 1 377 ? -23.686 24.700 24.949 1.00 94.81 377 GLU A CA 1
ATOM 3083 C C . GLU A 1 377 ? -22.391 25.490 24.691 1.00 94.81 377 GLU A C 1
ATOM 3085 O O . GLU A 1 377 ? -22.424 26.678 24.359 1.00 94.81 377 GLU A O 1
ATOM 3090 N N . LYS A 1 378 ? -21.229 24.821 24.732 1.00 93.75 378 LYS A N 1
ATOM 3091 C CA . LYS A 1 378 ? -19.937 25.454 24.407 1.00 93.75 378 LYS A CA 1
ATOM 3092 C C . LYS A 1 378 ? -19.818 25.868 22.938 1.00 93.75 378 LYS A C 1
ATOM 3094 O O . LYS A 1 378 ? -19.098 26.819 22.627 1.00 93.75 378 LYS A O 1
ATOM 3099 N N . ILE A 1 379 ? -20.501 25.184 22.019 1.00 92.25 379 ILE A N 1
ATOM 3100 C CA . ILE A 1 379 ? -20.587 25.610 20.616 1.00 92.25 379 ILE A CA 1
ATOM 3101 C C . ILE A 1 379 ? -21.392 26.904 20.514 1.00 92.25 379 ILE A C 1
ATOM 3103 O O . ILE A 1 379 ? -20.978 27.808 19.788 1.00 92.25 379 ILE A O 1
ATOM 3107 N N . ASP A 1 380 ? -22.504 27.022 21.232 1.00 91.81 380 ASP A N 1
ATOM 3108 C CA . ASP A 1 380 ? -23.341 28.219 21.186 1.00 91.81 380 ASP A CA 1
ATOM 3109 C C . ASP A 1 380 ? -22.656 29.423 21.847 1.00 91.81 380 ASP A C 1
ATOM 3111 O O . ASP A 1 380 ? -22.694 30.526 21.295 1.00 91.81 380 ASP A O 1
ATOM 3115 N N . GLU A 1 381 ? -21.902 29.211 22.931 1.00 91.69 381 GLU A N 1
ATOM 3116 C CA . GLU A 1 381 ? -20.969 30.214 23.465 1.00 91.69 381 GLU A CA 1
ATOM 3117 C C . GLU A 1 381 ? -19.953 30.671 22.401 1.00 91.69 381 GLU A C 1
ATOM 3119 O O . GLU A 1 381 ? -19.681 31.865 22.265 1.00 91.69 381 GLU A O 1
ATOM 3124 N N . LEU A 1 382 ? -19.413 29.743 21.599 1.00 90.38 382 LEU A N 1
ATOM 3125 C CA . LEU A 1 382 ? -18.428 30.073 20.566 1.00 90.38 382 LEU A CA 1
ATOM 3126 C C . LEU A 1 382 ? -19.067 30.830 19.396 1.00 90.38 382 LEU A C 1
ATOM 3128 O O . LEU A 1 382 ? -18.444 31.742 18.851 1.00 90.38 382 LEU A O 1
ATOM 3132 N N . LYS A 1 383 ? -20.309 30.498 19.025 1.00 90.00 383 LYS A N 1
ATOM 3133 C CA . LYS A 1 383 ? -21.068 31.219 17.991 1.00 90.00 383 LYS A CA 1
ATOM 3134 C C . LYS A 1 383 ? -21.366 32.660 18.390 1.00 90.00 383 LYS A C 1
ATOM 3136 O O . LYS A 1 383 ? -21.356 33.518 17.519 1.00 90.00 383 LYS A O 1
ATOM 3141 N N . ARG A 1 384 ? -21.557 32.965 19.679 1.00 88.88 384 ARG A N 1
ATOM 3142 C CA . ARG A 1 384 ? -21.689 34.365 20.139 1.00 88.88 384 ARG A CA 1
ATOM 3143 C C . ARG A 1 384 ? -20.435 35.191 19.838 1.00 88.88 384 ARG A C 1
ATOM 3145 O O . ARG A 1 384 ? -20.534 36.385 19.587 1.00 88.88 384 ARG A O 1
ATOM 3152 N N . ILE A 1 385 ? -19.266 34.549 19.818 1.00 84.69 385 ILE A N 1
ATOM 3153 C CA . ILE A 1 385 ? -17.981 35.179 19.477 1.00 84.69 385 ILE A CA 1
ATOM 3154 C C . ILE A 1 385 ? -17.756 35.181 17.955 1.00 84.69 385 ILE A C 1
ATOM 3156 O O . ILE A 1 385 ? -17.143 36.101 17.418 1.00 84.69 385 ILE A O 1
ATOM 3160 N N . ILE A 1 386 ? -18.223 34.143 17.251 1.00 85.25 386 ILE A N 1
ATOM 3161 C CA . ILE A 1 386 ? -18.031 33.951 15.805 1.00 85.25 386 ILE A CA 1
ATOM 3162 C C . ILE A 1 386 ? -19.362 33.534 15.143 1.00 85.25 386 ILE A C 1
ATOM 3164 O O . ILE A 1 386 ? -19.540 32.360 14.800 1.00 85.25 386 ILE A O 1
ATOM 3168 N N . PRO A 1 387 ? -20.294 34.479 14.920 1.00 78.31 387 PRO A N 1
ATOM 3169 C CA . PRO A 1 387 ? -21.667 34.162 14.506 1.00 78.31 387 PRO A CA 1
ATOM 3170 C C . PRO A 1 387 ? -21.775 33.628 13.072 1.00 78.31 387 PRO A C 1
ATOM 3172 O O . PRO A 1 387 ? -22.646 32.821 12.766 1.00 78.31 387 PRO A O 1
ATOM 3175 N N . ASN A 1 388 ? -20.843 34.001 12.190 1.00 79.06 388 ASN A N 1
ATOM 3176 C CA . ASN A 1 388 ? -20.899 33.650 10.765 1.00 79.06 388 ASN A CA 1
ATOM 3177 C C . ASN A 1 388 ? -20.450 32.207 10.447 1.00 79.06 388 ASN A C 1
ATOM 3179 O O . ASN A 1 388 ? -20.418 31.802 9.283 1.00 79.06 388 ASN A O 1
ATOM 3183 N N . LYS A 1 389 ? -20.072 31.408 11.453 1.00 76.75 389 LYS A N 1
ATOM 3184 C CA . LYS A 1 389 ? -19.603 30.024 11.277 1.00 76.75 389 LYS A CA 1
ATOM 3185 C C . LYS A 1 389 ? -20.725 29.025 11.566 1.00 76.75 389 LYS A C 1
ATOM 3187 O O . LYS A 1 389 ? -21.170 28.890 12.698 1.00 76.75 389 LYS A O 1
ATOM 3192 N N . ARG A 1 390 ? -21.128 28.263 10.538 1.00 71.62 390 ARG A N 1
ATOM 3193 C CA . ARG A 1 390 ? -22.185 27.234 10.648 1.00 71.62 390 ARG A CA 1
ATOM 3194 C C . ARG A 1 390 ? -21.735 25.938 11.334 1.00 71.62 390 ARG A C 1
ATOM 3196 O O . ARG A 1 390 ? -22.534 25.317 12.022 1.00 71.62 390 ARG A O 1
ATOM 3203 N N . PHE A 1 391 ? -20.476 25.529 11.160 1.00 75.31 391 PHE A N 1
ATOM 3204 C CA . PHE A 1 391 ? -19.946 24.270 11.696 1.00 75.31 391 PHE A CA 1
ATOM 3205 C C . PHE A 1 391 ? -18.552 24.460 12.305 1.00 75.31 391 PHE A C 1
ATOM 3207 O O . PHE A 1 391 ? -17.807 25.354 11.895 1.00 75.31 391 PHE A O 1
ATOM 3214 N N . PHE A 1 392 ? -18.222 23.607 13.281 1.00 83.31 392 PHE A N 1
ATOM 3215 C CA . PHE A 1 392 ? -16.939 23.602 13.988 1.00 83.31 392 PHE A CA 1
ATOM 3216 C C . PHE A 1 392 ? -16.359 22.183 14.047 1.00 83.31 392 PHE A C 1
ATOM 3218 O O . PHE A 1 392 ? -16.547 21.442 15.013 1.00 83.31 392 PHE A O 1
ATOM 3225 N N . ASN A 1 393 ? -15.649 21.779 12.997 1.00 83.38 393 ASN A N 1
ATOM 3226 C CA . ASN A 1 393 ? -14.882 20.533 12.994 1.00 83.38 393 ASN A CA 1
ATOM 3227 C C . ASN A 1 393 ? -13.507 20.707 13.677 1.00 83.38 393 ASN A C 1
ATOM 3229 O O . ASN A 1 393 ? -13.057 21.818 13.954 1.00 83.38 393 ASN A O 1
ATOM 3233 N N . LYS A 1 394 ? -12.794 19.598 13.929 1.00 85.50 394 LYS A N 1
ATOM 3234 C CA . LYS A 1 394 ? -11.483 19.610 14.614 1.00 85.50 394 LYS A CA 1
ATOM 3235 C C . LYS A 1 394 ? -10.463 20.549 13.952 1.00 85.50 394 LYS A C 1
ATOM 3237 O O . LYS A 1 394 ? -9.736 21.247 14.653 1.00 85.50 394 LYS A O 1
ATOM 3242 N N . LYS A 1 395 ? -10.414 20.591 12.613 1.00 86.12 395 LYS A N 1
ATOM 3243 C CA . LYS A 1 395 ? -9.500 21.468 11.859 1.00 86.12 395 LYS A CA 1
ATOM 3244 C C . LYS A 1 395 ? -9.851 22.940 12.075 1.00 86.12 395 LYS A C 1
ATOM 3246 O O . LYS A 1 395 ? -8.959 23.760 12.263 1.00 86.12 395 LYS A O 1
ATOM 3251 N N . GLU A 1 396 ? -11.138 23.264 12.065 1.00 88.44 396 GLU A N 1
ATOM 3252 C CA . GLU A 1 396 ? -11.626 24.623 12.296 1.00 88.44 396 GLU A CA 1
ATOM 3253 C C . GLU A 1 396 ? -11.358 25.082 13.726 1.00 88.44 396 GLU A C 1
ATOM 3255 O O . GLU A 1 396 ? -10.831 26.174 13.903 1.00 88.44 396 GLU A O 1
ATOM 3260 N N . LEU A 1 397 ? -11.626 24.243 14.731 1.00 90.50 397 LEU A N 1
ATOM 3261 C CA . LEU A 1 397 ? -11.338 24.560 16.134 1.00 90.50 397 LEU A CA 1
ATOM 3262 C C . LEU A 1 397 ? -9.846 24.835 16.369 1.00 90.50 397 LEU A C 1
ATOM 3264 O O . LEU A 1 397 ? -9.505 25.806 17.040 1.00 90.50 397 LEU A O 1
ATOM 3268 N N . LEU A 1 398 ? -8.954 24.036 15.773 1.00 90.06 398 LEU A N 1
ATOM 3269 C CA . LEU A 1 398 ? -7.505 24.268 15.842 1.00 90.06 398 LEU A CA 1
ATOM 3270 C C . LEU A 1 398 ? -7.090 25.567 15.137 1.00 90.06 398 LEU A C 1
ATOM 3272 O O . LEU A 1 398 ? -6.272 26.322 15.662 1.00 90.06 398 LEU A O 1
ATOM 3276 N N . GLY A 1 399 ? -7.672 25.854 13.969 1.00 89.19 399 GLY A N 1
ATOM 3277 C CA . GLY A 1 399 ? -7.435 27.109 13.254 1.00 89.19 399 GLY A CA 1
ATOM 3278 C C . GLY A 1 399 ? -7.900 28.330 14.051 1.00 89.19 399 GLY A C 1
ATOM 3279 O O . GLY A 1 399 ? -7.175 29.317 14.145 1.00 89.19 399 GLY A O 1
ATOM 3280 N N . LEU A 1 400 ? -9.071 28.246 14.687 1.00 89.75 400 LEU A N 1
ATOM 3281 C CA . LEU A 1 400 ? -9.593 29.294 15.563 1.00 89.75 400 LEU A CA 1
ATOM 3282 C C . LEU A 1 400 ? -8.713 29.490 16.793 1.00 89.75 400 LEU A C 1
ATOM 3284 O O . LEU A 1 400 ? -8.389 30.624 17.133 1.00 89.75 400 LEU A O 1
ATOM 3288 N N . GLN A 1 401 ? -8.265 28.403 17.420 1.00 90.50 401 GLN A N 1
ATOM 3289 C CA . GLN A 1 401 ? -7.349 28.470 18.553 1.00 90.50 401 GLN A CA 1
ATOM 3290 C C . GLN A 1 401 ? -6.040 29.189 18.183 1.00 90.50 401 GLN A C 1
ATOM 3292 O O . GLN A 1 401 ? -5.557 30.016 18.958 1.00 90.50 401 GLN A O 1
ATOM 3297 N N . PHE A 1 402 ? -5.491 28.929 16.991 1.00 89.19 402 PHE A N 1
ATOM 3298 C CA . PHE A 1 402 ? -4.318 29.644 16.478 1.00 89.19 402 PHE A CA 1
ATOM 3299 C C . PHE A 1 402 ? -4.604 31.138 16.265 1.00 89.19 402 PHE A C 1
ATOM 3301 O O . PHE A 1 402 ? -3.835 31.987 16.718 1.00 89.19 402 PHE A O 1
ATOM 3308 N N . SER A 1 403 ? -5.731 31.470 15.633 1.00 88.38 403 SER A N 1
ATOM 3309 C CA . SER A 1 403 ? -6.152 32.856 15.407 1.00 88.38 403 SER A CA 1
ATOM 3310 C C . SER A 1 403 ? -6.354 33.626 16.713 1.00 88.38 403 SER A C 1
ATOM 3312 O O . SER A 1 403 ? -5.842 34.735 16.846 1.00 88.38 403 SER A O 1
ATOM 3314 N N . PHE A 1 404 ? -7.015 33.031 17.711 1.00 90.25 404 PHE A N 1
ATOM 3315 C CA . PHE A 1 404 ? -7.179 33.647 19.027 1.00 90.25 404 PHE A CA 1
ATOM 3316 C C . PHE A 1 404 ? -5.834 33.879 19.720 1.00 90.25 404 PHE A C 1
ATOM 3318 O O . PHE A 1 404 ? -5.600 34.977 20.219 1.00 90.25 404 PHE A O 1
ATOM 3325 N N . ARG A 1 405 ? -4.908 32.908 19.685 1.00 88.94 405 ARG A N 1
ATOM 3326 C CA . ARG A 1 405 ? -3.544 33.092 20.217 1.00 88.94 405 ARG A CA 1
ATOM 3327 C C . ARG A 1 405 ? -2.811 34.252 19.542 1.00 88.94 405 ARG A C 1
ATOM 3329 O O . ARG A 1 405 ? -2.182 35.052 20.226 1.00 88.94 405 ARG A O 1
ATOM 3336 N N . LYS A 1 406 ? -2.940 34.395 18.220 1.00 90.25 406 LYS A N 1
ATOM 3337 C CA . LYS A 1 406 ? -2.359 35.526 17.481 1.00 90.25 406 LYS A CA 1
ATOM 3338 C C . LYS A 1 406 ? -2.979 36.865 17.897 1.00 90.25 406 LYS A C 1
ATOM 3340 O O . LYS A 1 406 ? -2.261 37.851 18.015 1.00 90.25 406 LYS A O 1
ATOM 3345 N N . SER A 1 407 ? -4.287 36.907 18.144 1.00 87.81 407 SER A N 1
ATOM 3346 C CA . SER A 1 407 ? -4.975 38.110 18.632 1.00 87.81 407 SER A CA 1
ATOM 3347 C C . SER A 1 407 ? -4.565 38.494 20.056 1.00 87.81 407 SER A C 1
ATOM 3349 O O . SER A 1 407 ? -4.438 39.683 20.339 1.00 87.81 407 SER A O 1
ATOM 3351 N N . ILE A 1 408 ? -4.285 37.517 20.926 1.00 88.94 408 ILE A N 1
ATOM 3352 C CA . ILE A 1 408 ? -3.726 37.764 22.267 1.00 88.94 408 ILE A CA 1
ATOM 3353 C C . ILE A 1 408 ? -2.376 38.478 22.159 1.00 88.94 408 ILE A C 1
ATOM 3355 O O . ILE A 1 408 ? -2.161 39.482 22.831 1.00 88.94 408 ILE A O 1
ATOM 3359 N N . MET A 1 409 ? -1.491 38.012 21.270 1.00 85.31 409 MET A N 1
ATOM 3360 C CA . MET A 1 409 ? -0.185 38.650 21.037 1.00 85.31 409 MET A CA 1
ATOM 3361 C C . MET A 1 409 ? -0.305 40.090 20.514 1.00 85.31 409 MET A C 1
ATOM 3363 O O . MET A 1 409 ? 0.614 40.879 20.684 1.00 85.31 409 MET A O 1
ATOM 3367 N N . LYS A 1 410 ? -1.440 40.440 19.899 1.00 85.81 410 LYS A N 1
ATOM 3368 C CA . LYS A 1 410 ? -1.768 41.799 19.441 1.00 85.81 410 LYS A CA 1
ATOM 3369 C C . LYS A 1 410 ? -2.499 42.644 20.497 1.00 85.81 410 LYS A C 1
ATOM 3371 O O . LYS A 1 410 ? -3.039 43.690 20.161 1.00 85.81 410 LYS A O 1
ATOM 3376 N N . GLY A 1 411 ? -2.560 42.189 21.750 1.00 83.38 411 GLY A N 1
ATOM 3377 C CA . GLY A 1 411 ? -3.142 42.931 22.873 1.00 83.38 411 GLY A CA 1
ATOM 3378 C C . GLY A 1 411 ? -4.621 42.649 23.162 1.00 83.38 411 GLY A C 1
ATOM 3379 O O . GLY A 1 411 ? -5.157 43.182 24.132 1.00 83.38 411 GLY A O 1
ATOM 3380 N N . ASN A 1 412 ? -5.300 41.784 22.396 1.00 84.81 412 ASN A N 1
ATOM 3381 C CA . ASN A 1 412 ? -6.702 41.453 22.665 1.00 84.81 412 ASN A CA 1
ATOM 3382 C C . ASN A 1 412 ? -6.823 40.428 23.807 1.00 84.81 412 ASN A C 1
ATOM 3384 O O . ASN A 1 412 ? -6.797 39.214 23.588 1.00 84.81 412 ASN A O 1
ATOM 3388 N N . LYS A 1 413 ? -7.011 40.923 25.035 1.00 79.50 413 LYS A N 1
ATOM 3389 C CA . LYS A 1 413 ? -7.189 40.085 26.232 1.00 79.50 413 LYS A CA 1
ATOM 3390 C C . LYS A 1 413 ? -8.497 39.272 26.225 1.00 79.50 413 LYS A C 1
ATOM 3392 O O . LYS A 1 413 ? -8.546 38.210 26.838 1.00 79.50 413 LYS A O 1
ATOM 3397 N N . MET A 1 414 ? -9.540 39.679 25.496 1.00 79.19 414 MET A N 1
ATOM 3398 C CA . MET A 1 414 ? -10.782 38.888 25.404 1.00 79.19 414 MET A CA 1
ATOM 3399 C C . MET A 1 414 ? -10.583 37.577 24.624 1.00 79.19 414 MET A C 1
ATOM 3401 O O . MET A 1 414 ? -11.273 36.587 24.873 1.00 79.19 414 MET A O 1
ATOM 3405 N N . ALA A 1 415 ? -9.578 37.509 23.743 1.00 86.00 415 ALA A N 1
ATOM 3406 C CA . ALA A 1 415 ? -9.271 36.304 22.972 1.00 86.00 415 ALA A CA 1
ATOM 3407 C C . ALA A 1 415 ? -8.781 35.117 23.834 1.00 86.00 415 ALA A C 1
ATOM 3409 O O . ALA A 1 415 ? -8.855 33.971 23.382 1.00 86.00 415 ALA A O 1
ATOM 3410 N N . PHE A 1 416 ? -8.364 35.342 25.090 1.00 85.25 416 PHE A N 1
ATOM 3411 C CA . PHE A 1 416 ? -8.083 34.258 26.047 1.00 85.25 416 PHE A CA 1
ATOM 3412 C C . PHE A 1 416 ? -9.301 33.357 26.276 1.00 85.25 416 PHE A C 1
ATOM 3414 O O . PHE A 1 416 ? -9.155 32.139 26.416 1.00 85.25 416 PHE A O 1
ATOM 3421 N N . TRP A 1 417 ? -10.502 33.938 26.262 1.00 86.06 417 TRP A N 1
ATOM 3422 C CA . TRP A 1 417 ? -11.746 33.195 26.426 1.00 86.06 417 TRP A CA 1
ATOM 3423 C C . TRP A 1 417 ? -11.976 32.246 25.240 1.00 86.06 417 TRP A C 1
ATOM 3425 O O . TRP A 1 417 ? -12.237 31.060 25.437 1.00 86.06 417 TRP A O 1
ATOM 3435 N N . GLY A 1 418 ? -11.722 32.715 24.013 1.00 88.56 418 GLY A N 1
ATOM 3436 C CA . GLY A 1 418 ? -11.780 31.896 22.797 1.00 88.56 418 GLY A CA 1
ATOM 3437 C C . GLY A 1 418 ? -10.764 30.744 22.769 1.00 88.56 418 GLY A C 1
ATOM 3438 O O . GLY A 1 418 ? -11.096 29.634 22.343 1.00 88.56 418 GLY A O 1
ATOM 3439 N N . VAL A 1 419 ? -9.539 30.950 23.272 1.00 89.38 419 VAL A N 1
ATOM 3440 C CA . VAL A 1 419 ? -8.542 29.864 23.416 1.00 89.38 419 VAL A CA 1
ATOM 3441 C C . VAL A 1 419 ? -9.021 28.797 24.402 1.00 89.38 419 VAL A C 1
ATOM 3443 O O . VAL A 1 419 ? -8.897 27.605 24.114 1.00 89.38 419 VAL A O 1
ATOM 3446 N N . SER A 1 420 ? -9.581 29.213 25.543 1.00 91.00 420 SER A N 1
ATOM 3447 C CA . SER A 1 420 ? -10.142 28.292 26.539 1.00 91.00 420 SER A CA 1
ATOM 3448 C C . SER A 1 420 ? -11.310 27.491 25.961 1.00 91.00 420 SER A C 1
ATOM 3450 O O . SER A 1 420 ? -11.315 26.264 26.040 1.00 91.00 420 SER A O 1
ATOM 3452 N N . LEU A 1 421 ? -12.260 28.164 25.308 1.00 91.88 421 LEU A N 1
ATOM 3453 C CA . LEU A 1 421 ? -13.466 27.544 24.766 1.00 91.88 421 LEU A CA 1
ATOM 3454 C C . LEU A 1 421 ? -13.156 26.550 23.638 1.00 91.88 421 LEU A C 1
ATOM 3456 O O . LEU A 1 421 ? -13.650 25.424 23.632 1.00 91.88 421 LEU A O 1
ATOM 3460 N N . THR A 1 422 ? -12.257 26.916 22.719 1.00 93.25 422 THR A N 1
ATOM 3461 C CA . THR A 1 422 ? -11.787 25.994 21.669 1.00 93.25 422 THR A CA 1
ATOM 3462 C C . THR A 1 422 ? -11.048 24.785 22.249 1.00 93.25 422 THR A C 1
ATOM 3464 O O . THR A 1 422 ? -11.230 23.673 21.752 1.00 93.25 422 THR A O 1
ATOM 3467 N N . ALA A 1 423 ? -10.267 24.954 23.324 1.00 93.25 423 ALA A N 1
ATOM 3468 C CA . ALA A 1 423 ? -9.632 23.837 24.026 1.00 93.25 423 ALA A CA 1
ATOM 3469 C C . ALA A 1 423 ? -10.661 22.907 24.691 1.00 93.25 423 ALA A C 1
ATOM 3471 O O . ALA A 1 423 ? -10.525 21.687 24.589 1.00 93.25 423 ALA A O 1
ATOM 3472 N N . GLN A 1 424 ? -11.705 23.463 25.317 1.00 95.00 424 GLN A N 1
ATOM 3473 C CA . GLN A 1 424 ? -12.795 22.677 25.903 1.00 95.00 424 GLN A CA 1
ATOM 3474 C C . GLN A 1 424 ? -13.530 21.858 24.835 1.00 95.00 424 GLN A C 1
ATOM 3476 O O . GLN A 1 424 ? -13.700 20.650 24.978 1.00 95.00 424 GLN A O 1
ATOM 3481 N N . LEU A 1 425 ? -13.880 22.481 23.707 1.00 95.00 425 LEU A N 1
ATOM 3482 C CA . LEU A 1 425 ? -14.547 21.808 22.590 1.00 95.00 425 LEU A CA 1
ATOM 3483 C C . LEU A 1 425 ? -13.710 20.680 21.980 1.00 95.00 425 LEU A C 1
ATOM 3485 O O . LEU A 1 425 ? -14.267 19.656 21.578 1.00 95.00 425 LEU A O 1
ATOM 3489 N N . LEU A 1 426 ? -12.385 20.838 21.910 1.00 94.12 426 LEU A N 1
ATOM 3490 C CA . LEU A 1 426 ? -11.478 19.780 21.457 1.00 94.12 426 LEU A CA 1
ATOM 3491 C C . LEU A 1 426 ? -11.461 18.596 22.433 1.00 94.12 426 LEU A C 1
ATOM 3493 O O . LEU A 1 426 ? -11.537 17.454 21.983 1.00 94.12 426 LEU A O 1
ATOM 3497 N N . LYS A 1 427 ? -11.423 18.869 23.743 1.00 95.38 427 LYS A N 1
ATOM 3498 C CA . LYS A 1 427 ? -11.460 17.862 24.816 1.00 95.38 427 LYS A CA 1
ATOM 3499 C C . LYS A 1 427 ? -12.784 17.089 24.837 1.00 95.38 427 LYS A C 1
ATOM 3501 O O . LYS A 1 427 ? -12.780 15.869 24.713 1.00 95.38 427 LYS A O 1
ATOM 3506 N N . LEU A 1 428 ? -13.920 17.789 24.829 1.00 95.88 428 LEU A N 1
ATOM 3507 C CA . LEU A 1 428 ? -15.257 17.180 24.738 1.00 95.88 428 LEU A CA 1
ATOM 3508 C C . LEU A 1 428 ? -15.453 16.404 23.429 1.00 95.88 428 LEU A C 1
ATOM 3510 O O . LEU A 1 428 ? -16.057 15.334 23.398 1.00 95.88 428 LEU A O 1
ATOM 3514 N N . SER A 1 429 ? -14.911 16.913 22.317 1.00 93.06 429 SER A N 1
ATOM 3515 C CA . SER A 1 429 ? -14.942 16.182 21.049 1.00 93.06 429 SER A CA 1
ATOM 3516 C C . SER A 1 429 ? -14.120 14.901 21.101 1.00 93.06 429 SER A C 1
ATOM 3518 O O . SER A 1 429 ? -14.500 13.947 20.428 1.00 93.06 429 SER A O 1
ATOM 3520 N N . TYR A 1 430 ? -13.025 14.867 21.854 1.00 92.69 430 TYR A N 1
ATOM 3521 C CA . TYR A 1 430 ? -12.243 13.653 22.044 1.00 92.69 430 TYR A CA 1
ATOM 3522 C C . TYR A 1 430 ? -12.962 12.661 22.967 1.00 92.69 430 TYR A C 1
ATOM 3524 O O . TYR A 1 430 ? -13.081 11.502 22.597 1.00 92.69 430 TYR A O 1
ATOM 3532 N N . ALA A 1 431 ? -13.569 13.115 24.067 1.00 95.00 431 ALA A N 1
ATOM 3533 C CA . ALA A 1 431 ? -14.413 12.273 24.924 1.00 95.00 431 ALA A CA 1
ATOM 3534 C C . ALA A 1 431 ? -15.536 11.566 24.142 1.00 95.00 431 ALA A C 1
ATOM 3536 O O . ALA A 1 431 ? -15.690 10.350 24.221 1.00 95.00 431 ALA A O 1
ATOM 3537 N N . LEU A 1 432 ? -16.264 12.320 23.307 1.00 93.31 432 LEU A N 1
ATOM 3538 C CA . LEU A 1 432 ? -17.279 11.754 22.412 1.00 93.31 432 LEU A CA 1
ATOM 3539 C C . LEU A 1 432 ? -16.690 10.758 21.402 1.00 93.31 432 LEU A C 1
ATOM 3541 O O . LEU A 1 432 ? -17.362 9.812 21.024 1.00 93.31 432 LEU A O 1
ATOM 3545 N N . GLU A 1 433 ? -15.453 10.962 20.943 1.00 89.88 433 GLU A N 1
ATOM 3546 C CA . GLU A 1 433 ? -14.777 9.999 20.063 1.00 89.88 433 GLU A CA 1
ATOM 3547 C C . GLU A 1 433 ? -14.549 8.670 20.786 1.00 89.88 433 GLU A C 1
ATOM 3549 O O . GLU A 1 433 ? -14.846 7.618 20.228 1.00 89.88 433 GLU A O 1
ATOM 3554 N N . LEU A 1 434 ? -14.071 8.719 22.033 1.00 90.94 434 LEU A N 1
ATOM 3555 C CA . LEU A 1 434 ? -13.757 7.535 22.831 1.00 90.94 434 LEU A CA 1
ATOM 3556 C C . LEU A 1 434 ? -15.001 6.689 23.110 1.00 90.94 434 LEU A C 1
ATOM 3558 O O . LEU A 1 434 ? -14.979 5.494 22.827 1.00 90.94 434 LEU A O 1
ATOM 3562 N N . ILE A 1 435 ? -16.098 7.296 23.576 1.00 93.25 435 ILE A N 1
ATOM 3563 C CA . ILE A 1 435 ? -17.331 6.547 23.883 1.00 93.25 435 ILE A CA 1
ATOM 3564 C C . ILE A 1 435 ? -18.008 5.974 22.632 1.00 93.25 435 ILE A C 1
ATOM 3566 O O . ILE A 1 435 ? -18.607 4.905 22.690 1.00 93.25 435 ILE A O 1
ATOM 3570 N N . GLU A 1 436 ? -17.903 6.660 21.488 1.00 90.12 436 GLU A N 1
ATOM 3571 C CA . GLU A 1 436 ? -18.519 6.224 20.228 1.00 90.12 436 GLU A CA 1
ATOM 3572 C C . GLU A 1 436 ? -17.731 5.127 19.495 1.00 90.12 436 GLU A C 1
ATOM 3574 O O . GLU A 1 436 ? -18.316 4.442 18.650 1.00 90.12 436 GLU A O 1
ATOM 3579 N N . THR A 1 437 ? -16.418 5.014 19.742 1.00 83.62 437 THR A N 1
ATOM 3580 C CA . THR A 1 437 ? -15.515 4.165 18.937 1.00 83.62 437 THR A CA 1
ATOM 3581 C C . THR A 1 437 ? -14.721 3.134 19.737 1.00 83.62 437 THR A C 1
ATOM 3583 O O . THR A 1 437 ? -14.520 2.029 19.236 1.00 83.62 437 THR A O 1
ATOM 3586 N N . GLN A 1 438 ? -14.281 3.464 20.955 1.00 84.75 438 GLN A N 1
ATOM 3587 C CA . GLN A 1 438 ? -13.374 2.626 21.750 1.00 84.75 438 GLN A CA 1
ATOM 3588 C C . GLN A 1 438 ? -14.108 1.948 22.907 1.00 84.75 438 GLN A C 1
ATOM 3590 O O . GLN A 1 438 ? -14.078 0.727 23.000 1.00 84.75 438 GLN A O 1
ATOM 3595 N N . GLY A 1 439 ? -14.835 2.707 23.731 1.00 90.12 439 GLY A N 1
ATOM 3596 C CA . GLY A 1 439 ? -15.550 2.151 24.878 1.00 90.12 439 GLY A CA 1
ATOM 3597 C C . GLY A 1 439 ? -15.547 3.042 26.118 1.00 90.12 439 GLY A C 1
ATOM 3598 O O . GLY A 1 439 ? -14.949 4.120 26.141 1.00 90.12 439 GLY A O 1
ATOM 3599 N N . ILE A 1 440 ? -16.217 2.559 27.169 1.00 92.88 440 ILE A N 1
ATOM 3600 C CA . ILE A 1 440 ? -16.290 3.217 28.483 1.00 92.88 440 ILE A CA 1
ATOM 3601 C C . ILE A 1 440 ? -14.915 3.229 29.162 1.00 92.88 440 ILE A C 1
ATOM 3603 O O . ILE A 1 440 ? -14.492 4.264 29.667 1.00 92.88 440 ILE A O 1
ATOM 3607 N N . ASN A 1 441 ? -14.167 2.125 29.106 1.00 90.62 441 ASN A N 1
ATOM 3608 C CA . ASN A 1 441 ? -12.862 2.012 29.765 1.00 90.62 441 ASN A CA 1
ATOM 3609 C C . ASN A 1 441 ? -11.845 3.058 29.290 1.00 90.62 441 ASN A C 1
ATOM 3611 O O . ASN A 1 441 ? -11.129 3.651 30.096 1.00 90.62 441 ASN A O 1
ATOM 3615 N N . GLN A 1 442 ? -11.792 3.333 27.987 1.00 90.88 442 GLN A N 1
ATOM 3616 C CA . GLN A 1 442 ? -10.911 4.364 27.440 1.00 90.88 442 GLN A CA 1
ATOM 3617 C C . GLN A 1 442 ? -11.387 5.768 27.810 1.00 90.88 442 GLN A C 1
ATOM 3619 O O . GLN A 1 442 ? -10.558 6.663 27.979 1.00 90.88 442 GLN A O 1
ATOM 3624 N N . LEU A 1 443 ? -12.700 5.962 27.955 1.00 94.81 443 LEU A N 1
ATOM 3625 C CA . LEU A 1 443 ? -13.253 7.218 28.438 1.00 94.81 443 LEU A CA 1
ATOM 3626 C C . LEU A 1 443 ? -12.905 7.458 29.919 1.00 94.81 443 LEU A C 1
ATOM 3628 O O . LEU A 1 443 ? -12.498 8.569 30.240 1.00 94.81 443 LEU A O 1
ATOM 3632 N N . ILE A 1 444 ? -12.953 6.433 30.780 1.00 94.56 444 ILE A N 1
ATOM 3633 C CA . ILE A 1 444 ? -12.502 6.517 32.187 1.00 94.56 444 ILE A CA 1
ATOM 3634 C C . ILE A 1 444 ? -11.042 6.968 32.250 1.00 94.56 444 ILE A C 1
ATOM 3636 O O . ILE A 1 444 ? -10.742 7.994 32.845 1.00 94.56 444 ILE A O 1
ATOM 3640 N N . GLN A 1 445 ? -10.142 6.285 31.532 1.00 92.88 445 GLN A N 1
ATOM 3641 C CA . GLN A 1 445 ? -8.720 6.659 31.505 1.00 92.88 445 GLN A CA 1
ATOM 3642 C C . GLN A 1 445 ? -8.483 8.089 31.002 1.00 92.88 445 GLN A C 1
ATOM 3644 O O . GLN A 1 445 ? -7.467 8.714 31.315 1.00 92.88 445 GLN A O 1
ATOM 3649 N N . TYR A 1 446 ? -9.366 8.589 30.137 1.00 95.38 446 TYR A N 1
ATOM 3650 C CA . TYR A 1 446 ? -9.307 9.966 29.677 1.00 95.38 446 TYR A CA 1
ATOM 3651 C C . TYR A 1 446 ? -9.800 10.947 30.741 1.00 95.38 446 TYR A C 1
ATOM 3653 O O . TYR A 1 446 ? -9.200 12.011 30.878 1.00 95.38 446 TYR A O 1
ATOM 3661 N N . TRP A 1 447 ? -10.845 10.593 31.486 1.00 96.06 447 TRP A N 1
ATOM 3662 C CA . TRP A 1 447 ? -11.331 11.362 32.625 1.00 96.06 447 TRP A CA 1
ATOM 3663 C C . TRP A 1 447 ? -10.290 11.482 33.727 1.00 96.06 447 TRP A C 1
ATOM 3665 O O . TRP A 1 447 ? -9.980 12.617 34.075 1.00 96.06 447 TRP A O 1
ATOM 3675 N N . ASP A 1 448 ? -9.647 10.388 34.135 1.00 94.38 448 ASP A N 1
ATOM 3676 C CA . ASP A 1 448 ? -8.578 10.412 35.146 1.00 94.38 448 ASP A CA 1
ATOM 3677 C C . ASP A 1 448 ? -7.469 11.410 34.751 1.00 94.38 448 ASP A C 1
ATOM 3679 O O . ASP A 1 448 ? -7.097 12.317 35.494 1.00 94.38 448 ASP A O 1
ATOM 3683 N N . LYS A 1 449 ? -7.009 11.336 33.493 1.00 94.62 449 LYS A N 1
ATOM 3684 C CA . LYS A 1 449 ? -6.009 12.273 32.945 1.00 94.62 449 LYS A CA 1
ATOM 3685 C C . LYS A 1 449 ? -6.505 13.712 32.867 1.00 94.62 449 LYS A C 1
ATOM 3687 O O . LYS A 1 449 ? -5.699 14.642 32.869 1.00 94.62 449 LYS A O 1
ATOM 3692 N N . LEU A 1 450 ? -7.807 13.909 32.680 1.00 93.94 450 LEU A N 1
ATOM 3693 C CA . LEU A 1 450 ? -8.400 15.234 32.582 1.00 93.94 450 LEU A CA 1
ATOM 3694 C C . LEU A 1 450 ? -8.574 15.874 33.964 1.00 93.94 450 LEU A C 1
ATOM 3696 O O . LEU A 1 450 ? -8.476 17.095 34.056 1.00 93.94 450 LEU A O 1
ATOM 3700 N N . GLU A 1 451 ? -8.786 15.079 35.014 1.00 92.94 451 GLU A N 1
ATOM 3701 C CA . GLU A 1 451 ? -8.798 15.542 36.406 1.00 92.94 451 GLU A CA 1
ATOM 3702 C C . GLU A 1 451 ? -7.409 16.005 36.867 1.00 92.94 451 GLU A C 1
ATOM 3704 O O . GLU A 1 451 ? -7.292 17.031 37.539 1.00 92.94 451 GLU A O 1
ATOM 3709 N N . GLU A 1 452 ? -6.349 15.323 36.426 1.00 94.00 452 GLU A N 1
ATOM 3710 C CA . GLU A 1 452 ? -4.955 15.716 36.682 1.00 94.00 452 GLU A CA 1
ATOM 3711 C C . GLU A 1 452 ? -4.508 16.963 35.885 1.00 94.00 452 GLU A C 1
ATOM 3713 O O . GLU A 1 452 ? -3.523 17.627 36.227 1.00 94.00 452 GLU A O 1
ATOM 3718 N N . ASP A 1 453 ? -5.215 17.317 34.807 1.00 91.00 453 ASP A N 1
ATOM 3719 C CA . ASP A 1 453 ? -4.855 18.434 33.933 1.00 91.00 453 ASP A CA 1
ATOM 3720 C C . ASP A 1 453 ? -5.137 19.790 34.611 1.00 91.00 453 ASP A C 1
ATOM 3722 O O . ASP A 1 453 ? -6.273 20.229 34.809 1.00 91.00 453 ASP A O 1
ATOM 3726 N N . THR A 1 454 ? -4.064 20.525 34.909 1.00 91.00 454 THR A N 1
ATOM 3727 C CA . THR A 1 454 ? -4.125 21.817 35.610 1.00 91.00 454 THR A CA 1
ATOM 3728 C C . THR A 1 454 ? -4.667 22.976 34.765 1.00 91.00 454 THR A C 1
ATOM 3730 O O . THR A 1 454 ? -4.903 24.069 35.296 1.00 91.00 454 THR A O 1
ATOM 3733 N N . SER A 1 455 ? -4.894 22.778 33.462 1.00 89.50 455 SER A N 1
ATOM 3734 C CA . SER A 1 455 ? -5.378 23.825 32.564 1.00 89.50 455 SER A CA 1
ATOM 3735 C C . SER A 1 455 ? -6.793 24.287 32.916 1.00 89.50 455 SER A C 1
ATOM 3737 O O . SER A 1 455 ? -7.681 23.500 33.245 1.00 89.50 455 SER A O 1
ATOM 3739 N N . LYS A 1 456 ? -7.052 25.592 32.750 1.00 87.69 456 LYS A N 1
ATOM 3740 C CA . LYS A 1 456 ? -8.377 26.189 33.000 1.00 87.69 456 LYS A CA 1
ATOM 3741 C C . LYS A 1 456 ? -9.497 25.461 32.246 1.00 87.69 456 LYS A C 1
ATOM 3743 O O . LYS A 1 456 ? -10.556 25.231 32.807 1.00 87.69 456 LYS A O 1
ATOM 3748 N N . ALA A 1 457 ? -9.238 25.052 31.002 1.00 90.81 457 ALA A N 1
ATOM 3749 C CA . ALA A 1 457 ? -10.194 24.308 30.186 1.00 90.81 457 ALA A CA 1
ATOM 3750 C C . ALA A 1 457 ? -10.539 22.922 30.763 1.00 90.81 457 ALA A C 1
ATOM 3752 O O . ALA A 1 457 ? -11.701 22.536 30.705 1.00 90.81 457 ALA A O 1
ATOM 3753 N N . ALA A 1 458 ? -9.562 22.180 31.303 1.00 91.94 458 ALA A N 1
ATOM 3754 C CA . ALA A 1 458 ? -9.832 20.900 31.968 1.00 91.94 458 ALA A CA 1
ATOM 3755 C C . ALA A 1 458 ? -10.677 21.108 33.226 1.00 91.94 458 ALA A C 1
ATOM 3757 O O . ALA A 1 458 ? -11.757 20.537 33.329 1.00 91.94 458 ALA A O 1
ATOM 3758 N N . LYS A 1 459 ? -10.247 22.019 34.108 1.00 93.31 459 LYS A N 1
ATOM 3759 C CA . LYS A 1 459 ? -10.969 22.342 35.348 1.00 93.31 459 LYS A CA 1
ATOM 3760 C C . LYS A 1 459 ? -12.416 22.770 35.094 1.00 93.31 459 LYS A C 1
ATOM 3762 O O . LYS A 1 459 ? -13.308 22.361 35.824 1.00 93.31 459 LYS A O 1
ATOM 3767 N N . THR A 1 460 ? -12.671 23.568 34.053 1.00 93.31 460 THR A N 1
ATOM 3768 C CA . THR A 1 460 ? -14.041 23.950 33.673 1.00 93.31 460 THR A CA 1
ATOM 3769 C C . THR A 1 460 ? -14.884 22.747 33.244 1.00 93.31 460 THR A C 1
ATOM 3771 O O . THR A 1 460 ? -16.043 22.681 33.627 1.00 93.31 460 THR A O 1
ATOM 3774 N N . ILE A 1 461 ? -14.320 21.799 32.488 1.00 95.25 461 ILE A N 1
ATOM 3775 C CA . ILE A 1 461 ? -15.039 20.588 32.057 1.00 95.25 461 ILE A CA 1
ATOM 3776 C C . ILE A 1 461 ? -15.343 19.676 33.249 1.00 95.25 461 ILE A C 1
ATOM 3778 O O . ILE A 1 461 ? -16.485 19.273 33.422 1.00 95.25 461 ILE A O 1
ATOM 3782 N N . VAL A 1 462 ? -14.340 19.375 34.077 1.00 94.31 462 VAL A N 1
ATOM 3783 C CA . VAL A 1 462 ? -14.458 18.458 35.229 1.00 94.31 462 VAL A CA 1
ATOM 3784 C C . VAL A 1 462 ? -15.442 18.984 36.284 1.00 94.31 462 VAL A C 1
ATOM 3786 O O . VAL A 1 462 ? -16.073 18.214 37.004 1.00 94.31 462 VAL A O 1
ATOM 3789 N N . ASN A 1 463 ? -15.609 20.304 36.383 1.00 94.25 463 ASN A N 1
ATOM 3790 C CA . ASN A 1 463 ? -16.547 20.917 37.323 1.00 94.25 463 ASN A CA 1
ATOM 3791 C C . ASN A 1 463 ? -17.991 21.016 36.805 1.00 94.25 463 ASN A C 1
ATOM 3793 O O . ASN A 1 463 ? -18.868 21.384 37.584 1.00 94.25 463 ASN A O 1
ATOM 3797 N N . ASP A 1 464 ? -18.262 20.695 35.537 1.00 96.81 464 ASP A N 1
ATOM 3798 C CA . ASP A 1 464 ? -19.631 20.657 35.014 1.00 96.81 464 ASP A CA 1
ATOM 3799 C C . ASP A 1 464 ? -20.389 19.454 35.600 1.00 96.81 464 ASP A C 1
ATOM 3801 O O . ASP A 1 464 ? -19.914 18.315 35.555 1.00 96.81 464 ASP A O 1
ATOM 3805 N N . SER A 1 465 ? -21.582 19.694 36.152 1.00 96.75 465 SER A N 1
ATOM 3806 C CA . SER A 1 465 ? -22.378 18.663 36.829 1.00 96.75 465 SER A CA 1
ATOM 3807 C C . SER A 1 465 ? -22.749 17.496 35.909 1.00 96.75 465 SER A C 1
ATOM 3809 O O . SER A 1 465 ? -22.725 16.346 36.347 1.00 96.75 465 SER A O 1
ATOM 3811 N N . ARG A 1 466 ? -23.016 17.760 34.622 1.00 97.50 466 ARG A N 1
ATOM 3812 C CA . ARG A 1 466 ? -23.343 16.727 33.624 1.00 97.50 466 ARG A CA 1
ATOM 3813 C C . ARG A 1 466 ? -22.117 15.888 33.282 1.00 97.50 466 ARG A C 1
ATOM 3815 O O . ARG A 1 466 ? -22.241 14.684 33.066 1.00 97.50 466 ARG A O 1
ATOM 3822 N N . ILE A 1 467 ? -20.928 16.496 33.267 1.00 97.31 467 ILE A N 1
ATOM 3823 C CA . ILE A 1 467 ? -19.673 15.766 33.055 1.00 97.31 467 ILE A CA 1
ATOM 3824 C C . ILE A 1 467 ? -19.355 14.885 34.258 1.00 97.31 467 ILE A C 1
ATOM 3826 O O . ILE A 1 467 ? -19.077 13.706 34.056 1.00 97.31 467 ILE A O 1
ATOM 3830 N N . ARG A 1 468 ? -19.488 15.390 35.491 1.00 96.31 468 ARG A N 1
ATOM 3831 C CA . ARG A 1 468 ? -19.334 14.561 36.701 1.00 96.31 468 ARG A CA 1
ATOM 3832 C C . ARG A 1 468 ? -20.318 13.399 36.728 1.00 96.31 468 ARG A C 1
ATOM 3834 O O . ARG A 1 468 ? -19.932 12.273 37.020 1.00 96.31 468 ARG A O 1
ATOM 3841 N N . GLN A 1 469 ? -21.569 13.643 36.340 1.00 96.69 469 GLN A N 1
ATOM 3842 C CA . GLN A 1 469 ? -22.551 12.574 36.177 1.00 96.69 469 GLN A CA 1
ATOM 3843 C C . GLN A 1 469 ? -22.106 11.558 35.115 1.00 96.69 469 GLN A C 1
ATOM 3845 O O . GLN A 1 469 ? -22.218 10.356 35.334 1.00 96.69 469 GLN A O 1
ATOM 3850 N N . SER A 1 470 ? -21.568 12.015 33.980 1.00 96.88 470 SER A N 1
ATOM 3851 C CA . SER A 1 470 ? -21.044 11.119 32.942 1.00 96.88 470 SER A CA 1
ATOM 3852 C C . SER A 1 470 ? -19.846 10.293 33.428 1.00 96.88 470 SER A C 1
ATOM 3854 O O . SER A 1 470 ? -19.747 9.124 33.068 1.00 96.88 470 SER A O 1
ATOM 3856 N N . MET A 1 471 ? -18.973 10.865 34.267 1.00 96.81 471 MET A N 1
ATOM 3857 C CA . MET A 1 471 ? -17.837 10.177 34.890 1.00 96.81 471 MET A CA 1
ATOM 3858 C C . MET A 1 471 ? -18.317 9.082 35.842 1.00 96.81 471 MET A C 1
ATOM 3860 O O . MET A 1 471 ? -17.863 7.947 35.726 1.00 96.81 471 MET A O 1
ATOM 3864 N N . GLN A 1 472 ? -19.293 9.389 36.703 1.00 96.12 472 GLN A N 1
ATOM 3865 C CA . GLN A 1 472 ? -19.880 8.402 37.609 1.00 96.12 472 GLN A CA 1
ATOM 3866 C C . GLN A 1 472 ? -20.516 7.239 36.840 1.00 96.12 472 GLN A C 1
ATOM 3868 O O . GLN A 1 472 ? -20.186 6.086 37.092 1.00 96.12 472 GLN A O 1
ATOM 3873 N N . LEU A 1 473 ? -21.336 7.532 35.823 1.00 95.94 473 LEU A N 1
ATOM 3874 C CA . LEU A 1 473 ? -21.945 6.491 34.987 1.00 95.94 473 LEU A CA 1
ATOM 3875 C C . LEU A 1 473 ? -20.897 5.629 34.265 1.00 95.94 473 LEU A C 1
ATOM 3877 O O . LEU A 1 473 ? -21.129 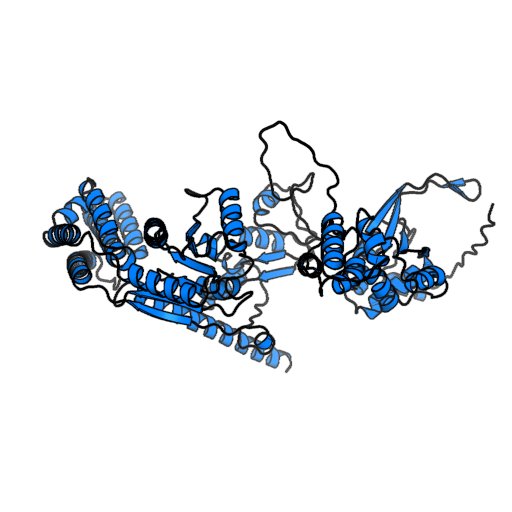4.446 34.041 1.00 95.94 473 LEU A O 1
ATOM 3881 N N . CYS A 1 474 ? -19.742 6.191 33.893 1.00 95.12 474 CYS A N 1
ATOM 3882 C CA . CYS A 1 474 ? -18.659 5.388 33.325 1.00 95.12 474 CYS A CA 1
ATOM 3883 C C . CYS A 1 474 ? -18.130 4.362 34.335 1.00 95.12 474 CYS A C 1
ATOM 3885 O O . CYS A 1 474 ? -17.872 3.226 33.950 1.00 95.12 474 CYS A O 1
ATOM 3887 N N . LEU A 1 475 ? -17.979 4.743 35.607 1.00 94.25 475 LEU A N 1
ATOM 3888 C CA . LEU A 1 475 ? -17.549 3.827 36.665 1.00 94.25 475 LEU A CA 1
ATOM 3889 C C . LEU A 1 475 ? -18.607 2.751 36.935 1.00 94.25 475 LEU A C 1
ATOM 3891 O O . LEU A 1 475 ? -18.256 1.575 37.015 1.00 94.25 475 LEU A O 1
ATOM 3895 N N . ASP A 1 476 ? -19.884 3.137 36.984 1.00 94.06 476 ASP A N 1
ATOM 3896 C CA . ASP A 1 476 ? -21.007 2.218 37.215 1.00 94.06 476 ASP A CA 1
ATOM 3897 C C . ASP A 1 476 ? -21.106 1.142 36.114 1.00 94.06 476 ASP A C 1
ATOM 3899 O O . ASP A 1 476 ? -21.436 -0.011 36.382 1.00 94.06 476 ASP A O 1
ATOM 3903 N N . PHE A 1 477 ? -20.774 1.503 34.870 1.00 93.12 477 PHE A N 1
ATOM 3904 C CA . PHE A 1 477 ? -20.858 0.625 33.697 1.00 93.12 477 PHE A CA 1
ATOM 3905 C C . PHE A 1 477 ? -19.493 0.178 33.157 1.00 93.12 477 PHE A C 1
ATOM 3907 O O . PHE A 1 477 ? -19.378 -0.188 31.986 1.00 93.12 477 PHE A O 1
ATOM 3914 N N . LYS A 1 478 ? -18.444 0.196 33.984 1.00 90.31 478 LYS A N 1
ATOM 3915 C CA . LYS A 1 478 ? -17.060 -0.095 33.569 1.00 90.31 478 LYS A CA 1
ATOM 3916 C C . LYS A 1 478 ? -16.875 -1.470 32.909 1.00 90.31 478 LYS A C 1
ATOM 3918 O O . LYS A 1 478 ? -16.063 -1.617 31.992 1.00 90.31 478 LYS A O 1
ATOM 3923 N N . GLU A 1 479 ? -17.648 -2.463 33.343 1.00 88.31 479 GLU A N 1
ATOM 3924 C CA . GLU A 1 479 ? -17.601 -3.830 32.806 1.00 88.31 479 GLU A CA 1
ATOM 3925 C C . GLU A 1 479 ? -18.232 -3.950 31.404 1.00 88.31 479 GLU A C 1
ATOM 3927 O O . GLU A 1 479 ? -17.974 -4.914 30.675 1.00 88.31 479 GLU A O 1
ATOM 3932 N N . ASN A 1 480 ? -19.016 -2.955 30.972 1.00 88.56 480 ASN A N 1
ATOM 3933 C CA . ASN A 1 480 ? -19.674 -2.976 29.671 1.00 88.56 480 ASN A CA 1
ATOM 3934 C C . ASN A 1 480 ? -18.688 -2.625 28.548 1.00 88.56 480 ASN A C 1
ATOM 3936 O O . ASN A 1 480 ? -18.237 -1.487 28.385 1.00 88.56 480 ASN A O 1
ATOM 3940 N N . LYS A 1 481 ? -18.392 -3.618 27.706 1.00 86.94 481 LYS A N 1
ATOM 3941 C CA . LYS A 1 481 ? -17.554 -3.452 26.510 1.00 86.94 481 LYS A CA 1
ATOM 3942 C C . LYS A 1 481 ? -18.322 -2.795 25.368 1.00 86.94 481 LYS A C 1
ATOM 3944 O O . LYS A 1 481 ? -19.546 -2.876 25.275 1.00 86.94 481 LYS A O 1
ATOM 3949 N N . HIS A 1 482 ? -17.587 -2.183 24.441 1.00 91.19 482 HIS A N 1
ATOM 3950 C CA . HIS A 1 482 ? -18.191 -1.608 23.244 1.00 91.19 482 HIS A CA 1
ATOM 3951 C C . HIS A 1 482 ? -18.863 -2.713 22.393 1.00 91.19 482 HIS A C 1
ATOM 3953 O O . HIS A 1 482 ? -18.239 -3.744 22.123 1.00 91.19 482 HIS A O 1
ATOM 3959 N N . PRO A 1 483 ? -20.099 -2.520 21.888 1.00 91.94 483 PRO A N 1
ATOM 3960 C CA . PRO A 1 483 ? -20.879 -3.574 21.218 1.00 91.94 483 PRO A CA 1
ATOM 3961 C C . PRO A 1 483 ? -20.225 -4.112 19.932 1.00 91.94 483 PRO A C 1
ATOM 3963 O O . PRO A 1 483 ? -20.457 -5.252 19.525 1.00 91.94 483 PRO A O 1
ATOM 3966 N N . LYS A 1 484 ? -19.351 -3.321 19.296 1.00 92.38 484 LYS A N 1
ATOM 3967 C CA . LYS A 1 484 ? -18.536 -3.791 18.164 1.00 92.38 484 LYS A CA 1
ATOM 3968 C C . LYS A 1 484 ? -17.593 -4.930 18.535 1.00 92.38 484 LYS A C 1
ATOM 3970 O O . LYS A 1 484 ? -17.321 -5.749 17.667 1.00 92.38 484 LYS A O 1
ATOM 3975 N N . MET A 1 485 ? -17.111 -5.000 19.775 1.00 92.06 485 MET A N 1
ATOM 3976 C CA . MET A 1 485 ? -16.221 -6.074 20.217 1.00 92.06 485 MET A CA 1
ATOM 3977 C C . MET A 1 485 ? -16.942 -7.423 20.173 1.00 92.06 485 MET A C 1
ATOM 3979 O O . MET A 1 485 ? -16.429 -8.387 19.608 1.00 92.06 485 MET A O 1
ATOM 3983 N N . HIS A 1 486 ? -18.186 -7.457 20.663 1.00 91.19 486 HIS A N 1
ATOM 3984 C CA . HIS A 1 486 ? -19.039 -8.639 20.573 1.00 91.19 486 HIS A CA 1
ATOM 3985 C C . HIS A 1 486 ? -19.281 -9.040 19.114 1.00 91.19 486 HIS A C 1
ATOM 3987 O O . HIS A 1 486 ? -19.089 -10.196 18.743 1.00 91.19 486 HIS A O 1
ATOM 3993 N N . LYS A 1 487 ? -19.645 -8.075 18.259 1.00 94.81 487 LYS A N 1
ATOM 3994 C CA . LYS A 1 487 ? -19.928 -8.362 16.848 1.00 94.81 487 LYS A CA 1
ATOM 3995 C C . LYS A 1 487 ? -18.684 -8.800 16.069 1.00 94.81 487 LYS A C 1
ATOM 3997 O O . LYS A 1 487 ? -18.775 -9.689 15.231 1.00 94.81 487 LYS A O 1
ATOM 4002 N N . LEU A 1 488 ? -17.520 -8.216 16.362 1.00 94.62 488 LEU A N 1
ATOM 4003 C CA . LEU A 1 488 ? -16.233 -8.637 15.806 1.00 94.62 488 LEU A CA 1
ATOM 4004 C C . LEU A 1 488 ? -15.947 -10.101 16.152 1.00 94.62 488 LEU A C 1
ATOM 4006 O O . LEU A 1 488 ? -15.606 -10.878 15.263 1.00 94.62 488 LEU A O 1
ATOM 4010 N N . LYS A 1 489 ? -16.093 -10.462 17.432 1.00 94.19 489 LYS A N 1
ATOM 4011 C CA . LYS A 1 489 ? -15.905 -11.831 17.915 1.00 94.19 489 LYS A CA 1
ATOM 4012 C C . LYS A 1 489 ? -16.830 -12.803 17.182 1.00 94.19 489 LYS A C 1
ATOM 4014 O O . LYS A 1 489 ? -16.343 -13.808 16.681 1.00 94.19 489 LYS A O 1
ATOM 4019 N N . GLU A 1 490 ? -18.121 -12.488 17.096 1.00 94.19 490 GLU A N 1
ATOM 4020 C CA . GLU A 1 490 ? -19.121 -13.294 16.381 1.00 94.19 490 GLU A CA 1
ATOM 4021 C C . GLU A 1 490 ? -18.681 -13.570 14.933 1.00 94.19 490 GLU A C 1
ATOM 4023 O O . GLU A 1 490 ? -18.521 -14.720 14.542 1.00 94.19 490 GLU A O 1
ATOM 4028 N N . ILE A 1 491 ? -18.346 -12.519 14.177 1.00 93.81 491 ILE A N 1
ATOM 4029 C CA . ILE A 1 491 ? -17.920 -12.634 12.773 1.00 93.81 491 ILE A CA 1
ATOM 4030 C C . ILE A 1 491 ? -16.658 -13.500 12.619 1.00 93.81 491 ILE A C 1
ATOM 4032 O O . ILE A 1 491 ? -16.554 -14.284 11.675 1.00 93.81 491 ILE A O 1
ATOM 4036 N N . ILE A 1 492 ? -15.678 -13.339 13.513 1.00 93.94 492 ILE A N 1
ATOM 4037 C CA . ILE A 1 492 ? -14.415 -14.088 13.462 1.00 93.94 492 ILE A CA 1
ATOM 4038 C C . ILE A 1 492 ? -14.641 -15.566 13.779 1.00 93.94 492 ILE A C 1
ATOM 4040 O O . ILE A 1 492 ? -14.097 -16.427 13.086 1.00 93.94 492 ILE A O 1
ATOM 4044 N N . LEU A 1 493 ? -15.420 -15.864 14.820 1.00 93.50 493 LEU A N 1
ATOM 4045 C CA . LEU A 1 493 ? -15.690 -17.237 15.233 1.00 93.50 493 LEU A CA 1
ATOM 4046 C C . LEU A 1 493 ? -16.526 -17.974 14.185 1.00 93.50 493 LEU A C 1
ATOM 4048 O O . LEU A 1 493 ? -16.164 -19.093 13.834 1.00 93.50 493 LEU A O 1
ATOM 4052 N N . ASP A 1 494 ? -17.553 -17.339 13.622 1.00 92.88 494 ASP A N 1
ATOM 4053 C CA . ASP A 1 494 ? -18.374 -17.924 12.556 1.00 92.88 494 ASP A CA 1
ATOM 4054 C C . ASP A 1 494 ? -17.537 -18.295 11.323 1.00 92.88 494 ASP A C 1
ATOM 4056 O O . ASP A 1 494 ? -17.735 -19.345 10.708 1.00 92.88 494 ASP A O 1
ATOM 4060 N N . GLU A 1 495 ? -16.581 -17.440 10.948 1.00 90.81 495 GLU A N 1
ATOM 4061 C CA . GLU A 1 495 ? -15.679 -17.694 9.823 1.00 90.81 495 GLU A CA 1
ATOM 4062 C C . GLU A 1 495 ? -14.731 -18.870 10.109 1.00 90.81 495 GLU A C 1
ATOM 4064 O O . GLU A 1 495 ? -14.551 -19.746 9.261 1.00 90.81 495 GLU A O 1
ATOM 4069 N N . LEU A 1 496 ? -14.159 -18.932 11.315 1.00 91.44 496 LEU A N 1
ATOM 4070 C CA . LEU A 1 496 ? -13.246 -20.009 11.715 1.00 91.44 496 LEU A CA 1
ATOM 4071 C C . LEU A 1 496 ? -13.962 -21.342 11.962 1.00 91.44 496 LEU A C 1
ATOM 4073 O O . LEU A 1 496 ? -13.376 -22.398 11.738 1.00 91.44 496 LEU A O 1
ATOM 4077 N N . GLN A 1 497 ? -15.232 -21.316 12.367 1.00 91.44 497 GLN A N 1
ATOM 4078 C CA . GLN A 1 497 ? -16.068 -22.513 12.460 1.00 91.44 497 GLN A CA 1
ATOM 4079 C C . GLN A 1 497 ? -16.383 -23.090 11.077 1.00 91.44 497 GLN A C 1
ATOM 4081 O O . GLN A 1 497 ? -16.331 -24.304 10.893 1.00 91.44 497 GLN A O 1
ATOM 4086 N N . LYS A 1 498 ? -16.659 -22.234 10.083 1.00 89.25 498 LYS A N 1
ATOM 4087 C CA . LYS A 1 498 ? -16.854 -22.664 8.687 1.00 89.25 498 LYS A CA 1
ATOM 4088 C C . LYS A 1 498 ? -15.570 -23.209 8.074 1.00 89.25 498 LYS A C 1
ATOM 4090 O O . LYS A 1 498 ? -15.607 -24.169 7.307 1.00 89.25 498 LYS A O 1
ATOM 4095 N N . ASN A 1 499 ? -14.437 -22.588 8.388 1.00 86.56 499 ASN A N 1
ATOM 4096 C CA . ASN A 1 499 ? -13.133 -23.007 7.907 1.00 86.56 499 ASN A CA 1
ATOM 4097 C C . ASN A 1 499 ? -12.037 -22.651 8.919 1.00 86.56 499 ASN A C 1
ATOM 4099 O O . ASN A 1 499 ? -11.559 -21.520 8.968 1.00 86.56 499 ASN A O 1
ATOM 4103 N N . ASN A 1 500 ? -11.548 -23.651 9.654 1.00 85.69 500 ASN A N 1
ATOM 4104 C CA . ASN A 1 500 ? -10.502 -23.458 10.668 1.00 85.69 500 ASN A CA 1
ATOM 4105 C C . ASN A 1 500 ? -9.161 -22.963 10.077 1.00 85.69 500 ASN A C 1
ATOM 4107 O O . ASN A 1 500 ? -8.313 -22.415 10.778 1.00 85.69 500 ASN A O 1
ATOM 4111 N N . ASN A 1 501 ? -8.969 -23.116 8.762 1.00 85.75 501 ASN A N 1
ATOM 4112 C CA . ASN A 1 501 ? -7.801 -22.600 8.049 1.00 85.75 501 ASN A CA 1
ATOM 4113 C C . ASN A 1 501 ? -8.013 -21.183 7.486 1.00 85.75 501 ASN A C 1
ATOM 4115 O O . ASN A 1 501 ? -7.153 -20.699 6.745 1.00 85.75 501 ASN A O 1
ATOM 4119 N N . SER A 1 502 ? -9.145 -20.528 7.777 1.00 85.94 502 SER A N 1
ATOM 4120 C CA . SER A 1 502 ? -9.413 -19.168 7.308 1.00 85.94 502 SER A CA 1
ATOM 4121 C C . SER A 1 502 ? -8.420 -18.180 7.913 1.00 85.94 502 SER A C 1
ATOM 4123 O O . SER A 1 502 ? -8.168 -18.146 9.116 1.00 85.94 502 SER A O 1
ATOM 4125 N N . LYS A 1 503 ? -7.860 -17.344 7.042 1.00 87.44 503 LYS A N 1
ATOM 4126 C CA . LYS A 1 503 ? -6.960 -16.251 7.395 1.00 87.44 503 LYS A CA 1
ATOM 4127 C C . LYS A 1 503 ? -7.742 -14.952 7.471 1.00 87.44 503 LYS A C 1
ATOM 4129 O O . LYS A 1 503 ? -8.377 -14.548 6.499 1.00 87.44 503 LYS A O 1
ATOM 4134 N N . ILE A 1 504 ? -7.678 -14.287 8.615 1.00 88.31 504 ILE A N 1
ATOM 4135 C CA . ILE A 1 504 ? -8.471 -13.100 8.926 1.00 88.31 504 ILE A CA 1
ATOM 4136 C C . ILE A 1 504 ? -7.542 -11.916 9.180 1.00 88.31 504 ILE A C 1
ATOM 4138 O O . ILE A 1 504 ? -6.477 -12.071 9.784 1.00 88.31 504 ILE A O 1
ATOM 4142 N N . ILE A 1 505 ? -7.934 -10.732 8.716 1.00 87.00 505 ILE A N 1
ATOM 4143 C CA . ILE A 1 505 ? -7.263 -9.469 9.035 1.00 87.00 505 ILE A CA 1
ATOM 4144 C C . ILE A 1 505 ? -8.268 -8.517 9.680 1.00 87.00 505 ILE A C 1
ATOM 4146 O O . ILE A 1 505 ? -9.334 -8.268 9.123 1.00 87.00 505 ILE A O 1
ATOM 4150 N N . VAL A 1 506 ? -7.909 -7.951 10.830 1.00 87.94 506 VAL A N 1
ATOM 4151 C CA . VAL A 1 506 ? -8.689 -6.944 11.551 1.00 87.94 506 VAL A CA 1
ATOM 4152 C C . VAL A 1 506 ? -7.950 -5.611 11.520 1.00 87.94 506 VAL A C 1
ATOM 4154 O O . VAL A 1 506 ? -6.823 -5.489 12.005 1.00 87.94 506 VAL A O 1
ATOM 4157 N N . PHE A 1 507 ? -8.602 -4.598 10.961 1.00 85.00 507 PHE A N 1
ATOM 4158 C CA . PHE A 1 507 ? -8.085 -3.239 10.875 1.00 85.00 507 PHE A CA 1
ATOM 4159 C C . PHE A 1 507 ? -8.726 -2.346 11.941 1.00 85.00 507 PHE A C 1
ATOM 4161 O O . PHE A 1 507 ? -9.951 -2.208 11.983 1.00 85.00 507 PHE A O 1
ATOM 4168 N N . ALA A 1 508 ? -7.893 -1.689 12.749 1.00 85.12 508 ALA A N 1
ATOM 4169 C CA . ALA A 1 508 ? -8.298 -0.685 13.736 1.00 85.12 508 ALA A CA 1
ATOM 4170 C C . ALA A 1 508 ? -7.358 0.533 13.682 1.00 85.12 508 ALA A C 1
ATOM 4172 O O . ALA A 1 508 ? -6.181 0.402 13.330 1.00 85.12 508 ALA A O 1
ATOM 4173 N N . ASN A 1 509 ? -7.856 1.737 13.992 1.00 79.94 509 ASN A N 1
ATOM 4174 C CA . ASN A 1 509 ? -7.048 2.955 13.874 1.00 79.94 509 ASN A CA 1
ATOM 4175 C C . ASN A 1 509 ? -6.232 3.246 15.136 1.00 79.94 509 ASN A C 1
ATOM 4177 O O . ASN A 1 509 ? -5.140 3.813 15.024 1.00 79.94 509 ASN A O 1
ATOM 4181 N N . TYR A 1 510 ? -6.745 2.883 16.313 1.00 79.56 510 TYR A N 1
ATOM 4182 C CA . TYR A 1 510 ? -6.117 3.194 17.597 1.00 79.56 510 TYR A CA 1
ATOM 4183 C C . TYR A 1 510 ? -5.416 1.975 18.202 1.00 79.56 510 TYR A C 1
ATOM 4185 O O . TYR A 1 510 ? -5.887 0.843 18.113 1.00 79.56 510 TYR A O 1
ATOM 4193 N N . ARG A 1 511 ? -4.271 2.221 18.850 1.00 80.44 511 ARG A N 1
ATOM 4194 C CA . ARG A 1 511 ? -3.463 1.177 19.499 1.00 80.44 511 ARG A CA 1
ATOM 4195 C C . ARG A 1 511 ? -4.207 0.510 20.654 1.00 80.44 511 ARG A C 1
ATOM 4197 O O . ARG A 1 511 ? -4.228 -0.708 20.718 1.00 80.44 511 ARG A O 1
ATOM 4204 N N . ASN A 1 512 ? -4.878 1.303 21.488 1.00 81.38 512 ASN A N 1
ATOM 4205 C CA . ASN A 1 512 ? -5.667 0.782 22.603 1.00 81.38 512 ASN A CA 1
ATOM 4206 C C . ASN A 1 512 ? -6.754 -0.186 22.111 1.00 81.38 512 ASN A C 1
ATOM 4208 O O . ASN A 1 512 ? -6.907 -1.258 22.682 1.00 81.38 512 ASN A O 1
ATOM 4212 N N . THR A 1 513 ? -7.436 0.145 21.006 1.00 87.19 513 THR A N 1
ATOM 4213 C CA . THR A 1 513 ? -8.408 -0.755 20.367 1.00 87.19 513 THR A CA 1
ATOM 4214 C C . THR A 1 513 ? -7.753 -2.061 19.907 1.00 87.19 513 THR A C 1
ATOM 4216 O O . THR A 1 513 ? -8.319 -3.130 20.088 1.00 87.19 513 THR A O 1
ATOM 4219 N N . ILE A 1 514 ? -6.549 -2.006 19.325 1.00 89.31 514 ILE A N 1
ATOM 4220 C CA . ILE A 1 514 ? -5.810 -3.206 18.889 1.00 89.31 514 ILE A CA 1
ATOM 4221 C C . ILE A 1 514 ? -5.482 -4.116 20.070 1.00 89.31 514 ILE A C 1
ATOM 4223 O O . ILE A 1 514 ? -5.677 -5.328 19.974 1.00 89.31 514 ILE A O 1
ATOM 4227 N N . ASP A 1 515 ? -4.988 -3.538 21.162 1.00 88.50 515 ASP A N 1
ATOM 4228 C CA . ASP A 1 515 ? -4.624 -4.288 22.362 1.00 88.50 515 ASP A CA 1
ATOM 4229 C C . ASP A 1 515 ? -5.869 -4.908 23.018 1.00 88.50 515 ASP A C 1
ATOM 4231 O O . ASP A 1 515 ? -5.829 -6.053 23.471 1.00 88.50 515 ASP A O 1
ATOM 4235 N N . GLU A 1 516 ? -7.000 -4.198 23.014 1.00 88.56 516 GLU A N 1
ATOM 4236 C CA . GLU A 1 516 ? -8.282 -4.715 23.499 1.00 88.56 516 GLU A CA 1
ATOM 4237 C C . GLU A 1 516 ? -8.800 -5.868 22.629 1.00 88.56 516 GLU A C 1
ATOM 4239 O O . GLU A 1 516 ? -9.110 -6.934 23.158 1.00 88.56 516 GLU A O 1
ATOM 4244 N N . ILE A 1 517 ? -8.797 -5.708 21.298 1.00 92.38 517 ILE A N 1
ATOM 4245 C CA . ILE A 1 517 ? -9.174 -6.772 20.355 1.00 92.38 517 ILE A CA 1
ATOM 4246 C C . ILE A 1 517 ? -8.283 -8.004 20.558 1.00 92.38 517 ILE A C 1
ATOM 4248 O O . ILE A 1 517 ? -8.773 -9.130 20.584 1.00 92.38 517 ILE A O 1
ATOM 4252 N N . TYR A 1 518 ? -6.972 -7.817 20.711 1.00 93.81 518 TYR A N 1
ATOM 4253 C CA . TYR A 1 518 ? -6.048 -8.927 20.937 1.00 93.81 518 TYR A CA 1
ATOM 4254 C C . TYR A 1 518 ? -6.346 -9.666 22.244 1.00 93.81 518 TYR A C 1
ATOM 4256 O O . TYR A 1 518 ? -6.397 -10.897 22.256 1.00 93.81 518 TYR A O 1
ATOM 4264 N N . ASN A 1 519 ? -6.545 -8.928 23.339 1.00 91.38 519 ASN A N 1
ATOM 4265 C CA . ASN A 1 519 ? -6.833 -9.522 24.641 1.00 91.38 519 ASN A CA 1
ATOM 4266 C C . ASN A 1 519 ? -8.175 -10.249 24.664 1.00 91.38 519 ASN A C 1
ATOM 4268 O O . ASN A 1 519 ? -8.259 -11.302 25.289 1.00 91.38 519 ASN A O 1
ATOM 4272 N N . GLU A 1 520 ? -9.177 -9.730 23.954 1.00 90.56 520 GLU A N 1
ATOM 4273 C CA . GLU A 1 520 ? -10.459 -10.405 23.788 1.00 90.56 520 GLU A CA 1
ATOM 4274 C C . GLU A 1 520 ? -10.297 -11.717 23.014 1.00 90.56 520 GLU A C 1
ATOM 4276 O O . GLU A 1 520 ? -10.832 -12.746 23.411 1.00 90.56 520 GLU A O 1
ATOM 4281 N N . LEU A 1 521 ? -9.534 -11.704 21.917 1.00 92.56 521 LEU A N 1
ATOM 4282 C CA . LEU A 1 521 ? -9.448 -12.836 20.997 1.00 92.56 521 LEU A CA 1
ATOM 4283 C C . LEU A 1 521 ? -8.489 -13.952 21.440 1.00 92.56 521 LEU A C 1
ATOM 4285 O O . LEU A 1 521 ? -8.681 -15.094 21.028 1.00 92.56 521 LEU A O 1
ATOM 4289 N N . LYS A 1 522 ? -7.470 -13.674 22.267 1.00 91.19 522 LYS A N 1
ATOM 4290 C CA . LYS A 1 522 ? -6.432 -14.669 22.625 1.00 91.19 522 LYS A CA 1
ATOM 4291 C C . LYS A 1 522 ? -6.943 -15.869 23.436 1.00 91.19 522 LYS A C 1
ATOM 4293 O O . LYS A 1 522 ? -6.210 -16.840 23.581 1.00 91.19 522 LYS A O 1
ATOM 4298 N N . GLY A 1 523 ? -8.141 -15.773 24.016 1.00 84.00 523 GLY A N 1
ATOM 4299 C CA . GLY A 1 523 ? -8.722 -16.800 24.887 1.00 84.00 523 GLY A CA 1
ATOM 4300 C C . GLY A 1 523 ? -9.488 -17.909 24.161 1.00 84.00 523 GLY A C 1
ATOM 4301 O O . GLY A 1 523 ? -9.926 -18.850 24.813 1.00 84.00 523 GLY A O 1
ATOM 4302 N N . TYR A 1 524 ? -9.672 -17.815 22.840 1.00 88.62 524 TYR A N 1
ATOM 4303 C CA . TYR A 1 524 ? -10.449 -18.791 22.072 1.00 88.62 524 TYR A CA 1
ATOM 4304 C C . TYR A 1 524 ? -9.539 -19.799 21.368 1.00 88.62 524 TYR A C 1
ATOM 4306 O O . TYR A 1 524 ? -8.620 -19.413 20.654 1.00 88.62 524 TYR A O 1
ATOM 4314 N N . GLU A 1 525 ? -9.844 -21.091 21.504 1.00 86.62 525 GLU A N 1
ATOM 4315 C CA . GLU A 1 525 ? -9.014 -22.197 20.997 1.00 86.62 525 GLU A CA 1
ATOM 4316 C C . GLU A 1 525 ? -8.739 -22.119 19.483 1.00 86.62 525 GLU A C 1
ATOM 4318 O O . GLU A 1 525 ? -7.620 -22.362 19.028 1.00 86.62 525 GLU A O 1
ATOM 4323 N N . LEU A 1 526 ? -9.747 -21.721 18.699 1.00 89.19 526 LEU A N 1
ATOM 4324 C CA . LEU A 1 526 ? -9.638 -21.592 17.242 1.00 89.19 526 LEU A CA 1
ATOM 4325 C C . LEU A 1 526 ? -8.929 -20.304 16.799 1.00 89.19 526 LEU A C 1
ATOM 4327 O O . LEU A 1 526 ? -8.613 -20.156 15.620 1.00 89.19 526 LEU A O 1
ATOM 4331 N N . VAL A 1 527 ? -8.675 -19.355 17.704 1.00 93.38 527 VAL A N 1
ATOM 4332 C CA . VAL A 1 527 ? -8.162 -18.026 17.362 1.00 93.38 527 VAL A CA 1
ATOM 4333 C C . VAL A 1 527 ? -6.709 -17.899 17.805 1.00 93.38 527 VAL A C 1
ATOM 4335 O O . VAL A 1 527 ? -6.380 -17.943 18.984 1.00 93.38 527 VAL A O 1
ATOM 4338 N N . LYS A 1 528 ? -5.816 -17.678 16.841 1.00 93.81 528 LYS A N 1
ATOM 4339 C CA . LYS A 1 528 ? -4.387 -17.426 17.059 1.00 93.81 528 LYS A CA 1
ATOM 4340 C C . LYS A 1 528 ? -4.078 -16.001 16.599 1.00 93.81 528 LYS A C 1
ATOM 4342 O O . LYS A 1 528 ? -3.669 -15.813 15.446 1.00 93.81 528 LYS A O 1
ATOM 4347 N N . PRO A 1 529 ? -4.324 -14.988 17.453 1.00 94.31 529 PRO A N 1
ATOM 4348 C CA . PRO A 1 529 ? -4.196 -13.596 17.065 1.00 94.31 529 PRO A CA 1
ATOM 4349 C C . PRO A 1 529 ? -2.739 -13.127 17.095 1.00 94.31 529 PRO A C 1
ATOM 4351 O O . PRO A 1 529 ? -1.937 -13.574 17.915 1.00 94.31 529 PRO A O 1
ATOM 4354 N N . ILE A 1 530 ? -2.401 -12.170 16.233 1.00 92.38 530 ILE A N 1
ATOM 4355 C CA . ILE A 1 530 ? -1.104 -11.491 16.237 1.00 92.38 530 ILE A CA 1
ATOM 4356 C C . ILE A 1 530 ? -1.233 -10.005 15.914 1.00 92.38 530 ILE A C 1
ATOM 4358 O O . ILE A 1 530 ? -1.953 -9.614 14.999 1.00 92.38 530 ILE A O 1
ATOM 4362 N N . ILE A 1 531 ? -0.499 -9.168 16.649 1.00 90.88 531 ILE A N 1
ATOM 4363 C CA . ILE A 1 531 ? -0.503 -7.710 16.468 1.00 90.88 531 ILE A CA 1
ATOM 4364 C C . ILE A 1 531 ? 0.566 -7.268 15.456 1.00 90.88 531 ILE A C 1
ATOM 4366 O O . ILE A 1 531 ? 1.725 -7.678 15.559 1.00 90.88 531 ILE A O 1
ATOM 4370 N N . ILE A 1 532 ? 0.216 -6.341 14.558 1.00 83.31 532 ILE A N 1
ATOM 4371 C CA . ILE A 1 532 ? 1.146 -5.561 13.730 1.00 83.31 532 ILE A CA 1
ATOM 4372 C C . ILE A 1 532 ? 0.892 -4.049 13.875 1.00 83.31 532 ILE A C 1
ATOM 4374 O O . ILE A 1 532 ? -0.157 -3.512 13.517 1.00 83.31 532 ILE A O 1
ATOM 4378 N N . ILE A 1 533 ? 1.905 -3.334 14.374 1.00 78.62 533 ILE A N 1
ATOM 4379 C CA . ILE A 1 533 ? 1.906 -1.876 14.583 1.00 78.62 533 ILE A CA 1
ATOM 4380 C C . ILE A 1 533 ? 3.200 -1.235 14.058 1.00 78.62 533 ILE A C 1
ATOM 4382 O O . ILE A 1 533 ? 4.148 -1.929 13.693 1.00 78.62 533 ILE A O 1
ATOM 4386 N N . GLY A 1 534 ? 3.232 0.099 13.979 1.00 66.88 534 GLY A N 1
ATOM 4387 C CA . GLY A 1 534 ? 4.285 0.864 13.298 1.00 66.88 534 GLY A CA 1
ATOM 4388 C C . GLY A 1 534 ? 5.613 0.978 14.021 1.00 66.88 534 GLY A C 1
ATOM 4389 O O . GLY A 1 534 ? 5.684 0.836 15.234 1.00 66.88 534 GLY A O 1
ATOM 4390 N N . GLN A 1 535 ? 6.652 1.318 13.252 1.00 56.97 535 GLN A N 1
ATOM 4391 C CA . GLN A 1 535 ? 8.040 1.388 13.723 1.00 56.97 535 GLN A CA 1
ATOM 4392 C C . GLN A 1 535 ? 8.313 2.511 14.729 1.00 56.97 535 GLN A C 1
ATOM 4394 O O . GLN A 1 535 ? 9.244 2.391 15.513 1.00 56.97 535 GLN A O 1
ATOM 4399 N N . LYS A 1 536 ? 7.541 3.609 14.708 1.00 48.41 536 LYS A N 1
ATOM 4400 C CA . LYS A 1 536 ? 7.855 4.792 15.528 1.00 48.41 536 LYS A CA 1
ATOM 4401 C C . LYS A 1 536 ? 7.782 4.530 17.038 1.00 48.41 536 LYS A C 1
ATOM 4403 O O . LYS A 1 536 ? 8.504 5.199 17.759 1.00 48.41 536 LYS A O 1
ATOM 4408 N N . GLU A 1 537 ? 6.972 3.567 17.490 1.00 49.88 537 GLU A N 1
ATOM 4409 C CA . GLU A 1 537 ? 6.793 3.231 18.919 1.00 49.88 537 GLU A CA 1
ATOM 4410 C C . GLU A 1 537 ? 6.383 1.754 19.141 1.00 49.88 537 GLU A C 1
ATOM 4412 O O . GLU A 1 537 ? 5.700 1.420 20.112 1.00 49.88 537 GLU A O 1
ATOM 4417 N N . GLY A 1 538 ? 6.705 0.860 18.203 1.00 62.53 538 GLY A N 1
ATOM 4418 C CA . GLY A 1 538 ? 6.180 -0.508 18.185 1.00 62.53 538 GLY A CA 1
ATOM 4419 C C . GLY A 1 538 ? 7.219 -1.539 17.772 1.00 62.53 538 GLY A C 1
ATOM 4420 O O . GLY A 1 538 ? 8.186 -1.772 18.484 1.00 62.53 538 GLY A O 1
ATOM 4421 N N . LEU A 1 539 ? 6.993 -2.177 16.625 1.00 66.19 539 LEU A N 1
ATOM 4422 C CA . LEU A 1 539 ? 7.810 -3.289 16.144 1.00 66.19 539 LEU A CA 1
ATOM 4423 C C . LEU A 1 539 ? 8.933 -2.803 15.229 1.00 66.19 539 LEU A C 1
ATOM 4425 O O . LEU A 1 539 ? 8.721 -1.950 14.361 1.00 66.19 539 LEU A O 1
ATOM 4429 N N . SER A 1 540 ? 10.108 -3.411 15.360 1.00 74.31 540 SER A N 1
ATOM 4430 C CA . SER A 1 540 ? 11.170 -3.280 14.366 1.00 74.31 540 SER A CA 1
ATOM 4431 C C . SER A 1 540 ? 10.720 -3.848 13.012 1.00 74.31 540 SER A C 1
ATOM 4433 O O . SER A 1 540 ? 9.847 -4.713 12.930 1.00 74.31 540 SER A O 1
ATOM 4435 N N . GLN A 1 541 ? 11.345 -3.403 11.916 1.00 68.00 541 GLN A N 1
ATOM 4436 C CA . GLN A 1 541 ? 11.036 -3.930 10.577 1.00 68.00 541 GLN A CA 1
ATOM 4437 C C . GLN A 1 541 ? 11.224 -5.453 10.493 1.00 68.00 541 GLN A C 1
ATOM 4439 O O . GLN A 1 541 ? 10.456 -6.139 9.823 1.00 68.00 541 GLN A O 1
ATOM 4444 N N . LYS A 1 542 ? 12.233 -5.984 11.196 1.00 73.50 542 LYS A N 1
ATOM 4445 C CA . LYS A 1 542 ? 12.518 -7.419 11.243 1.00 73.50 542 LYS A CA 1
ATOM 4446 C C . LYS A 1 542 ? 11.375 -8.187 11.908 1.00 73.50 542 LYS A C 1
ATOM 4448 O O . LYS A 1 542 ? 10.904 -9.163 11.336 1.00 73.50 542 LYS A O 1
ATOM 4453 N N . GLU A 1 543 ? 10.900 -7.711 13.058 1.00 78.50 543 GLU A N 1
ATOM 4454 C CA . GLU A 1 543 ? 9.770 -8.323 13.764 1.00 78.50 543 GLU A CA 1
ATOM 4455 C C . GLU A 1 543 ? 8.484 -8.231 12.943 1.00 78.50 543 GLU A C 1
ATOM 4457 O O . GLU A 1 543 ? 7.741 -9.201 12.872 1.00 78.50 543 GLU A O 1
ATOM 4462 N N . GLN A 1 544 ? 8.227 -7.108 12.263 1.00 76.38 544 GLN A N 1
ATOM 4463 C CA . GLN A 1 544 ? 7.072 -6.994 11.364 1.00 76.38 544 GLN A CA 1
ATOM 4464 C C . GLN A 1 544 ? 7.100 -8.075 10.276 1.00 76.38 544 GLN A C 1
ATOM 4466 O O . GLN A 1 544 ? 6.095 -8.745 10.054 1.00 76.38 544 GLN A O 1
ATOM 4471 N N . ILE A 1 545 ? 8.252 -8.277 9.627 1.00 78.25 545 ILE A N 1
ATOM 4472 C CA . ILE A 1 545 ? 8.420 -9.307 8.592 1.00 78.25 545 ILE A CA 1
ATOM 4473 C C . ILE A 1 545 ? 8.225 -10.710 9.174 1.00 78.25 545 ILE A C 1
ATOM 4475 O O . ILE A 1 545 ? 7.588 -11.547 8.541 1.00 78.25 545 ILE A O 1
ATOM 4479 N N . GLU A 1 546 ? 8.765 -10.977 10.361 1.00 82.62 546 GLU A N 1
ATOM 4480 C CA . GLU A 1 546 ? 8.632 -12.271 11.033 1.00 82.62 546 GLU A CA 1
ATOM 4481 C C . GLU A 1 546 ? 7.172 -12.586 11.370 1.00 82.62 546 GLU A C 1
ATOM 4483 O O . GLU A 1 546 ? 6.679 -13.647 11.003 1.00 82.62 546 GLU A O 1
ATOM 4488 N N . ARG A 1 547 ? 6.440 -11.631 11.953 1.00 86.94 547 ARG A N 1
ATOM 4489 C CA . ARG A 1 547 ? 5.012 -11.794 12.264 1.00 86.94 547 ARG A CA 1
ATOM 4490 C C . ARG A 1 547 ? 4.162 -12.020 11.014 1.00 86.94 547 ARG A C 1
ATOM 4492 O O . ARG A 1 547 ? 3.251 -12.843 11.045 1.00 86.94 547 ARG A O 1
ATOM 4499 N N . ILE A 1 548 ? 4.476 -11.328 9.913 1.00 81.50 548 ILE A N 1
ATOM 4500 C CA . ILE A 1 548 ? 3.814 -11.564 8.622 1.00 81.50 548 ILE A CA 1
ATOM 4501 C C . ILE A 1 548 ? 4.094 -12.978 8.140 1.00 81.50 548 ILE A C 1
ATOM 4503 O O . ILE A 1 548 ? 3.148 -13.684 7.823 1.00 81.50 548 ILE A O 1
ATOM 4507 N N . LYS A 1 549 ? 5.353 -13.422 8.129 1.00 82.31 549 LYS A N 1
ATOM 4508 C CA . LYS A 1 549 ? 5.693 -14.786 7.704 1.00 82.31 549 LYS A CA 1
ATOM 4509 C C . LYS A 1 549 ? 4.971 -15.839 8.534 1.00 82.31 549 LYS A C 1
ATOM 4511 O O . LYS A 1 549 ? 4.369 -16.735 7.958 1.00 82.31 549 LYS A O 1
ATOM 4516 N N . SER A 1 550 ? 4.938 -15.688 9.856 1.00 86.75 550 SER A N 1
ATOM 4517 C CA . SER A 1 550 ? 4.217 -16.613 10.734 1.00 86.75 550 SER A CA 1
ATOM 4518 C C . SER A 1 550 ? 2.716 -16.661 10.422 1.00 86.75 550 SER A C 1
ATOM 4520 O O . SER A 1 550 ? 2.098 -17.721 10.488 1.00 86.75 550 SER A O 1
ATOM 4522 N N . TYR A 1 551 ? 2.115 -15.535 10.032 1.00 86.94 551 TYR A N 1
ATOM 4523 C CA . TYR A 1 551 ? 0.738 -15.502 9.536 1.00 86.94 551 TYR A CA 1
ATOM 4524 C C . TYR A 1 551 ? 0.588 -16.156 8.148 1.00 86.94 551 TYR A C 1
ATOM 4526 O O . TYR A 1 551 ? -0.332 -16.940 7.908 1.00 86.94 551 TYR A O 1
ATOM 4534 N N . GLU A 1 552 ? 1.507 -15.887 7.218 1.00 81.69 552 GLU A N 1
ATOM 4535 C CA . GLU A 1 552 ? 1.525 -16.505 5.885 1.00 81.69 552 GLU A CA 1
ATOM 4536 C C . GLU A 1 552 ? 1.679 -18.034 5.961 1.00 81.69 552 GLU A C 1
ATOM 4538 O O . GLU A 1 552 ? 1.048 -18.758 5.188 1.00 81.69 552 GLU A O 1
ATOM 4543 N N . GLU A 1 553 ? 2.447 -18.531 6.927 1.00 84.31 553 GLU A N 1
ATOM 4544 C CA . GLU A 1 553 ? 2.674 -19.954 7.202 1.00 84.31 553 GLU A CA 1
ATOM 4545 C C . GLU A 1 553 ? 1.520 -20.616 7.978 1.00 84.31 553 GLU A C 1
ATOM 4547 O O . GLU A 1 553 ? 1.478 -21.840 8.080 1.00 84.31 553 GLU A O 1
ATOM 4552 N N . GLY A 1 554 ? 0.552 -19.836 8.477 1.00 85.00 554 GLY A N 1
ATOM 4553 C CA . GLY A 1 554 ? -0.622 -20.340 9.199 1.00 85.00 554 GLY A CA 1
ATOM 4554 C C . GLY A 1 554 ? -0.390 -20.621 10.687 1.00 85.00 554 GLY A C 1
ATOM 4555 O O . GLY A 1 554 ? -1.230 -21.252 11.325 1.00 85.00 554 GLY A O 1
ATOM 4556 N N . ILE A 1 555 ? 0.723 -20.147 11.260 1.00 88.38 555 ILE A N 1
ATOM 4557 C CA . ILE A 1 555 ? 0.971 -20.192 12.713 1.00 88.38 555 ILE A CA 1
ATOM 4558 C C . ILE A 1 555 ? -0.056 -19.311 13.434 1.00 88.38 555 ILE A C 1
ATOM 4560 O O . ILE A 1 555 ? -0.625 -19.717 14.446 1.00 88.38 555 ILE A O 1
ATOM 4564 N N . TYR A 1 556 ? -0.320 -18.131 12.870 1.00 91.38 556 TYR A N 1
ATOM 4565 C CA . TYR A 1 556 ? -1.380 -17.219 13.290 1.00 91.38 556 TYR A CA 1
ATOM 4566 C C . TYR A 1 556 ? -2.431 -17.128 12.191 1.00 91.38 556 TYR A C 1
ATOM 4568 O O . TYR A 1 556 ? -2.084 -17.017 11.015 1.00 91.38 556 TYR A O 1
ATOM 4576 N N . ASN A 1 557 ? -3.705 -17.145 12.567 1.00 90.44 557 ASN A N 1
ATOM 4577 C CA . ASN A 1 557 ? -4.823 -17.067 11.627 1.00 90.44 557 ASN A CA 1
ATOM 4578 C C . ASN A 1 557 ? -5.576 -15.731 11.702 1.00 90.44 557 ASN A C 1
ATOM 4580 O O . ASN A 1 557 ? -6.295 -15.405 10.763 1.00 90.44 557 ASN A O 1
ATOM 4584 N N . VAL A 1 558 ? -5.353 -14.909 12.736 1.00 92.38 558 VAL A N 1
ATOM 4585 C CA . VAL A 1 558 ? -5.943 -13.564 12.847 1.00 92.38 558 VAL A CA 1
ATOM 4586 C C . VAL A 1 558 ? -4.848 -12.513 13.014 1.00 92.38 558 VAL A C 1
ATOM 4588 O O . VAL A 1 558 ? -4.154 -12.474 14.024 1.00 92.38 558 VAL A O 1
ATOM 4591 N N . MET A 1 559 ? -4.693 -11.625 12.034 1.00 90.19 559 MET A N 1
ATOM 4592 C CA . MET A 1 559 ? -3.763 -10.497 12.118 1.00 90.19 559 MET A CA 1
ATOM 4593 C C . MET A 1 559 ? -4.516 -9.218 12.477 1.00 90.19 559 MET A C 1
ATOM 4595 O O . MET A 1 559 ? -5.456 -8.847 11.784 1.00 90.19 559 MET A O 1
ATOM 4599 N N . ILE A 1 560 ? -4.089 -8.517 13.525 1.00 90.50 560 ILE A N 1
ATOM 4600 C CA . ILE A 1 560 ? -4.719 -7.288 14.018 1.00 90.50 560 ILE A CA 1
ATOM 4601 C C . ILE A 1 560 ? -3.728 -6.139 13.852 1.00 90.50 560 ILE A C 1
ATOM 4603 O O . ILE A 1 560 ? -2.593 -6.222 14.327 1.00 90.50 560 ILE A O 1
ATOM 4607 N N . GLY A 1 561 ? -4.123 -5.044 13.210 1.00 83.88 561 GLY A N 1
ATOM 4608 C CA . GLY A 1 561 ? -3.211 -3.912 13.104 1.00 83.88 561 GLY A CA 1
ATOM 4609 C C . GLY A 1 561 ? -3.770 -2.636 12.504 1.00 83.88 561 GLY A C 1
ATOM 4610 O O . GLY A 1 561 ? -4.934 -2.528 12.125 1.00 83.88 561 GLY A O 1
ATOM 4611 N N . THR A 1 562 ? -2.881 -1.646 12.443 1.00 75.69 562 THR A N 1
ATOM 4612 C CA . THR A 1 562 ? -3.162 -0.311 11.894 1.00 75.69 562 THR A CA 1
ATOM 4613 C C . THR A 1 562 ? -2.868 -0.237 10.386 1.00 75.69 562 THR A C 1
ATOM 4615 O O . THR A 1 562 ? -2.529 -1.224 9.731 1.00 75.69 562 THR A O 1
ATOM 4618 N N . LYS A 1 563 ? -2.890 0.988 9.844 1.00 59.94 563 LYS A N 1
ATOM 4619 C CA . LYS A 1 563 ? -2.490 1.403 8.485 1.00 59.94 563 LYS A CA 1
ATOM 4620 C C . LYS A 1 563 ? -1.260 0.741 7.848 1.00 59.94 563 LYS A C 1
ATOM 4622 O O . LYS A 1 563 ? -1.132 0.787 6.628 1.00 59.94 563 LYS A O 1
ATOM 4627 N N . ILE A 1 564 ? -0.326 0.184 8.615 1.00 58.78 564 ILE A N 1
ATOM 4628 C CA . ILE A 1 564 ? 0.870 -0.471 8.051 1.00 58.78 564 ILE A CA 1
ATOM 4629 C C . ILE A 1 564 ? 0.519 -1.732 7.268 1.00 58.78 564 ILE A C 1
ATOM 4631 O O . ILE A 1 564 ? 1.139 -1.991 6.237 1.00 58.78 564 ILE A O 1
ATOM 4635 N N . ILE A 1 565 ? -0.520 -2.446 7.703 1.00 56.81 565 ILE A N 1
ATOM 4636 C CA . ILE A 1 565 ? -1.090 -3.570 6.956 1.00 56.81 565 ILE A CA 1
ATOM 4637 C C . ILE A 1 565 ? -1.755 -3.059 5.660 1.00 56.81 565 ILE A C 1
ATOM 4639 O O . ILE A 1 565 ? -1.758 -3.750 4.648 1.00 56.81 565 ILE A O 1
ATOM 4643 N N . GLU A 1 566 ? -2.269 -1.821 5.655 1.00 53.03 566 GLU A N 1
ATOM 4644 C CA . GLU A 1 566 ? -3.030 -1.251 4.532 1.00 53.03 566 GLU A CA 1
ATOM 4645 C C . GLU A 1 566 ? -2.158 -0.773 3.355 1.00 53.03 566 GLU A C 1
ATOM 4647 O O . GLU A 1 566 ? -2.493 -1.042 2.204 1.00 53.03 566 GLU A O 1
ATOM 4652 N N . GLU A 1 567 ? -1.059 -0.050 3.611 1.00 52.22 567 GLU A N 1
ATOM 4653 C CA . GLU A 1 567 ? -0.303 0.659 2.556 1.00 52.22 567 GLU A CA 1
ATOM 4654 C C . GLU A 1 567 ? 1.099 0.074 2.276 1.00 52.22 567 GLU A C 1
ATOM 4656 O O . GLU A 1 567 ? 1.669 0.342 1.216 1.00 52.22 567 GLU A O 1
ATOM 4661 N N . GLY A 1 568 ? 1.671 -0.751 3.165 1.00 46.47 568 GLY A N 1
ATOM 4662 C CA . GLY A 1 568 ? 3.116 -1.039 3.147 1.00 46.47 568 GLY A CA 1
ATOM 4663 C C . GLY A 1 568 ? 3.564 -2.468 2.833 1.00 46.47 568 GLY A C 1
ATOM 4664 O O . GLY A 1 568 ? 4.726 -2.642 2.477 1.00 46.47 568 GLY A O 1
ATOM 4665 N N . LEU A 1 569 ? 2.705 -3.482 2.990 1.00 50.69 569 LEU A N 1
ATOM 4666 C CA . LEU A 1 569 ? 3.156 -4.881 3.041 1.00 50.69 569 LEU A CA 1
ATOM 4667 C C . LEU A 1 569 ? 2.290 -5.785 2.144 1.00 50.69 569 LEU A C 1
ATOM 4669 O O . LEU A 1 569 ? 1.064 -5.760 2.223 1.00 50.69 569 LEU A O 1
ATOM 4673 N N . ASP A 1 570 ? 2.939 -6.534 1.247 1.00 54.16 570 ASP A N 1
ATOM 4674 C CA . ASP A 1 570 ? 2.322 -7.546 0.375 1.00 54.16 570 ASP A CA 1
ATOM 4675 C C . ASP A 1 570 ? 2.243 -8.866 1.154 1.00 54.16 570 ASP A C 1
ATOM 4677 O O . ASP A 1 570 ? 3.271 -9.503 1.373 1.00 54.16 570 ASP A O 1
ATOM 4681 N N . ILE A 1 571 ? 1.047 -9.231 1.629 1.00 59.16 571 ILE A N 1
ATOM 4682 C CA . ILE A 1 571 ? 0.815 -10.457 2.410 1.00 59.16 571 ILE A CA 1
ATOM 4683 C C . ILE A 1 571 ? 0.470 -11.593 1.443 1.00 59.16 571 ILE A C 1
ATOM 4685 O O . ILE A 1 571 ? -0.591 -11.604 0.812 1.00 59.16 571 ILE A O 1
ATOM 4689 N N . LYS A 1 572 ? 1.368 -12.567 1.314 1.00 51.41 572 LYS A N 1
ATOM 4690 C CA . LYS A 1 572 ? 1.212 -13.727 0.433 1.00 51.41 572 LYS A CA 1
ATOM 4691 C C . LYS A 1 572 ? 0.241 -14.745 1.030 1.00 51.41 572 LYS A C 1
ATOM 4693 O O . LYS A 1 572 ? 0.261 -15.053 2.215 1.00 51.41 572 LYS A O 1
ATOM 4698 N N . GLY A 1 573 ? -0.606 -15.316 0.177 1.00 53.66 573 GLY A N 1
ATOM 4699 C CA . GLY A 1 573 ? -1.606 -16.313 0.580 1.00 53.66 573 GLY A CA 1
ATOM 4700 C C . GLY A 1 573 ? -3.003 -15.754 0.860 1.00 53.66 573 GLY A C 1
ATOM 4701 O O . GLY A 1 573 ? -3.911 -16.557 1.026 1.00 53.66 573 GLY A O 1
ATOM 4702 N N . GLY A 1 574 ? -3.186 -14.426 0.822 1.00 62.62 574 GLY A N 1
ATOM 4703 C CA . GLY A 1 574 ? -4.494 -13.769 0.928 1.00 62.62 574 GLY A CA 1
ATOM 4704 C C . GLY A 1 574 ? -5.164 -13.914 2.300 1.00 62.62 574 GLY A C 1
ATOM 4705 O O . GLY A 1 574 ? -4.785 -14.756 3.112 1.00 62.62 574 GLY A O 1
ATOM 4706 N N . ALA A 1 575 ? -6.163 -13.071 2.558 1.00 72.12 575 ALA A N 1
ATOM 4707 C CA . ALA A 1 575 ? -7.069 -13.228 3.692 1.00 72.12 575 ALA A CA 1
ATOM 4708 C C . ALA A 1 575 ? -8.455 -13.622 3.172 1.00 72.12 575 ALA A C 1
ATOM 4710 O O . ALA A 1 575 ? -8.933 -13.055 2.188 1.00 72.12 575 ALA A O 1
ATOM 4711 N N . ASN A 1 576 ? -9.085 -14.590 3.831 1.00 80.88 576 ASN A N 1
ATOM 4712 C CA . ASN A 1 576 ? -10.461 -15.018 3.579 1.00 80.88 576 ASN A CA 1
ATOM 4713 C C . ASN A 1 576 ? -11.465 -13.972 4.071 1.00 80.88 576 ASN A C 1
ATOM 4715 O O . ASN A 1 576 ? -12.507 -13.778 3.454 1.00 80.88 576 ASN A O 1
ATOM 4719 N N . LEU A 1 577 ? -11.123 -13.272 5.154 1.00 83.50 577 LEU A N 1
ATOM 4720 C CA . LEU A 1 577 ? -11.964 -12.255 5.765 1.00 83.50 577 LEU A CA 1
ATOM 4721 C C . LEU A 1 577 ? -11.131 -11.032 6.155 1.00 83.50 577 LEU A C 1
ATOM 4723 O O . LEU A 1 577 ? -10.098 -11.143 6.816 1.00 83.50 577 LEU A O 1
ATOM 4727 N N . ALA A 1 578 ? -11.610 -9.850 5.785 1.00 83.94 578 ALA A N 1
ATOM 4728 C CA . ALA A 1 578 ? -11.087 -8.582 6.278 1.00 83.94 578 ALA A CA 1
ATOM 4729 C C . ALA A 1 578 ? -12.178 -7.838 7.054 1.00 83.94 578 ALA A C 1
ATOM 4731 O O . ALA A 1 578 ? -13.214 -7.509 6.479 1.00 83.94 578 ALA A O 1
ATOM 4732 N N . VAL A 1 579 ? -11.938 -7.537 8.332 1.00 86.12 579 VAL A N 1
ATOM 4733 C CA . VAL A 1 579 ? -12.865 -6.776 9.180 1.00 86.12 579 VAL A CA 1
ATOM 4734 C C . VAL A 1 579 ? -12.301 -5.390 9.466 1.00 86.12 579 VAL A C 1
ATOM 4736 O O . VAL A 1 579 ? -11.188 -5.245 9.971 1.00 86.12 579 VAL A O 1
ATOM 4739 N N . PHE A 1 580 ? -13.080 -4.354 9.175 1.00 84.94 580 PHE A N 1
ATOM 4740 C CA . PHE A 1 580 ? -12.778 -2.976 9.550 1.00 84.94 580 PHE A CA 1
ATOM 4741 C C . PHE A 1 580 ? -13.544 -2.632 10.822 1.00 84.94 580 PHE A C 1
ATOM 4743 O O . PHE A 1 580 ? -14.759 -2.431 10.778 1.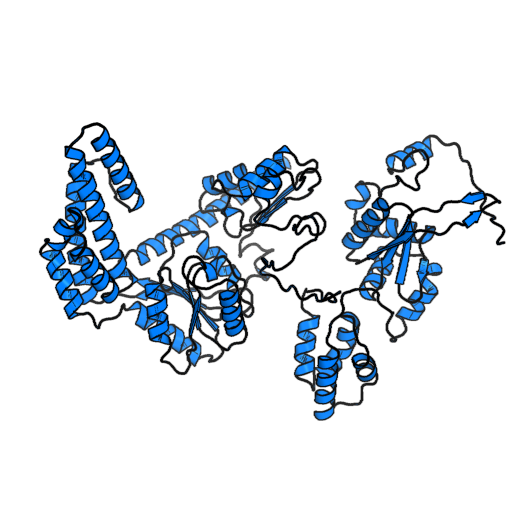00 84.94 580 PHE A O 1
ATOM 4750 N N . TYR A 1 581 ? -12.830 -2.583 11.949 1.00 88.12 581 TYR A N 1
ATOM 4751 C CA . TYR A 1 581 ? -13.427 -2.334 13.262 1.00 88.12 581 TYR A CA 1
ATOM 4752 C C . TYR A 1 581 ? -13.921 -0.889 13.399 1.00 88.12 581 TYR A C 1
ATOM 4754 O O . TYR A 1 581 ? -15.006 -0.633 13.914 1.00 88.12 581 TYR A O 1
ATOM 4762 N N . GLU A 1 582 ? -13.156 0.061 12.871 1.00 79.75 582 GLU A N 1
ATOM 4763 C CA . GLU A 1 582 ? -13.502 1.481 12.824 1.00 79.75 582 GLU A CA 1
ATOM 4764 C C . GLU A 1 582 ? -13.583 1.960 11.378 1.00 79.75 582 GLU A C 1
ATOM 4766 O O . GLU A 1 582 ? -12.837 1.514 10.496 1.00 79.75 582 GLU A O 1
ATOM 4771 N N . SER A 1 583 ? -14.479 2.913 11.133 1.00 67.19 583 SER A N 1
ATOM 4772 C CA . SER A 1 583 ? -14.575 3.540 9.823 1.00 67.19 583 SER A CA 1
ATOM 4773 C C . SER A 1 583 ? -13.325 4.386 9.560 1.00 67.19 583 SER A C 1
ATOM 4775 O O . SER A 1 583 ? -12.769 5.038 10.446 1.00 67.19 583 SER A O 1
ATOM 4777 N N . VAL A 1 584 ? -12.835 4.367 8.319 1.00 58.53 584 VAL A N 1
ATOM 4778 C CA . VAL A 1 584 ? -11.629 5.113 7.960 1.00 58.53 584 VAL A CA 1
ATOM 4779 C C . VAL A 1 584 ? -11.949 6.149 6.886 1.00 58.53 584 VAL A C 1
ATOM 4781 O O . VAL A 1 584 ? -12.271 5.777 5.756 1.00 58.53 584 VAL A O 1
ATOM 4784 N N . PRO A 1 585 ? -11.800 7.453 7.180 1.00 50.84 585 PRO A N 1
ATOM 4785 C CA . PRO A 1 585 ? -12.041 8.502 6.202 1.00 50.84 585 PRO A CA 1
ATOM 4786 C C . PRO A 1 585 ? -10.874 8.615 5.217 1.00 50.84 585 PRO A C 1
ATOM 4788 O O . PRO A 1 585 ? -9.905 9.333 5.462 1.00 50.84 585 PRO A O 1
ATOM 4791 N N . SER A 1 586 ? -10.966 7.927 4.076 1.00 50.66 586 SER A N 1
ATOM 4792 C CA . SER A 1 586 ? -10.398 8.405 2.805 1.00 50.66 586 SER A CA 1
ATOM 4793 C C . SER A 1 586 ? -10.781 7.518 1.617 1.00 50.66 586 SER A C 1
ATOM 4795 O O . SER A 1 586 ? -10.615 6.303 1.670 1.00 50.66 586 SER A O 1
ATOM 4797 N N . GLU A 1 587 ? -11.134 8.181 0.515 1.00 46.41 587 GLU A N 1
ATOM 4798 C CA . GLU A 1 587 ? -11.363 7.667 -0.851 1.00 46.41 587 GLU A CA 1
ATOM 4799 C C . GLU A 1 587 ? -10.311 6.667 -1.345 1.00 46.41 587 GLU A C 1
ATOM 4801 O O . GLU A 1 587 ? -10.619 5.704 -2.037 1.00 46.41 587 GLU A O 1
ATOM 4806 N N . ILE A 1 588 ? -9.056 6.922 -0.969 1.00 46.81 588 ILE A N 1
ATOM 4807 C CA . ILE A 1 588 ? -7.866 6.203 -1.433 1.00 46.81 588 ILE A CA 1
ATOM 4808 C C . ILE A 1 588 ? -7.789 4.806 -0.810 1.00 46.81 588 ILE A C 1
ATOM 4810 O O . ILE A 1 588 ? -7.433 3.820 -1.457 1.00 46.81 588 ILE A O 1
ATOM 4814 N N . ARG A 1 589 ? -8.209 4.713 0.455 1.00 51.28 589 ARG A N 1
ATOM 4815 C CA . ARG A 1 589 ? -8.071 3.505 1.261 1.00 51.28 589 ARG A CA 1
ATOM 4816 C C . ARG A 1 589 ? -9.025 2.411 0.797 1.00 51.28 589 ARG A C 1
ATOM 4818 O O . ARG A 1 589 ? -8.594 1.276 0.680 1.00 51.28 589 ARG A O 1
ATOM 4825 N N . LEU A 1 590 ? -10.275 2.720 0.443 1.00 47.47 590 LEU A N 1
ATOM 4826 C CA . LEU A 1 590 ? -11.261 1.704 0.032 1.00 47.47 590 LEU A CA 1
ATOM 4827 C C . LEU A 1 590 ? -10.874 0.974 -1.271 1.00 47.47 590 LEU A C 1
ATOM 4829 O O . LEU A 1 590 ? -11.102 -0.228 -1.386 1.00 47.47 590 LEU A O 1
ATOM 4833 N N . VAL A 1 591 ? -10.225 1.667 -2.214 1.00 47.50 591 VAL A N 1
ATOM 4834 C CA . VAL A 1 591 ? -9.803 1.097 -3.509 1.00 47.50 591 VAL A CA 1
ATOM 4835 C C . VAL A 1 591 ? -8.473 0.339 -3.413 1.00 47.50 591 VAL A C 1
ATOM 4837 O O . VAL A 1 591 ? -8.363 -0.758 -3.956 1.00 47.50 591 VAL A O 1
ATOM 4840 N N . GLN A 1 592 ? -7.491 0.838 -2.653 1.00 47.28 592 GLN A N 1
ATOM 4841 C CA . GLN A 1 592 ? -6.239 0.105 -2.398 1.00 47.28 592 GLN A CA 1
ATOM 4842 C C . GLN A 1 592 ? -6.463 -1.167 -1.559 1.00 47.28 592 GLN A C 1
ATOM 4844 O O . GLN A 1 592 ? -5.841 -2.198 -1.823 1.00 47.28 592 GLN A O 1
ATOM 4849 N N . ARG A 1 593 ? -7.409 -1.131 -0.604 1.00 51.03 593 ARG A N 1
ATOM 4850 C CA . ARG A 1 593 ? -7.811 -2.279 0.237 1.00 51.03 593 ARG A CA 1
ATOM 4851 C C . ARG A 1 593 ? -8.369 -3.444 -0.584 1.00 51.03 593 ARG A C 1
ATOM 4853 O O . ARG A 1 593 ? -8.036 -4.597 -0.319 1.00 51.03 593 ARG A O 1
ATOM 4860 N N . ARG A 1 594 ? -9.147 -3.141 -1.631 1.00 52.81 594 ARG A N 1
ATOM 4861 C CA . ARG A 1 594 ? -9.731 -4.123 -2.563 1.00 52.81 594 ARG A CA 1
ATOM 4862 C C . ARG A 1 594 ? -8.683 -4.886 -3.381 1.00 52.81 594 ARG A C 1
ATOM 4864 O O . ARG A 1 594 ? -8.948 -6.019 -3.773 1.00 52.81 594 ARG A O 1
ATOM 4871 N N . GLY A 1 595 ? -7.528 -4.275 -3.657 1.00 48.56 595 GLY A N 1
ATOM 4872 C CA . GLY A 1 595 ? -6.479 -4.846 -4.510 1.00 48.56 595 GLY A CA 1
ATOM 4873 C C . GLY A 1 595 ? -5.416 -5.671 -3.778 1.00 48.56 595 GLY A C 1
ATOM 4874 O O . GLY A 1 595 ? -4.682 -6.400 -4.439 1.00 48.56 595 GLY A O 1
ATOM 4875 N N . ARG A 1 596 ? -5.314 -5.561 -2.442 1.00 54.97 596 ARG A N 1
ATOM 4876 C CA . ARG A 1 596 ? -4.296 -6.260 -1.627 1.00 54.97 596 ARG A CA 1
ATOM 4877 C C . ARG A 1 596 ? -4.832 -7.515 -0.934 1.00 54.97 596 ARG A C 1
ATOM 4879 O O . ARG A 1 596 ? -4.136 -8.520 -0.897 1.00 54.97 596 ARG A O 1
ATOM 4886 N N . VAL A 1 597 ? -6.089 -7.496 -0.482 1.00 45.78 597 VAL A N 1
ATOM 4887 C CA . VAL A 1 597 ? -6.784 -8.693 0.039 1.00 45.78 597 VAL A CA 1
ATOM 4888 C C . VAL A 1 597 ? -7.239 -9.608 -1.108 1.00 45.78 597 VAL A C 1
ATOM 4890 O O . VAL A 1 597 ? -7.144 -10.827 -1.018 1.00 45.78 597 VAL A O 1
ATOM 4893 N N . GLY A 1 598 ? -7.656 -9.019 -2.233 1.00 45.25 598 GLY A N 1
ATOM 4894 C CA . GLY A 1 598 ? -8.281 -9.726 -3.355 1.00 45.25 598 GLY A CA 1
ATOM 4895 C C . GLY A 1 598 ? -7.332 -10.386 -4.355 1.00 45.25 598 GLY A C 1
ATOM 4896 O O . GLY A 1 598 ? -7.766 -10.684 -5.464 1.00 45.25 598 GLY A O 1
ATOM 4897 N N . ARG A 1 599 ? -6.044 -10.579 -4.035 1.00 48.50 599 ARG A N 1
ATOM 4898 C CA . ARG A 1 599 ? -5.111 -11.164 -5.013 1.00 48.50 599 ARG A CA 1
ATOM 4899 C C . ARG A 1 599 ? -5.227 -12.678 -5.162 1.00 48.50 599 ARG A C 1
ATOM 4901 O O . ARG A 1 599 ? -4.809 -13.147 -6.214 1.00 48.50 599 ARG A O 1
ATOM 4908 N N . LEU A 1 600 ? -5.785 -13.440 -4.207 1.00 39.47 600 LEU A N 1
ATOM 4909 C CA . LEU A 1 600 ? -5.756 -14.912 -4.318 1.00 39.47 600 LEU A CA 1
ATOM 4910 C C . LEU A 1 600 ? -6.913 -15.753 -3.732 1.00 39.47 600 LEU A C 1
ATOM 4912 O O . LEU A 1 600 ? -6.835 -16.967 -3.890 1.00 39.47 600 LEU A O 1
ATOM 4916 N N . VAL A 1 601 ? -7.993 -15.217 -3.147 1.00 45.53 601 VAL A N 1
ATOM 4917 C CA . VAL A 1 601 ? -9.190 -16.022 -2.778 1.00 45.53 601 VAL A CA 1
ATOM 4918 C C . VAL A 1 601 ? -10.443 -15.129 -2.768 1.00 45.53 601 VAL A C 1
ATOM 4920 O O . VAL A 1 601 ? -10.317 -13.929 -2.523 1.00 45.53 601 VAL A O 1
ATOM 4923 N N . LYS A 1 602 ? -11.640 -15.706 -2.992 1.00 53.38 602 LYS A N 1
ATOM 4924 C CA . LYS A 1 602 ? -12.954 -15.113 -2.656 1.00 53.38 602 LYS A CA 1
ATOM 4925 C C . LYS A 1 602 ? -12.938 -14.634 -1.193 1.00 53.38 602 LYS A C 1
ATOM 4927 O O . LYS A 1 602 ? -13.163 -15.433 -0.290 1.00 53.38 602 LYS A O 1
ATOM 4932 N N . GLY A 1 603 ? -12.581 -13.374 -0.957 1.00 64.06 603 GLY A N 1
ATOM 4933 C CA . GLY A 1 603 ? -12.429 -12.811 0.383 1.00 64.06 603 GLY A CA 1
ATOM 4934 C C . GLY A 1 603 ? -13.618 -11.929 0.747 1.00 64.06 603 GLY A C 1
ATOM 4935 O O . GLY A 1 603 ? -13.901 -10.964 0.034 1.00 64.06 603 GLY A O 1
ATOM 4936 N N . LYS A 1 604 ? -14.299 -12.244 1.849 1.00 78.12 604 LYS A N 1
ATOM 4937 C CA . LYS A 1 604 ? -15.393 -11.446 2.409 1.00 78.12 604 LYS A CA 1
ATOM 4938 C C . LYS A 1 604 ? -14.824 -10.205 3.102 1.00 78.12 604 LYS A C 1
ATOM 4940 O O . LYS A 1 604 ? -13.837 -10.288 3.834 1.00 78.12 604 LYS A O 1
ATOM 4945 N N . ILE A 1 605 ? -15.417 -9.034 2.880 1.00 79.19 605 ILE A N 1
ATOM 4946 C CA . ILE A 1 605 ? -15.012 -7.787 3.545 1.00 79.19 605 ILE A CA 1
ATOM 4947 C C . ILE A 1 605 ? -16.162 -7.299 4.414 1.00 79.19 605 ILE A C 1
ATOM 4949 O O . ILE A 1 605 ? -17.246 -7.040 3.900 1.00 79.19 605 ILE A O 1
ATOM 4953 N N . VAL A 1 606 ? -15.907 -7.111 5.707 1.00 84.31 606 VAL A N 1
ATOM 4954 C CA . VAL A 1 606 ? -16.906 -6.657 6.675 1.00 84.31 606 VAL A CA 1
ATOM 4955 C C . VAL A 1 606 ? -16.513 -5.306 7.259 1.00 84.31 606 VAL A C 1
ATOM 4957 O O . VAL A 1 606 ? -15.380 -5.103 7.696 1.00 84.31 606 VAL A O 1
ATOM 4960 N N . PHE A 1 607 ? -17.458 -4.375 7.300 1.00 85.00 607 PHE A N 1
ATOM 4961 C CA . PHE A 1 607 ? -17.297 -3.082 7.961 1.00 85.00 607 PHE A CA 1
ATOM 4962 C C . PHE A 1 607 ? -18.225 -2.989 9.168 1.00 85.00 607 PHE A C 1
ATOM 4964 O O . PHE A 1 607 ? -19.440 -3.097 9.012 1.00 85.00 607 PHE A O 1
ATOM 4971 N N . LEU A 1 608 ? -17.667 -2.733 10.354 1.00 89.56 608 LEU A N 1
ATOM 4972 C CA . LEU A 1 608 ? -18.452 -2.463 11.555 1.00 89.56 608 LEU A CA 1
ATOM 4973 C C . LEU A 1 608 ? -18.765 -0.965 11.652 1.00 89.56 608 LEU A C 1
ATOM 4975 O O . LEU A 1 608 ? -17.863 -0.127 11.741 1.00 89.56 608 LEU A O 1
ATOM 4979 N N . ILE A 1 609 ? -20.050 -0.615 11.689 1.00 89.38 609 ILE A N 1
ATOM 4980 C CA . ILE A 1 609 ? -20.515 0.776 11.759 1.00 89.38 609 ILE A CA 1
ATOM 4981 C C . ILE A 1 609 ? -21.369 0.958 13.007 1.00 89.38 609 ILE A C 1
ATOM 4983 O O . ILE A 1 609 ? -22.444 0.375 13.106 1.00 89.38 609 ILE A O 1
ATOM 4987 N N . THR A 1 610 ? -20.932 1.807 13.937 1.00 90.88 610 THR A N 1
ATOM 4988 C CA . THR A 1 610 ? -21.790 2.209 15.056 1.00 90.88 610 THR A CA 1
ATOM 4989 C C . THR A 1 610 ? -22.833 3.212 14.547 1.00 90.88 610 THR A C 1
ATOM 4991 O O . THR A 1 610 ? -22.481 4.218 13.931 1.00 90.88 610 THR A O 1
ATOM 4994 N N . GLN A 1 611 ? -24.119 2.931 14.757 1.00 90.19 611 GLN A N 1
ATOM 4995 C CA . GLN A 1 611 ? -25.221 3.787 14.305 1.00 90.19 611 GLN A CA 1
ATOM 4996 C C . GLN A 1 611 ? -25.289 5.089 15.107 1.00 90.19 611 GLN A C 1
ATOM 4998 O O . GLN A 1 611 ? -25.048 5.095 16.314 1.00 90.19 611 GLN A O 1
ATOM 5003 N N . LYS A 1 612 ? -25.691 6.187 14.454 1.00 87.69 612 LYS A N 1
ATOM 5004 C CA . LYS A 1 612 ? -25.843 7.519 15.066 1.00 87.69 612 LYS A CA 1
ATOM 5005 C C . LYS A 1 612 ? -24.557 8.046 15.721 1.00 87.69 612 LYS A C 1
ATOM 5007 O O . LYS A 1 612 ? -24.622 8.790 16.705 1.00 87.69 612 LYS A O 1
ATOM 5012 N N . THR A 1 613 ? -23.390 7.671 15.202 1.00 87.06 613 THR A N 1
ATOM 5013 C CA . THR A 1 613 ? -22.082 8.171 15.658 1.00 87.06 613 THR A CA 1
ATOM 5014 C C . THR A 1 613 ? -21.248 8.699 14.494 1.00 87.06 613 THR A C 1
ATOM 5016 O O . THR A 1 613 ? -21.652 8.658 13.327 1.00 87.06 613 THR A O 1
ATOM 5019 N N . ARG A 1 614 ? -20.038 9.182 14.798 1.00 79.94 614 ARG A N 1
ATOM 5020 C CA . ARG A 1 614 ? -19.056 9.574 13.777 1.00 79.94 614 ARG A CA 1
ATOM 5021 C C . ARG A 1 614 ? -18.721 8.460 12.793 1.00 79.94 614 ARG A C 1
ATOM 5023 O O . ARG A 1 614 ? -18.380 8.777 11.656 1.00 79.94 614 ARG A O 1
ATOM 5030 N N . ASP A 1 615 ? -18.831 7.194 13.193 1.00 79.62 615 ASP A N 1
ATOM 5031 C CA . ASP A 1 615 ? -18.529 6.078 12.298 1.00 79.62 615 ASP A CA 1
ATOM 5032 C C . ASP A 1 615 ? -19.466 6.032 11.092 1.00 79.62 615 ASP A C 1
ATOM 5034 O O . ASP A 1 615 ? -19.027 5.876 9.951 1.00 79.62 615 ASP A O 1
ATOM 5038 N N . GLU A 1 616 ? -20.758 6.235 11.333 1.00 84.38 616 GLU A N 1
ATOM 5039 C CA . GLU A 1 616 ? -21.758 6.316 10.276 1.00 84.38 616 GLU A CA 1
ATOM 5040 C C . GLU A 1 616 ? -21.533 7.545 9.381 1.00 84.38 616 GLU A C 1
ATOM 5042 O O . GLU A 1 616 ? -21.590 7.446 8.153 1.00 84.38 616 GLU A O 1
ATOM 5047 N N . ALA A 1 617 ? -21.177 8.693 9.968 1.00 81.38 617 ALA A N 1
ATOM 5048 C CA . ALA A 1 617 ? -20.849 9.896 9.202 1.00 81.38 617 ALA A CA 1
ATOM 5049 C C . ALA A 1 617 ? -19.625 9.690 8.287 1.00 81.38 617 ALA A C 1
ATOM 5051 O O . ALA A 1 617 ? -19.644 10.079 7.114 1.00 81.38 617 ALA A O 1
ATOM 5052 N N . TYR A 1 618 ? -18.565 9.048 8.786 1.00 76.88 618 TYR A N 1
ATOM 5053 C CA . TYR A 1 618 ? -17.382 8.718 7.990 1.00 76.88 618 TYR A CA 1
ATOM 5054 C C . TYR A 1 618 ? -17.680 7.695 6.894 1.00 76.88 618 TYR A C 1
ATOM 5056 O O . TYR A 1 618 ? -17.147 7.828 5.787 1.00 76.88 618 TYR A O 1
ATOM 5064 N N . TYR A 1 619 ? -18.547 6.718 7.165 1.00 76.81 619 TYR A N 1
ATOM 5065 C CA . TYR A 1 619 ? -19.035 5.774 6.164 1.00 76.81 619 TYR A CA 1
ATOM 5066 C C . TYR A 1 619 ? -19.729 6.495 4.999 1.00 76.81 619 TYR A C 1
ATOM 5068 O O . TYR A 1 619 ? -19.304 6.351 3.845 1.00 76.81 619 TYR A O 1
ATOM 5076 N N . TRP A 1 620 ? -20.731 7.332 5.286 1.00 79.69 620 TRP A N 1
ATOM 5077 C CA . TRP A 1 620 ? -21.461 8.072 4.253 1.00 79.69 620 TRP A CA 1
ATOM 5078 C C . TRP A 1 620 ? -20.558 9.035 3.484 1.00 79.69 620 TRP A C 1
ATOM 5080 O O . TRP A 1 620 ? -20.632 9.106 2.253 1.00 79.69 620 TRP A O 1
ATOM 5090 N N . ALA A 1 621 ? -19.641 9.715 4.179 1.00 77.25 621 ALA A N 1
ATOM 5091 C CA . ALA A 1 621 ? -18.651 10.572 3.541 1.00 77.25 621 ALA A CA 1
ATOM 5092 C C . ALA A 1 621 ? -17.756 9.775 2.580 1.00 77.25 621 ALA A C 1
ATOM 5094 O O . ALA A 1 621 ? -17.569 10.184 1.435 1.00 77.25 621 ALA A O 1
ATOM 5095 N N . SER A 1 622 ? -17.226 8.627 3.010 1.00 72.06 622 SER A N 1
ATOM 5096 C CA . SER A 1 622 ? -16.372 7.770 2.179 1.00 72.06 622 SER A CA 1
ATOM 5097 C C . SER A 1 622 ? -17.101 7.280 0.924 1.00 72.06 622 SER A C 1
ATOM 5099 O O . SER A 1 622 ? -16.565 7.384 -0.180 1.00 72.06 622 SER A O 1
ATOM 5101 N N . ARG A 1 623 ? -18.355 6.831 1.068 1.00 74.69 623 ARG A N 1
ATOM 5102 C CA . ARG A 1 623 ? -19.183 6.343 -0.045 1.00 74.69 623 ARG A CA 1
ATOM 5103 C C . ARG A 1 623 ? -19.535 7.448 -1.036 1.00 74.69 623 ARG A C 1
ATOM 5105 O O . ARG A 1 623 ? -19.470 7.228 -2.245 1.00 74.69 623 ARG A O 1
ATOM 5112 N N . SER A 1 624 ? -19.884 8.632 -0.532 1.00 77.50 624 SER A N 1
ATOM 5113 C CA . SER A 1 624 ? -20.124 9.811 -1.367 1.00 77.50 624 SER A CA 1
ATOM 5114 C C . SER A 1 624 ? -18.882 10.131 -2.195 1.00 77.50 624 SER A C 1
ATOM 5116 O O . SER A 1 624 ? -18.949 10.198 -3.419 1.00 77.50 624 SER A O 1
ATOM 5118 N N . LYS A 1 625 ? -17.713 10.177 -1.554 1.00 73.56 625 LYS A N 1
ATOM 5119 C CA . LYS A 1 625 ? -16.463 10.498 -2.237 1.00 73.56 625 LYS A CA 1
ATOM 5120 C C . LYS A 1 625 ? -15.990 9.411 -3.215 1.00 73.56 625 LYS A C 1
ATOM 5122 O O . LYS A 1 625 ? -15.419 9.759 -4.245 1.00 73.56 625 LYS A O 1
ATOM 5127 N N . GLU A 1 626 ? -16.226 8.119 -2.948 1.00 73.44 626 GLU A N 1
ATOM 5128 C CA . GLU A 1 626 ? -15.974 7.037 -3.923 1.00 73.44 626 GLU A CA 1
ATOM 5129 C C . GLU A 1 626 ? -16.868 7.196 -5.160 1.00 73.44 626 GLU A C 1
ATOM 5131 O O . GLU A 1 626 ? -16.393 7.057 -6.287 1.00 73.44 626 GLU A O 1
ATOM 5136 N N . ARG A 1 627 ? -18.153 7.526 -4.970 1.00 77.38 627 ARG A N 1
ATOM 5137 C CA . ARG A 1 627 ? -19.074 7.801 -6.081 1.00 77.38 627 ARG A CA 1
ATOM 5138 C C . ARG A 1 627 ? -18.623 9.014 -6.890 1.00 77.38 627 ARG A C 1
ATOM 5140 O O . ARG A 1 627 ? -18.554 8.914 -8.110 1.00 77.38 627 ARG A O 1
AT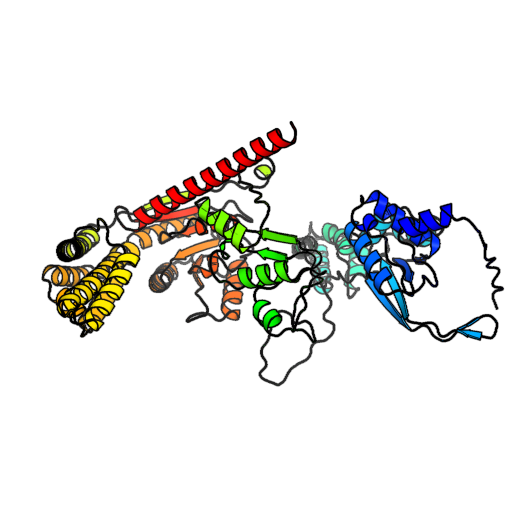OM 5147 N N . THR A 1 628 ? -18.258 10.115 -6.229 1.00 80.19 628 THR A N 1
ATOM 5148 C CA . THR A 1 628 ? -17.726 11.312 -6.899 1.00 80.19 628 THR A CA 1
ATOM 5149 C C . THR A 1 628 ? -16.448 10.996 -7.666 1.00 80.19 628 THR A C 1
ATOM 5151 O O . THR A 1 628 ? -16.322 11.417 -8.810 1.00 80.19 628 THR A O 1
ATOM 5154 N N . MET A 1 629 ? -15.538 10.204 -7.084 1.00 78.06 629 MET A N 1
ATOM 5155 C CA . MET A 1 629 ? -14.330 9.743 -7.768 1.00 78.06 629 MET A CA 1
ATOM 5156 C C . MET A 1 629 ? -14.679 8.986 -9.046 1.00 7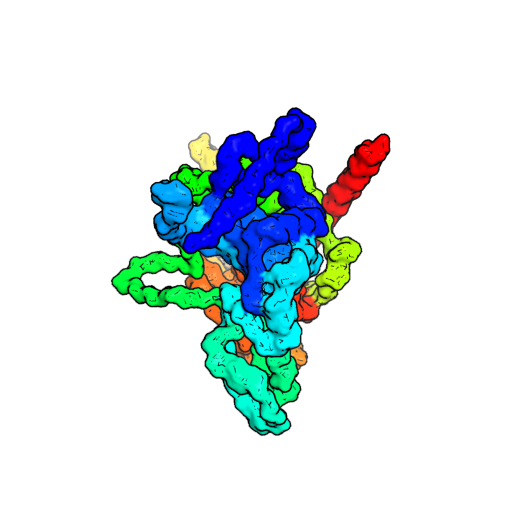8.06 629 MET A C 1
ATOM 5158 O O . MET A 1 629 ? -14.198 9.351 -10.109 1.00 78.06 629 MET A O 1
ATOM 5162 N N . LYS A 1 630 ? -15.525 7.952 -8.955 1.00 77.25 630 LYS A N 1
ATOM 5163 C CA . LYS A 1 630 ? -15.915 7.147 -10.120 1.00 77.25 630 LYS A CA 1
ATOM 5164 C C . LYS A 1 630 ? -16.564 8.012 -11.194 1.00 77.25 630 LYS A C 1
ATOM 5166 O O . LYS A 1 630 ? -16.162 7.902 -12.342 1.00 77.25 630 LYS A O 1
ATOM 5171 N N . ARG A 1 631 ? -17.497 8.892 -10.816 1.00 81.50 631 ARG A N 1
ATOM 5172 C CA . ARG A 1 631 ? -18.148 9.819 -11.751 1.00 81.50 631 ARG A CA 1
ATOM 5173 C C . ARG A 1 631 ? -17.125 10.716 -12.445 1.00 81.50 631 ARG A C 1
ATOM 5175 O O . ARG A 1 631 ? -17.023 10.662 -13.654 1.00 81.50 631 ARG A O 1
ATOM 5182 N N . THR A 1 632 ? -16.276 11.402 -11.679 1.00 81.38 632 THR A N 1
ATOM 5183 C CA . THR A 1 632 ? -15.207 12.264 -12.220 1.00 81.38 632 THR A CA 1
ATOM 5184 C C . THR A 1 632 ? -14.307 11.503 -13.197 1.00 81.38 632 THR A C 1
ATOM 5186 O O . THR A 1 632 ? -13.951 12.019 -14.248 1.00 81.38 632 THR A O 1
ATOM 5189 N N . LEU A 1 633 ? -13.936 10.265 -12.861 1.00 77.31 633 LEU A N 1
ATOM 5190 C CA . LEU A 1 633 ? -13.102 9.423 -13.716 1.00 77.31 633 LEU A CA 1
ATOM 5191 C C . LEU A 1 633 ? -13.815 9.003 -15.016 1.00 77.31 633 LEU A C 1
ATOM 5193 O O . LEU A 1 633 ? -13.152 8.904 -16.046 1.00 77.31 633 LEU A O 1
ATOM 5197 N N . TYR A 1 634 ? -15.130 8.759 -14.974 1.00 77.12 634 TYR A N 1
ATOM 5198 C CA . TYR A 1 634 ? -15.947 8.503 -16.166 1.00 77.12 634 TYR A CA 1
ATOM 5199 C C . TYR A 1 634 ? -16.100 9.762 -17.023 1.00 77.12 634 TYR A C 1
ATOM 5201 O O . TYR A 1 634 ? -15.790 9.703 -18.208 1.00 77.12 634 TYR A O 1
ATOM 5209 N N . ASP A 1 635 ? -16.444 10.900 -16.416 1.00 79.25 635 ASP A N 1
ATOM 5210 C CA . ASP A 1 635 ? -16.588 12.190 -17.101 1.00 79.25 635 ASP A CA 1
ATOM 5211 C C . ASP A 1 635 ? -15.281 12.553 -17.846 1.00 79.25 635 ASP A C 1
ATOM 5213 O O . ASP A 1 635 ? -15.283 12.883 -19.030 1.00 79.25 635 ASP A O 1
ATOM 5217 N N . MET A 1 636 ? -14.120 12.377 -17.197 1.00 75.38 636 MET A N 1
ATOM 5218 C CA . MET A 1 636 ? -12.803 12.593 -17.820 1.00 75.38 636 MET A CA 1
ATOM 5219 C C . MET A 1 636 ? -12.496 11.624 -18.976 1.00 75.38 636 MET A C 1
ATOM 5221 O O . MET A 1 636 ? -11.690 11.945 -19.852 1.00 75.38 636 MET A O 1
ATOM 5225 N N . LYS A 1 637 ? -13.078 10.417 -18.972 1.00 73.06 637 LYS A N 1
ATOM 5226 C CA . LYS A 1 637 ? -12.918 9.431 -20.052 1.00 73.06 637 LYS A CA 1
ATOM 5227 C C . LYS A 1 637 ? -13.772 9.812 -21.263 1.00 73.06 637 LYS A C 1
ATOM 5229 O O . LYS A 1 637 ? -13.303 9.671 -22.391 1.00 73.06 637 LYS A O 1
ATOM 5234 N N . GLU A 1 638 ? -14.981 10.320 -21.035 1.00 69.50 638 GLU A N 1
ATOM 5235 C CA . GLU A 1 638 ? -15.890 10.785 -22.089 1.00 69.50 638 GLU A CA 1
ATOM 5236 C C . GLU A 1 638 ? -15.374 12.060 -22.771 1.00 69.50 638 GLU A C 1
ATOM 5238 O O . GLU A 1 638 ? -15.242 12.056 -23.996 1.00 69.50 638 GLU A O 1
ATOM 5243 N N . GLU A 1 639 ? -14.923 13.067 -22.006 1.00 67.69 639 GLU A N 1
ATOM 5244 C CA . GLU A 1 639 ? -14.278 14.286 -22.544 1.00 67.69 639 GLU A CA 1
ATOM 5245 C C . GLU A 1 639 ? -13.113 13.942 -23.500 1.00 67.69 639 GLU A C 1
ATOM 5247 O O . GLU A 1 639 ? -12.915 14.565 -24.545 1.00 67.69 639 GLU A O 1
ATOM 5252 N N . LYS A 1 640 ? -12.332 12.907 -23.163 1.00 61.62 640 LYS A N 1
ATOM 5253 C CA . LYS A 1 640 ? -11.187 12.450 -23.963 1.00 61.62 640 LYS A CA 1
ATOM 5254 C C . LYS A 1 640 ? -11.619 11.750 -25.256 1.00 61.62 640 LYS A C 1
ATOM 5256 O O . LYS A 1 640 ? -10.957 11.915 -26.280 1.00 61.62 640 LYS A O 1
ATOM 5261 N N . ASN A 1 641 ? -12.708 10.982 -25.221 1.00 59.50 641 ASN A N 1
ATOM 5262 C CA . ASN A 1 641 ? -13.257 10.323 -26.407 1.00 59.50 641 ASN A CA 1
ATOM 5263 C C . ASN A 1 641 ? -13.848 11.341 -27.390 1.00 59.50 641 ASN A C 1
ATOM 5265 O O . ASN A 1 641 ? -13.654 11.194 -28.595 1.00 59.50 641 ASN A O 1
ATOM 5269 N N . GLU A 1 642 ? -14.507 12.392 -26.899 1.00 52.84 642 GLU A N 1
ATOM 5270 C CA . GLU A 1 642 ? -15.007 13.486 -27.741 1.00 52.84 642 GLU A CA 1
ATOM 5271 C C . GLU A 1 642 ? -13.866 14.282 -28.381 1.00 52.84 642 GLU A C 1
ATOM 5273 O O . GLU A 1 642 ? -13.871 14.494 -29.592 1.00 52.84 642 GLU A O 1
ATOM 5278 N N . GLN A 1 643 ? -12.827 14.636 -27.616 1.00 54.47 643 GLN A N 1
ATOM 5279 C CA . GLN A 1 643 ? -11.640 15.308 -28.161 1.00 54.47 643 GLN A CA 1
ATOM 5280 C C . GLN A 1 643 ? -10.848 14.441 -29.149 1.00 54.47 643 GLN A C 1
ATOM 5282 O O . GLN A 1 643 ? -10.207 14.980 -30.047 1.00 54.47 643 GLN A O 1
ATOM 5287 N N . SER A 1 644 ? -10.858 13.114 -28.988 1.00 51.78 644 SER A N 1
ATOM 5288 C CA . SER A 1 644 ? -10.241 12.192 -29.950 1.00 51.78 644 SER A CA 1
ATOM 5289 C C . SER A 1 644 ? -11.029 12.152 -31.256 1.00 51.78 644 SER A C 1
ATOM 5291 O O . SER A 1 644 ? -10.427 12.267 -32.317 1.00 51.78 644 SER A O 1
ATOM 5293 N N . LYS A 1 645 ? -12.364 12.071 -31.182 1.00 45.38 645 LYS A N 1
ATOM 5294 C CA . LYS A 1 645 ? -13.244 12.112 -32.360 1.00 45.38 645 LYS A CA 1
ATOM 5295 C C . LYS A 1 645 ? -13.141 13.440 -33.113 1.00 45.38 645 LYS A C 1
ATOM 5297 O O . LYS A 1 645 ? -13.080 13.432 -34.331 1.00 45.38 645 LYS A O 1
ATOM 5302 N N . LEU A 1 646 ? -13.044 14.560 -32.395 1.00 46.28 646 LEU A N 1
ATOM 5303 C CA . LEU A 1 646 ? -12.838 15.900 -32.967 1.00 46.28 646 LEU A CA 1
ATOM 5304 C C . LEU A 1 646 ? -11.441 16.129 -33.566 1.00 46.28 646 LEU A C 1
ATOM 5306 O O . LEU A 1 646 ? -11.247 17.125 -34.247 1.00 46.28 646 LEU A O 1
ATOM 5310 N N . ARG A 1 647 ? -10.454 15.278 -33.257 1.00 45.19 647 ARG A N 1
ATOM 5311 C CA . ARG A 1 647 ? -9.119 15.308 -33.886 1.00 45.19 647 ARG A CA 1
ATOM 5312 C C . ARG A 1 647 ? -8.987 14.323 -35.046 1.00 45.19 647 ARG A C 1
ATOM 5314 O O . ARG A 1 647 ? -8.039 14.441 -35.815 1.00 45.19 647 ARG A O 1
ATOM 5321 N N . GLU A 1 648 ? -9.847 13.307 -35.091 1.00 43.72 648 GLU A N 1
ATOM 5322 C CA . GLU A 1 648 ? -9.967 12.376 -36.220 1.00 43.72 648 GLU A CA 1
ATOM 5323 C C . GLU A 1 648 ? -10.853 12.935 -37.342 1.00 43.72 648 GLU A C 1
ATOM 5325 O O . GLU A 1 648 ? -10.667 12.542 -38.492 1.00 43.72 648 GLU A O 1
ATOM 5330 N N . PHE A 1 649 ? -11.784 13.835 -37.009 1.00 35.53 649 PHE A N 1
ATOM 5331 C CA . PHE A 1 649 ? -12.506 14.700 -37.945 1.00 35.53 649 PHE A CA 1
ATOM 5332 C C . PHE A 1 649 ? -11.647 15.913 -38.314 1.00 35.53 649 PHE A C 1
ATOM 5334 O O . PHE A 1 649 ? -11.678 16.312 -39.499 1.00 35.53 649 PHE A O 1
#

Foldseek 3Di:
DPPPPDDDDDDDDPVVVVVCVVQVQDPDDRQAPDAHRPVLLVDDLQSLLQVVQVQCQPAKAADLFWIKHKGLYPRNLVRNCSSLVVLVAHWDKDKDQDDFDQDPNDTDRGGIMIMIIGGDLVNVVSSCVRNVHDCVRCVSNVVSSPDPPDRDGPDQQWDQCLVLLVVLVVQQVVQVHDDDVLSVVVSVDRTDHLVSLVVVLVSSVVRGPSSVVVVVVSPDPDGDGDDPDDDDDPDPDDDDPDADPPQRFDQDPLAGDDQPCLVCVVVVSDALQARQEHEAEQLLVLLDPGSQLNVLVVNVVRYDNDDYHYDALFQFLAPVSNVSSCVSNVPPDDDDDDCPDPVNVVPDDDAAEAEAEDEWDPLLVLLLVLLVVVLVVLVVVVCVVVVVDPDDDLVNLVVQLVVLVVVVVVVPPVSVVSNLSSVLNNLSVVLSVCSQAPHLQVSLVSLVVLVVDPDPSSVVQCPDPSSVVSNVSSVVCVVDGGRLLVVVQVVVVVVCVVPLLAAEEEEDADPSNLVVSCVSQVPDPSAFEDEDEDDPPDDDPVVNVVSLVCSLVSVGRYYYYYCCLQPPDQRPPAGQEYEYSAQDADLRRVSSNSVRRRPDDRHYYYYYAHPPGVRVVSVVNNVVSNVSSVVNSVVVVVVVVVVVVVVVD

Sequence (649 aa):
PREDNRKGLIYYSTALATVLNLLGIPKGNKSKILRVPKFIFFESKEVIGAFIGGLFNADGNAGKNGIHIHTSNKEFSKDLQWLLKRLGIISFISSRKQNRSIIRNKIVKRGWLYGIHISGRKDIEEFLMWCNPDKKKCHTLLQNLKKVRIPYTKSKDILPIEQGLKLAYKEYRKNGGISLKEVSNAYNQKTLSKHNLSLILPKLVSKSKIGKELIKLINLPIRWVRIKSIKNINKKTKVYDLTVDKYHNFITNQIISHNTIKQDIINQRISIEDVSLLCLDEAHRSRMKYASTFVTKFYNENGKNKRILALTASPGSTKEKIDEIRENLFLDRVEIRTETDSDVKPYVQEKEIEWVHVKLPEEFNRIKELIKQVKEEKIDELKRIIPNKRFFNKKELLGLQFSFRKSIMKGNKMAFWGVSLTAQLLKLSYALELIETQGINQLIQYWDKLEEDTSKAAKTIVNDSRIRQSMQLCLDFKENKHPKMHKLKEIILDELQKNNNSKIIVFANYRNTIDEIYNELKGYELVKPIIIIGQKEGLSQKEQIERIKSYEEGIYNVMIGTKIIEEGLDIKGGANLAVFYESVPSEIRLVQRRGRVGRLVKGKIVFLITQKTRDEAYYWASRSKERTMKRTLYDMKEEKNEQSKLREF

Secondary structure (DSSP, 8-state):
------PPP----HHHHHHHHHTT--SS-GGGT----GGGGGS-HHHHHHHHHHHHHHHEEEETTEEEEEES-HHHHHHHHHHHHHTT--EEEEEEEPPPEEETTEEE---EEEEEEE-SHHHHHHHHHHH---TTTTHHHHHHHHSSS------S-EE--HHHHHHHHHHHHHTTPPP-HHHHHHHTSS-EEHHHHHHHTHHHHTT-HHHHHHHHHHHSS-------------S-----SS--TTT---EETTEE--S-HHHHHHTT----TT---EEETTGGGGGSS-HHHHHHHHHHHH-SS--EEE--S---SSHHHHHHHHHHTT-S------TTSTTTGGGPPP--EEEEEEPPPHHHHHHHHHHHHHHHHHHHHHHHH-TT-----HHHHHHHHHHHHHHHHTT-TTHHHHHHHHHHHHHHHHHHHHHHHT-HHHHHHHHHHHHS--SHHHHHHHT-HHHHHHHHHHHHTTT---HHHHHHHHHHHHHHHH-TT--EEEE-SSHHHHHHHHHHHTTSTT--EEEE--TTSS--HHHHHHHHHHHHTTS-SEEEESHHHHHT---TT--SEEEESS----HHHHHHHHHHHTTSS--EEEEEEETTSHHHHHHHHHHHHHHHHHHHHHHHHHHHHHHHHHHH-

Radius of gyration: 34.11 Å; chains: 1; bounding box: 83×90×93 Å

pLDDT: mean 79.98, std 14.16, range [33.03, 97.5]